Protein AF-0000000082835124 (afdb_homodimer)

Organism: NCBI:txid1287738

Nearest PDB structures (foldseek):
  3wi5-assembly1_A  TM=8.022E-01  e=3.653E-19  Neisseria meningitidis
  4aui-assembly1_C  TM=8.040E-01  e=6.569E-19  Neisseria gonorrhoeae
  6ene-assembly1_C  TM=7.291E-01  e=1.315E-12  Enterobacter cloacae
  4b7o-assembly1_A  TM=3.916E-01  e=1.981E-04  Neisseria meningitidis
  1p4t-assembly1_A  TM=3.193E-01  e=4.651E-04  Neisseria meningitidis

Structure (mmCIF, N/CA/C/O backbone):
data_AF-0000000082835124-model_v1
#
loop_
_entity.id
_entity.type
_entity.pdbx_description
1 polymer 'Outer membrane porin protein'
#
loop_
_atom_site.group_PDB
_atom_site.id
_atom_site.type_symbol
_atom_site.label_atom_id
_atom_site.label_alt_id
_atom_site.label_comp_id
_atom_site.label_asym_id
_atom_site.label_entity_id
_atom_site.label_seq_id
_atom_site.pdbx_PDB_ins_code
_atom_site.Cartn_x
_atom_site.Cartn_y
_atom_site.Cartn_z
_atom_site.occupancy
_atom_site.B_iso_or_equiv
_atom_site.auth_seq_id
_atom_site.auth_comp_id
_atom_site.auth_asym_id
_atom_site.auth_atom_id
_atom_site.pdbx_PDB_model_num
ATOM 1 N N . MET A 1 1 ? 66.375 -0.632 -28.969 1 20.31 1 MET A N 1
ATOM 2 C CA . MET A 1 1 ? 66.125 -1.144 -27.625 1 20.31 1 MET A CA 1
ATOM 3 C C . MET A 1 1 ? 65.125 -0.261 -26.875 1 20.31 1 MET A C 1
ATOM 5 O O . MET A 1 1 ? 65.438 0.846 -26.453 1 20.31 1 MET A O 1
ATOM 9 N N . LYS A 1 2 ? 63.938 -0.121 -27.578 1 23.03 2 LYS A N 1
ATOM 10 C CA . LYS A 1 2 ? 62.844 0.836 -27.578 1 23.03 2 LYS A CA 1
ATOM 11 C C . LYS A 1 2 ? 62.062 0.791 -26.25 1 23.03 2 LYS A C 1
ATOM 13 O O . LYS A 1 2 ? 61.469 -0.235 -25.906 1 23.03 2 LYS A O 1
ATOM 18 N N . LYS A 1 3 ? 62.625 1.472 -25.203 1 24.83 3 LYS A N 1
ATOM 19 C CA . LYS A 1 3 ? 62.5 1.617 -23.75 1 24.83 3 LYS A CA 1
ATOM 20 C C . LYS A 1 3 ? 61.094 2.104 -23.375 1 24.83 3 LYS A C 1
ATOM 22 O O . LYS A 1 3 ? 60.969 3.021 -22.562 1 24.83 3 LYS A O 1
ATOM 27 N N . THR A 1 4 ? 60.062 1.772 -24.219 1 25.41 4 THR A N 1
ATOM 28 C CA . THR A 1 4 ? 58.812 2.473 -24.078 1 25.41 4 THR A CA 1
ATOM 29 C C . THR A 1 4 ? 58.219 2.24 -22.688 1 25.41 4 THR A C 1
ATOM 31 O O . THR A 1 4 ? 58 1.097 -22.281 1 25.41 4 THR A O 1
ATOM 34 N N . LEU A 1 5 ? 58.5 3.127 -21.75 1 23.28 5 LEU A N 1
ATOM 35 C CA . LEU A 1 5 ? 58.156 3.244 -20.344 1 23.28 5 LEU A CA 1
ATOM 36 C C . LEU A 1 5 ? 56.625 3.158 -20.141 1 23.28 5 LEU A C 1
ATOM 38 O O . LEU A 1 5 ? 55.875 3.957 -20.703 1 23.28 5 LEU A O 1
ATOM 42 N N . LEU A 1 6 ? 56.094 1.915 -20.031 1 22.44 6 LEU A N 1
ATOM 43 C CA . LEU A 1 6 ? 54.688 1.505 -19.844 1 22.44 6 LEU A CA 1
ATOM 44 C C . LEU A 1 6 ? 54.156 2.057 -18.531 1 22.44 6 LEU A C 1
ATOM 46 O O . LEU A 1 6 ? 54.656 1.74 -17.453 1 22.44 6 LEU A O 1
ATOM 50 N N . ALA A 1 7 ? 53.719 3.363 -18.484 1 24.34 7 ALA A N 1
ATOM 51 C CA . ALA A 1 7 ? 53.156 4.051 -17.328 1 24.34 7 ALA A CA 1
ATOM 52 C C . ALA A 1 7 ? 52.031 3.225 -16.703 1 24.34 7 ALA A C 1
ATOM 54 O O . ALA A 1 7 ? 51.031 2.918 -17.359 1 24.34 7 ALA A O 1
ATOM 55 N N . VAL A 1 8 ? 52.312 2.238 -15.836 1 22.72 8 VAL A N 1
ATOM 56 C CA . VAL A 1 8 ? 51.438 1.395 -15.039 1 22.72 8 VAL A CA 1
ATOM 57 C C . VAL A 1 8 ? 50.594 2.264 -14.109 1 22.72 8 VAL A C 1
ATOM 59 O O . VAL A 1 8 ? 51.125 2.953 -13.234 1 22.72 8 VAL A O 1
ATOM 62 N N . ALA A 1 9 ? 49.625 3.033 -14.672 1 23.03 9 ALA A N 1
ATOM 63 C CA . ALA A 1 9 ? 48.781 3.84 -13.797 1 23.03 9 ALA A CA 1
ATOM 64 C C . ALA A 1 9 ? 48.219 3.006 -12.641 1 23.03 9 ALA A C 1
ATOM 66 O O . ALA A 1 9 ? 47.781 1.871 -12.844 1 23.03 9 ALA A O 1
ATOM 67 N N . LEU A 1 10 ? 48.656 3.219 -11.414 1 21.88 10 LEU A N 1
ATOM 68 C CA . LEU A 1 10 ? 48.438 2.756 -10.055 1 21.88 10 LEU A CA 1
ATOM 69 C C . LEU A 1 10 ? 46.938 2.83 -9.703 1 21.88 10 LEU A C 1
ATOM 71 O O . LEU A 1 10 ? 46.344 3.906 -9.758 1 21.88 10 LEU A O 1
ATOM 75 N N . LEU A 1 11 ? 46.062 1.784 -10.023 1 23.75 11 LEU A N 1
ATOM 76 C CA . LEU A 1 11 ? 44.75 1.447 -9.516 1 23.75 11 LEU A CA 1
ATOM 77 C C . LEU A 1 11 ? 44.719 1.56 -7.992 1 23.75 11 LEU A C 1
ATOM 79 O O . LEU A 1 11 ? 45.375 0.801 -7.293 1 23.75 11 LEU A O 1
ATOM 83 N N . THR A 1 12 ? 44.969 2.795 -7.453 1 25.48 12 THR A N 1
ATOM 84 C CA . THR A 1 12 ? 44.938 2.969 -6.008 1 25.48 12 THR A CA 1
ATOM 85 C C . THR A 1 12 ? 43.719 2.252 -5.418 1 25.48 12 THR A C 1
ATOM 87 O O . THR A 1 12 ? 42.688 2.131 -6.074 1 25.48 12 THR A O 1
ATOM 90 N N . GLY A 1 13 ? 43.875 1.312 -4.488 1 25.88 13 GLY A N 1
ATOM 91 C CA . GLY A 1 13 ? 43.156 0.532 -3.494 1 25.88 13 GLY A CA 1
ATOM 92 C C . GLY A 1 13 ? 42.219 1.366 -2.654 1 25.88 13 GLY A C 1
ATOM 93 O O . GLY A 1 13 ? 42.594 1.893 -1.608 1 25.88 13 GLY A O 1
ATOM 94 N N . PHE A 1 14 ? 41.406 2.281 -3.199 1 28.05 14 PHE A N 1
ATOM 95 C CA . PHE A 1 14 ? 40.531 2.881 -2.223 1 28.05 14 PHE A CA 1
ATOM 96 C C . PHE A 1 14 ? 39.812 1.805 -1.391 1 28.05 14 PHE A C 1
ATOM 98 O O . PHE A 1 14 ? 39.156 0.935 -1.934 1 28.05 14 PHE A O 1
ATOM 105 N N . ALA A 1 15 ? 40.438 1.273 -0.362 1 27.22 15 ALA A N 1
ATOM 106 C CA . ALA A 1 15 ? 39.875 0.516 0.756 1 27.22 15 ALA A CA 1
ATOM 107 C C . ALA A 1 15 ? 38.531 1.115 1.219 1 27.22 15 ALA A C 1
ATOM 109 O O . ALA A 1 15 ? 38.531 2.076 1.992 1 27.22 15 ALA A O 1
ATOM 110 N N . GLY A 1 16 ? 37.719 1.563 0.395 1 30.34 16 GLY A N 1
ATOM 111 C CA . GLY A 1 16 ? 36.5 2.068 0.945 1 30.34 16 GLY A CA 1
ATOM 112 C C . GLY A 1 16 ? 35.906 1.168 2.016 1 30.34 16 GLY A C 1
ATOM 113 O O . GLY A 1 16 ? 35.906 -0.057 1.876 1 30.34 16 GLY A O 1
ATOM 114 N N . ALA A 1 17 ? 36.219 1.396 3.346 1 30.52 17 ALA A N 1
ATOM 115 C CA . ALA A 1 17 ? 35.438 0.79 4.422 1 30.52 17 ALA A CA 1
ATOM 116 C C . ALA A 1 17 ? 34.062 0.348 3.924 1 30.52 17 ALA A C 1
ATOM 118 O O . ALA A 1 17 ? 33.406 1.059 3.148 1 30.52 17 ALA A O 1
ATOM 119 N N . ALA A 1 18 ? 33.906 -0.892 3.688 1 30.31 18 ALA A N 1
ATOM 120 C CA . ALA A 1 18 ? 32.656 -1.59 3.408 1 30.31 18 ALA A CA 1
ATOM 121 C C . ALA A 1 18 ? 31.5 -0.973 4.191 1 30.31 18 ALA A C 1
ATOM 123 O O . ALA A 1 18 ? 31.281 -1.319 5.352 1 30.31 18 ALA A O 1
ATOM 124 N N . HIS A 1 19 ? 31.516 0.341 4.469 1 34.12 19 HIS A N 1
ATOM 125 C CA . HIS A 1 19 ? 30.188 0.739 4.938 1 34.12 19 HIS A CA 1
ATOM 126 C C . HIS A 1 19 ? 29.094 -0.076 4.262 1 34.12 19 HIS A C 1
ATOM 128 O O . HIS A 1 19 ? 29.062 -0.189 3.033 1 34.12 19 HIS A O 1
ATOM 134 N N . ALA A 1 20 ? 28.891 -1.295 4.656 1 36.22 20 ALA A N 1
ATOM 135 C CA . ALA A 1 20 ? 27.609 -1.868 4.258 1 36.22 20 ALA A CA 1
ATOM 136 C C . ALA A 1 20 ? 26.656 -0.786 3.756 1 36.22 20 ALA A C 1
ATOM 138 O O . ALA A 1 20 ? 26.141 0.003 4.547 1 36.22 20 ALA A O 1
ATOM 139 N N . ALA A 1 21 ? 27.016 0.024 2.918 1 42.06 21 ALA A N 1
ATOM 140 C CA . ALA A 1 21 ? 26.203 1.029 2.248 1 42.06 21 ALA A CA 1
ATOM 141 C C . ALA A 1 21 ? 24.766 0.547 2.094 1 42.06 21 ALA A C 1
ATOM 143 O O . ALA A 1 21 ? 24.516 -0.514 1.516 1 42.06 21 ALA A O 1
ATOM 144 N N . ASP A 1 22 ? 23.75 0.632 3.166 1 55.81 22 ASP A N 1
ATOM 145 C CA . ASP A 1 22 ? 22.297 0.644 3.312 1 55.81 22 ASP A CA 1
ATOM 146 C C . ASP A 1 22 ? 21.625 1.061 2.012 1 55.81 22 ASP A C 1
ATOM 148 O O . ASP A 1 22 ? 21.344 2.242 1.803 1 55.81 22 ASP A O 1
ATOM 152 N N . SER A 1 23 ? 21.984 0.263 0.979 1 73.31 23 SER A N 1
ATOM 153 C CA . SER A 1 23 ? 21.734 0.665 -0.4 1 73.31 23 SER A CA 1
ATOM 154 C C . SER A 1 23 ? 20.344 0.208 -0.857 1 73.31 23 SER A C 1
ATOM 156 O O . SER A 1 23 ? 19.875 -0.859 -0.458 1 73.31 23 SER A O 1
ATOM 158 N N . VAL A 1 24 ? 19.609 1.012 -1.271 1 91.38 24 VAL A N 1
ATOM 159 C CA . VAL A 1 24 ? 18.406 0.769 -2.057 1 91.38 24 VAL A CA 1
ATOM 160 C C . VAL A 1 24 ? 18.781 0.333 -3.469 1 91.38 24 VAL A C 1
ATOM 162 O O . VAL A 1 24 ? 19.656 0.947 -4.102 1 91.38 24 VAL A O 1
ATOM 165 N N . THR A 1 25 ? 18.312 -0.833 -3.871 1 95.12 25 THR A N 1
ATOM 166 C CA . THR A 1 25 ? 18.562 -1.361 -5.207 1 95.12 25 THR A CA 1
ATOM 167 C C . THR A 1 25 ? 17.328 -1.212 -6.09 1 95.12 25 THR A C 1
ATOM 169 O O . THR A 1 25 ? 16.234 -1.629 -5.711 1 95.12 25 THR A O 1
ATOM 172 N N . LEU A 1 26 ? 17.609 -0.554 -7.215 1 95.44 26 LEU A N 1
ATOM 173 C CA . LEU A 1 26 ? 16.609 -0.585 -8.273 1 95.44 26 LEU A CA 1
ATOM 174 C C . LEU A 1 26 ? 16.781 -1.823 -9.148 1 95.44 26 LEU A C 1
ATOM 176 O O . LEU A 1 26 ? 17.906 -2.166 -9.531 1 95.44 26 LEU A O 1
ATOM 180 N N . TYR A 1 27 ? 15.664 -2.508 -9.422 1 97.31 27 TYR A N 1
ATOM 181 C CA . TYR A 1 27 ? 15.742 -3.684 -10.281 1 97.31 27 TYR A CA 1
ATOM 182 C C . TYR A 1 27 ? 14.508 -3.795 -11.164 1 97.31 27 TYR A C 1
ATOM 184 O O . TYR A 1 27 ? 13.555 -3.025 -11.008 1 97.31 27 TYR A O 1
ATOM 192 N N . GLY A 1 28 ? 14.609 -4.766 -12.156 1 98.25 28 GLY A N 1
ATOM 193 C CA . GLY A 1 28 ? 13.43 -4.996 -12.969 1 98.25 28 GLY A CA 1
ATOM 194 C C . GLY A 1 28 ? 13.641 -6.043 -14.047 1 98.25 28 GLY A C 1
ATOM 195 O O . GLY A 1 28 ? 14.664 -6.73 -14.062 1 98.25 28 GLY A O 1
ATOM 196 N N . LEU A 1 29 ? 12.531 -6.156 -14.703 1 98.38 29 LEU A N 1
ATOM 197 C CA . LEU A 1 29 ? 12.43 -7.121 -15.789 1 98.38 29 LEU A CA 1
ATOM 198 C C . LEU A 1 29 ? 11.406 -6.668 -16.828 1 98.38 29 LEU A C 1
ATOM 200 O O . LEU A 1 29 ? 10.336 -6.164 -16.469 1 98.38 29 LEU A O 1
ATOM 204 N N . ILE A 1 30 ? 11.789 -6.773 -18.109 1 98.62 30 ILE A N 1
ATOM 205 C CA . ILE A 1 30 ? 10.836 -6.48 -19.172 1 98.62 30 ILE A CA 1
ATOM 206 C C . ILE A 1 30 ? 10.773 -7.656 -20.141 1 98.62 30 ILE A C 1
ATOM 208 O O . ILE A 1 30 ? 11.805 -8.219 -20.516 1 98.62 30 ILE A O 1
ATOM 212 N N . ASP A 1 31 ? 9.594 -8.094 -20.5 1 98.88 31 ASP A N 1
ATOM 213 C CA . ASP A 1 31 ? 9.328 -9.266 -21.328 1 98.88 31 ASP A CA 1
ATOM 214 C C . ASP A 1 31 ? 8.234 -8.969 -22.344 1 98.88 31 ASP A C 1
ATOM 216 O O . ASP A 1 31 ? 7.098 -8.664 -21.984 1 98.88 31 ASP A O 1
ATOM 220 N N . ALA A 1 32 ? 8.555 -9.117 -23.562 1 98.69 32 ALA A N 1
ATOM 221 C CA . ALA A 1 32 ? 7.602 -8.891 -24.656 1 98.69 32 ALA A CA 1
ATOM 222 C C . ALA A 1 32 ? 7.926 -9.758 -25.859 1 98.69 32 ALA A C 1
ATOM 224 O O . ALA A 1 32 ? 9.047 -10.258 -26 1 98.69 32 ALA A O 1
ATOM 225 N N . GLY A 1 33 ? 6.875 -10 -26.688 1 98.62 33 GLY A N 1
ATOM 226 C CA . GLY A 1 33 ? 7.051 -10.82 -27.875 1 98.62 33 GLY A CA 1
ATOM 227 C C . GLY A 1 33 ? 5.832 -10.828 -28.781 1 98.62 33 GLY A C 1
ATOM 228 O O . GLY A 1 33 ? 5.066 -9.867 -28.812 1 98.62 33 GLY A O 1
ATOM 229 N N . ILE A 1 34 ? 5.832 -11.875 -29.609 1 98.62 34 ILE A N 1
ATOM 230 C CA . ILE A 1 34 ? 4.707 -12.117 -30.5 1 98.62 34 ILE A CA 1
ATOM 231 C C . ILE A 1 34 ? 4.148 -13.516 -30.266 1 98.62 34 ILE A C 1
ATOM 233 O O . ILE A 1 34 ? 4.895 -14.445 -29.969 1 98.62 34 ILE A O 1
ATOM 237 N N . GLY A 1 35 ? 2.846 -13.648 -30.391 1 98.44 35 GLY A N 1
ATOM 238 C CA . GLY A 1 35 ? 2.244 -14.945 -30.125 1 98.44 35 GLY A CA 1
ATOM 239 C C . GLY A 1 35 ? 0.955 -15.172 -30.891 1 98.44 35 GLY A C 1
ATOM 240 O O . GLY A 1 35 ? 0.476 -14.273 -31.594 1 98.44 35 GLY A O 1
ATOM 241 N N . TYR A 1 36 ? 0.613 -16.375 -30.875 1 98.56 36 TYR A N 1
ATOM 242 C CA . TYR A 1 36 ? -0.646 -16.859 -31.422 1 98.56 36 TYR A CA 1
ATOM 243 C C . TYR A 1 36 ? -1.461 -17.594 -30.344 1 98.56 36 TYR A C 1
ATOM 245 O O . TYR A 1 36 ? -0.905 -18.312 -29.516 1 98.56 36 TYR A O 1
ATOM 253 N N . GLU A 1 37 ? -2.758 -17.406 -30.344 1 98.38 37 GLU A N 1
ATOM 254 C CA . GLU A 1 37 ? -3.656 -18.141 -29.469 1 98.38 37 GLU A CA 1
ATOM 255 C C . GLU A 1 37 ? -4.977 -18.453 -30.172 1 98.38 37 GLU A C 1
ATOM 257 O O . GLU A 1 37 ? -5.508 -17.625 -30.906 1 98.38 37 GLU A O 1
ATOM 262 N N . GLN A 1 38 ? -5.422 -19.625 -29.984 1 98.5 38 GLN A N 1
ATOM 263 C CA . GLN A 1 38 ? -6.746 -20.047 -30.438 1 98.5 38 GLN A CA 1
ATOM 264 C C . GLN A 1 38 ? -7.574 -20.609 -29.297 1 98.5 38 GLN A C 1
ATOM 266 O O . GLN A 1 38 ? -7.09 -21.453 -28.531 1 98.5 38 GLN A O 1
ATOM 271 N N . VAL A 1 39 ? -8.797 -20.125 -29.172 1 98.25 39 VAL A N 1
ATOM 272 C CA . VAL A 1 39 ? -9.758 -20.625 -28.188 1 98.25 39 VAL A CA 1
ATOM 273 C C . VAL A 1 39 ? -10.953 -21.234 -28.906 1 98.25 39 VAL A C 1
ATOM 275 O O . VAL A 1 39 ? -11.5 -20.656 -29.844 1 98.25 39 VAL A O 1
ATOM 278 N N . LYS A 1 40 ? -11.312 -22.422 -28.516 1 97.81 40 LYS A N 1
ATOM 279 C CA . LYS A 1 40 ? -12.484 -23.109 -29.047 1 97.81 40 LYS A CA 1
ATOM 280 C C . LYS A 1 40 ? -13.43 -23.531 -27.922 1 97.81 40 LYS A C 1
ATOM 282 O O . LYS A 1 40 ? -12.977 -23.969 -26.859 1 97.81 40 LYS A O 1
ATOM 287 N N . PHE A 1 41 ? -14.75 -23.438 -28.172 1 97.44 41 PHE A N 1
ATOM 288 C CA . PHE A 1 41 ? -15.766 -23.891 -27.219 1 97.44 41 PHE A CA 1
ATOM 289 C C . PHE A 1 41 ? -17.078 -24.156 -27.938 1 97.44 41 PHE A C 1
ATOM 291 O O . PHE A 1 41 ? -17.641 -23.281 -28.594 1 97.44 41 PHE A O 1
ATOM 298 N N . LYS A 1 42 ? -17.547 -25.344 -27.828 1 95.38 42 LYS A N 1
ATOM 299 C CA . LYS A 1 42 ? -18.828 -25.766 -28.375 1 95.38 42 LYS A CA 1
ATOM 300 C C . LYS A 1 42 ? -19.016 -25.297 -29.812 1 95.38 42 LYS A C 1
ATOM 302 O O . LYS A 1 42 ? -20.016 -24.656 -30.141 1 95.38 42 LYS A O 1
ATOM 307 N N . GLY A 1 43 ? -18.094 -25.531 -30.562 1 92.12 43 GLY A N 1
ATOM 308 C CA . GLY A 1 43 ? -18.172 -25.297 -32 1 92.12 43 GLY A CA 1
ATOM 309 C C . GLY A 1 43 ? -17.734 -23.906 -32.406 1 92.12 43 GLY A C 1
ATOM 310 O O . GLY A 1 43 ? -17.562 -23.625 -33.594 1 92.12 43 GLY A O 1
ATOM 311 N N . GLN A 1 44 ? -17.562 -23.062 -31.484 1 93.62 44 GLN A N 1
ATOM 312 C CA . GLN A 1 44 ? -17.078 -21.703 -31.766 1 93.62 44 GLN A CA 1
ATOM 313 C C . GLN A 1 44 ? -15.562 -21.625 -31.625 1 93.62 44 GLN A C 1
ATOM 315 O O . GLN A 1 44 ? -14.977 -22.266 -30.75 1 93.62 44 GLN A O 1
ATOM 320 N N . SER A 1 45 ? -14.961 -20.859 -32.562 1 95.69 45 SER A N 1
ATOM 321 C CA . SER A 1 45 ? -13.508 -20.703 -32.562 1 95.69 45 SER A CA 1
ATOM 322 C C . SER A 1 45 ? -13.102 -19.25 -32.812 1 95.69 45 SER A C 1
ATOM 324 O O . SER A 1 45 ? -13.695 -18.562 -33.625 1 95.69 45 SER A O 1
ATOM 326 N N . GLN A 1 46 ? -12.195 -18.766 -31.984 1 96.75 46 GLN A N 1
ATOM 327 C CA . GLN A 1 46 ? -11.547 -17.484 -32.156 1 96.75 46 GLN A CA 1
ATOM 328 C C . GLN A 1 46 ? -10.023 -17.609 -32.031 1 96.75 46 GLN A C 1
ATOM 330 O O . GLN A 1 46 ? -9.523 -18.422 -31.266 1 96.75 46 GLN A O 1
ATOM 335 N N . SER A 1 47 ? -9.32 -16.844 -32.875 1 97.38 47 SER A N 1
ATOM 336 C CA . SER A 1 47 ? -7.859 -16.859 -32.781 1 97.38 47 SER A CA 1
ATOM 337 C C . SER A 1 47 ? -7.273 -15.469 -33 1 97.38 47 SER A C 1
ATOM 339 O O . SER A 1 47 ? -7.965 -14.555 -33.438 1 97.38 47 SER A O 1
ATOM 341 N N . ARG A 1 48 ? -6.008 -15.258 -32.531 1 97.38 48 ARG A N 1
ATOM 342 C CA . ARG A 1 48 ? -5.301 -13.992 -32.719 1 97.38 48 ARG A CA 1
ATOM 343 C C . ARG A 1 48 ? -3.799 -14.227 -32.875 1 97.38 48 ARG A C 1
ATOM 345 O O . ARG A 1 48 ? -3.252 -15.18 -32.312 1 97.38 48 ARG A O 1
ATOM 352 N N . ILE A 1 49 ? -3.232 -13.469 -33.75 1 97.56 49 ILE A N 1
ATOM 353 C CA . ILE A 1 49 ? -1.808 -13.164 -33.719 1 97.56 49 ILE A CA 1
ATOM 354 C C . ILE A 1 49 ? -1.592 -11.766 -33.125 1 97.56 49 ILE A C 1
ATOM 356 O O . ILE A 1 49 ? -2.195 -10.797 -33.594 1 97.56 49 ILE A O 1
ATOM 360 N N . ALA A 1 50 ? -0.79 -11.672 -32.125 1 96.81 50 ALA A N 1
ATOM 361 C CA . ALA A 1 50 ? -0.706 -10.383 -31.438 1 96.81 50 ALA A CA 1
ATOM 362 C C . ALA A 1 50 ? 0.616 -10.25 -30.688 1 96.81 50 AL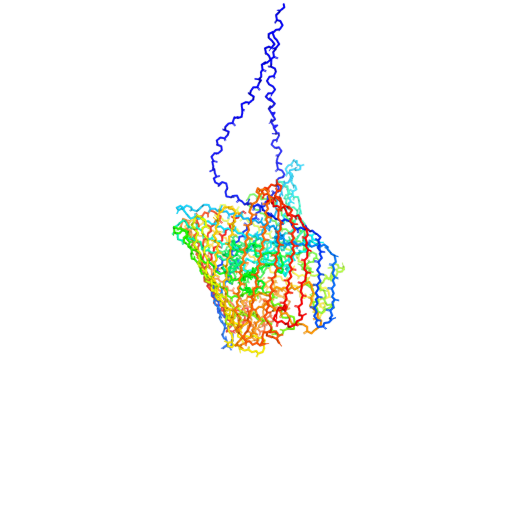A A C 1
ATOM 364 O O . ALA A 1 50 ? 1.351 -11.227 -30.531 1 96.81 50 ALA A O 1
ATOM 365 N N . GLY A 1 51 ? 0.939 -8.977 -30.328 1 97.31 51 GLY A N 1
ATOM 366 C CA . GLY A 1 51 ? 1.948 -8.789 -29.297 1 97.31 51 GLY A CA 1
ATOM 367 C C . GLY A 1 51 ? 1.576 -9.43 -27.984 1 97.31 51 GLY A C 1
ATOM 368 O O . GLY A 1 51 ? 0.408 -9.422 -27.578 1 97.31 51 GLY A O 1
ATOM 369 N N . VAL A 1 52 ? 2.559 -10.07 -27.391 1 97.56 52 VAL A N 1
ATOM 370 C CA . VAL A 1 52 ? 2.359 -10.664 -26.078 1 97.56 52 VAL A CA 1
ATOM 371 C C . VAL A 1 52 ? 3.334 -10.047 -25.078 1 97.56 52 VAL A C 1
ATOM 373 O O . VAL A 1 52 ? 4.332 -9.438 -25.469 1 97.56 52 VAL A O 1
ATOM 376 N N . GLN A 1 53 ? 3.008 -10.102 -23.875 1 98 53 GLN A N 1
ATOM 377 C CA . GLN A 1 53 ? 3.828 -9.516 -22.812 1 98 53 GLN A CA 1
ATOM 378 C C . GLN A 1 53 ? 3.834 -10.406 -21.578 1 98 53 GLN A C 1
ATOM 380 O O . GLN A 1 53 ? 2.84 -11.07 -21.281 1 98 53 GLN A O 1
ATOM 385 N N . GLY A 1 54 ? 4.957 -10.359 -20.875 1 97.75 54 GLY A N 1
ATOM 386 C CA . GLY A 1 54 ? 5.07 -11.039 -19.609 1 97.75 54 GLY A CA 1
ATOM 387 C C . GLY A 1 54 ? 4.855 -12.539 -19.703 1 97.75 54 GLY A C 1
ATOM 388 O O . GLY A 1 54 ? 4.281 -13.148 -18.797 1 97.75 54 GLY A O 1
ATOM 389 N N . VAL A 1 55 ? 5.285 -13.148 -20.766 1 98.12 55 VAL A N 1
ATOM 390 C CA . VAL A 1 55 ? 5.016 -14.57 -20.984 1 98.12 55 VAL A CA 1
ATOM 391 C C . VAL A 1 55 ? 5.965 -15.414 -20.141 1 98.12 55 VAL A C 1
ATOM 393 O O . VAL A 1 55 ? 5.523 -16.172 -19.281 1 98.12 55 VAL A O 1
ATOM 396 N N . SER A 1 56 ? 7.211 -15.188 -20.359 1 98.12 56 SER A N 1
ATOM 397 C CA . SER A 1 56 ? 8.188 -15.914 -19.562 1 98.12 56 SER A CA 1
ATOM 398 C C . SER A 1 56 ? 8.188 -15.43 -18.109 1 98.12 56 SER A C 1
ATOM 400 O O . SER A 1 56 ? 8.312 -16.234 -17.188 1 98.12 56 SER A O 1
ATOM 402 N N . SER A 1 57 ? 8.094 -14.156 -17.953 1 97.88 57 SER A N 1
ATOM 403 C CA . SER A 1 57 ? 7.973 -13.531 -16.641 1 97.88 57 SER A CA 1
ATOM 404 C C . SER A 1 57 ? 7.23 -12.203 -16.734 1 97.88 57 SER A C 1
ATOM 406 O O . SER A 1 57 ? 7.469 -11.414 -17.656 1 97.88 57 SER A O 1
ATOM 408 N N . GLY A 1 58 ? 6.344 -11.953 -15.773 1 98.19 58 GLY A N 1
ATOM 409 C CA . GLY A 1 58 ? 5.688 -10.656 -15.75 1 98.19 58 GLY A CA 1
ATOM 410 C C . GLY A 1 58 ? 6.66 -9.5 -15.625 1 98.19 58 GLY A C 1
ATOM 411 O O . GLY A 1 58 ? 7.551 -9.516 -14.773 1 98.19 58 GLY A O 1
ATOM 412 N N . SER A 1 59 ? 6.52 -8.508 -16.516 1 98.75 59 SER A N 1
ATOM 413 C CA . SER A 1 59 ? 7.352 -7.312 -16.438 1 98.75 59 SER A CA 1
ATOM 414 C C . SER A 1 59 ? 7.125 -6.559 -15.141 1 98.75 59 SER A C 1
ATOM 416 O O . SER A 1 59 ? 5.992 -6.449 -14.664 1 98.75 59 SER A O 1
ATOM 418 N N . ARG A 1 60 ? 8.25 -6.047 -14.609 1 98.75 60 ARG A N 1
ATOM 419 C CA . ARG A 1 60 ? 8.188 -5.406 -13.297 1 98.75 60 ARG A CA 1
ATOM 420 C C . ARG A 1 60 ? 9.383 -4.492 -13.07 1 98.75 60 ARG A C 1
ATOM 422 O O . ARG A 1 60 ? 10.398 -4.613 -13.758 1 98.75 60 ARG A O 1
ATOM 429 N N . PHE A 1 61 ? 9.219 -3.594 -12.234 1 97.94 61 PHE A N 1
ATOM 430 C CA . PHE A 1 61 ? 10.305 -2.828 -11.633 1 97.94 61 PHE A CA 1
ATOM 431 C C . PHE A 1 61 ? 10.109 -2.709 -10.125 1 97.94 61 PHE A C 1
ATOM 433 O O . PHE A 1 61 ? 9 -2.854 -9.625 1 97.94 61 PHE A O 1
ATOM 440 N N . GLY A 1 62 ? 11.297 -2.486 -9.43 1 97.94 62 GLY A N 1
ATOM 441 C CA . GLY A 1 62 ? 11.148 -2.436 -7.984 1 97.94 62 GLY A CA 1
ATOM 442 C C . GLY A 1 62 ? 12.336 -1.81 -7.281 1 97.94 62 GLY A C 1
ATOM 443 O O . GLY A 1 62 ? 13.344 -1.494 -7.914 1 97.94 62 GLY A O 1
ATOM 444 N N . LEU A 1 63 ? 12.094 -1.461 -6.051 1 97.75 63 LEU A N 1
ATOM 445 C CA . LEU A 1 63 ? 13.094 -1.023 -5.074 1 97.75 63 LEU A CA 1
ATOM 446 C C . LEU A 1 63 ? 13.188 -2.01 -3.914 1 97.75 63 LEU A C 1
ATOM 448 O O . LEU A 1 63 ? 12.164 -2.451 -3.385 1 97.75 63 LEU A O 1
ATOM 452 N N . ARG A 1 64 ? 14.375 -2.385 -3.602 1 97.62 64 ARG A N 1
ATOM 453 C CA . ARG A 1 64 ? 14.547 -3.215 -2.414 1 97.62 64 ARG A CA 1
ATOM 454 C C . ARG A 1 64 ? 15.797 -2.805 -1.634 1 97.62 64 ARG A C 1
ATOM 456 O O . ARG A 1 64 ? 16.703 -2.178 -2.186 1 97.62 64 ARG A O 1
ATOM 463 N N . GLY A 1 65 ? 15.766 -3.131 -0.305 1 96.06 65 GLY A N 1
ATOM 464 C CA . GLY A 1 65 ? 16.922 -2.797 0.512 1 96.06 65 GLY A CA 1
ATOM 465 C C . GLY A 1 65 ? 16.969 -3.559 1.823 1 96.06 65 GLY A C 1
ATOM 466 O O . GLY A 1 65 ? 15.984 -4.207 2.205 1 96.06 65 GLY A O 1
ATOM 467 N N . THR A 1 66 ? 18.141 -3.549 2.348 1 95.62 66 THR A N 1
ATOM 468 C CA . THR A 1 66 ? 18.422 -4.129 3.654 1 95.62 66 THR A CA 1
ATOM 469 C C . THR A 1 66 ? 19.25 -3.172 4.508 1 95.62 66 THR A C 1
ATOM 471 O O . THR A 1 66 ? 20.109 -2.455 3.988 1 95.62 66 THR A O 1
ATOM 474 N N . GLU A 1 67 ? 18.891 -3.111 5.723 1 96.38 67 GLU A N 1
ATOM 475 C CA . GLU A 1 67 ? 19.688 -2.357 6.688 1 96.38 67 GLU A CA 1
ATOM 476 C C . GLU A 1 67 ? 20.109 -3.236 7.863 1 96.38 67 GLU A C 1
ATOM 478 O O . GLU A 1 67 ? 19.266 -3.846 8.523 1 96.38 67 GLU A O 1
ATOM 483 N N . ASP A 1 68 ? 21.422 -3.191 8.102 1 96.56 68 ASP A N 1
ATOM 484 C CA . ASP A 1 68 ? 21.922 -3.92 9.266 1 96.56 68 ASP A CA 1
ATOM 485 C C . ASP A 1 68 ? 21.516 -3.223 10.562 1 96.56 68 ASP A C 1
ATOM 487 O O . ASP A 1 68 ? 21.75 -2.023 10.727 1 96.56 68 ASP A O 1
ATOM 491 N N . LEU A 1 69 ? 20.922 -3.986 11.484 1 97.06 69 LEU A N 1
ATOM 492 C CA . LEU A 1 69 ? 20.469 -3.428 12.758 1 97.06 69 LEU A CA 1
ATOM 493 C C . LEU A 1 69 ? 21.344 -3.91 13.906 1 97.06 69 LEU A C 1
ATOM 495 O O . LEU A 1 69 ? 21.125 -3.521 15.055 1 97.06 69 LEU A O 1
ATOM 499 N N . GLY A 1 70 ? 22.297 -4.77 13.555 1 95.38 70 GLY A N 1
ATOM 500 C CA . GLY A 1 70 ? 23.188 -5.34 14.555 1 95.38 70 GLY A CA 1
ATOM 501 C C . GLY A 1 70 ? 22.766 -6.727 15 1 95.38 70 GLY A C 1
ATOM 502 O O . GLY A 1 70 ? 21.578 -7.07 14.953 1 95.38 70 GLY A O 1
ATOM 503 N N . ASP A 1 71 ? 23.734 -7.625 15.375 1 96.38 71 ASP A N 1
ATOM 504 C CA . ASP A 1 71 ? 23.547 -8.93 16 1 96.38 71 ASP A CA 1
ATOM 505 C C . ASP A 1 71 ? 22.766 -9.875 15.078 1 96.38 71 ASP A C 1
ATOM 507 O O . ASP A 1 71 ? 21.891 -10.617 15.539 1 96.38 71 ASP A O 1
ATOM 511 N N . GLY A 1 72 ? 23.031 -9.742 13.766 1 97 72 GLY A N 1
ATOM 512 C CA . GLY A 1 72 ? 22.422 -10.656 12.805 1 97 72 GLY A CA 1
ATOM 513 C C . GLY A 1 72 ? 21 -10.273 12.438 1 97 72 GLY A C 1
ATOM 514 O O . GLY A 1 72 ? 20.281 -11.062 11.82 1 97 72 GLY A O 1
ATOM 515 N N . LEU A 1 73 ? 20.516 -9.148 12.906 1 97.5 73 LEU A N 1
ATOM 516 C CA . LEU A 1 73 ? 19.188 -8.617 12.586 1 97.5 73 LEU A CA 1
ATOM 517 C C . LEU A 1 73 ? 19.281 -7.539 11.516 1 97.5 73 LEU A C 1
ATOM 519 O O . LEU A 1 73 ? 20.188 -6.699 11.547 1 97.5 73 LEU A O 1
ATOM 523 N N . ARG A 1 74 ? 18.391 -7.609 10.562 1 97.94 74 ARG A N 1
ATOM 524 C CA . ARG A 1 74 ? 18.312 -6.617 9.5 1 97.94 74 ARG A CA 1
ATOM 525 C C . ARG A 1 74 ? 16.875 -6.164 9.273 1 97.94 74 ARG A C 1
ATOM 527 O O . ARG A 1 74 ? 15.93 -6.953 9.438 1 97.94 74 ARG A O 1
ATOM 534 N N . ALA A 1 75 ? 16.703 -4.953 8.898 1 98 75 ALA A N 1
ATOM 535 C CA . ALA A 1 75 ? 15.461 -4.488 8.281 1 98 75 ALA A CA 1
ATOM 536 C C . ALA A 1 75 ? 15.461 -4.75 6.777 1 98 75 ALA A C 1
ATOM 538 O O . ALA A 1 75 ? 16.484 -4.582 6.117 1 98 75 ALA A O 1
ATOM 539 N N . VAL A 1 76 ? 14.375 -5.148 6.32 1 98.06 76 VAL A N 1
ATOM 540 C CA . VAL A 1 76 ? 14.258 -5.426 4.891 1 98.06 76 VAL A CA 1
ATOM 541 C C . VAL A 1 76 ? 12.977 -4.809 4.344 1 98.06 76 VAL A C 1
ATOM 543 O O . VAL A 1 76 ? 11.969 -4.719 5.055 1 98.06 76 VAL A O 1
ATOM 546 N N . PHE A 1 77 ? 13.047 -4.402 3.105 1 98.19 77 PHE A N 1
ATOM 547 C CA . PHE A 1 77 ? 11.828 -3.98 2.422 1 98.19 77 PHE A CA 1
ATOM 548 C C . PHE A 1 77 ? 11.898 -4.324 0.939 1 98.19 77 PHE A C 1
ATOM 550 O O . PHE A 1 77 ? 12.977 -4.527 0.39 1 98.19 77 PHE A O 1
ATOM 557 N N . ASN A 1 78 ? 10.727 -4.422 0.344 1 98.56 78 ASN A N 1
ATOM 558 C CA . ASN A 1 78 ? 10.578 -4.629 -1.093 1 98.56 78 ASN A CA 1
ATOM 559 C C . ASN A 1 78 ? 9.336 -3.922 -1.637 1 98.56 78 ASN A C 1
ATOM 561 O O . ASN A 1 78 ? 8.25 -4.066 -1.087 1 98.56 78 ASN A O 1
ATOM 565 N N . LEU A 1 79 ? 9.531 -3.098 -2.627 1 98.62 79 LEU A N 1
ATOM 566 C CA . LEU A 1 79 ? 8.484 -2.469 -3.43 1 98.62 79 LEU A CA 1
ATOM 567 C C . LEU A 1 79 ? 8.594 -2.885 -4.891 1 98.62 79 LEU A C 1
ATOM 569 O O . LEU A 1 79 ? 9.625 -2.645 -5.531 1 98.62 79 LEU A O 1
ATOM 573 N N . GLU A 1 80 ? 7.535 -3.498 -5.418 1 98.75 80 GLU A N 1
ATOM 574 C CA . GLU A 1 80 ? 7.59 -3.994 -6.789 1 98.75 80 GLU A CA 1
ATOM 575 C C . GLU A 1 80 ? 6.273 -3.752 -7.52 1 98.75 80 GLU A C 1
ATOM 577 O O . GLU A 1 80 ? 5.211 -4.152 -7.039 1 98.75 80 GLU A O 1
ATOM 582 N N . GLY A 1 81 ? 6.359 -3.072 -8.648 1 98.44 81 GLY A N 1
ATOM 583 C CA . GLY A 1 81 ? 5.215 -2.82 -9.508 1 98.44 81 GLY A CA 1
ATOM 584 C C . GLY A 1 81 ? 5.262 -3.605 -10.805 1 98.44 81 GLY A C 1
ATOM 585 O O . GLY A 1 81 ? 6.332 -3.779 -11.398 1 98.44 81 GLY A O 1
ATOM 586 N N . GLY A 1 82 ? 4.133 -4.066 -11.164 1 98.44 82 GLY A N 1
ATOM 587 C CA . GLY A 1 82 ? 4.008 -4.703 -12.469 1 98.44 82 GLY A CA 1
ATOM 588 C C . GLY A 1 82 ? 3.506 -3.762 -13.547 1 98.44 82 GLY A C 1
ATOM 589 O O . GLY A 1 82 ? 2.682 -2.885 -13.281 1 98.44 82 GLY A O 1
ATOM 590 N N . PHE A 1 83 ? 4 -3.994 -14.812 1 98 83 PHE A N 1
ATOM 591 C CA . PHE A 1 83 ? 3.533 -3.164 -15.914 1 98 83 PHE A CA 1
ATOM 592 C C . PHE A 1 83 ? 3.496 -3.963 -17.219 1 98 83 PHE A C 1
ATOM 594 O O . PHE A 1 83 ? 4.172 -4.984 -17.344 1 98 83 PHE A O 1
ATOM 601 N N . GLY A 1 84 ? 2.668 -3.523 -18.078 1 97.56 84 GLY A N 1
ATOM 602 C CA . GLY A 1 84 ? 2.648 -4.074 -19.438 1 97.56 84 GLY A CA 1
ATOM 603 C C . GLY A 1 84 ? 3.459 -3.262 -20.422 1 97.56 84 GLY A C 1
ATOM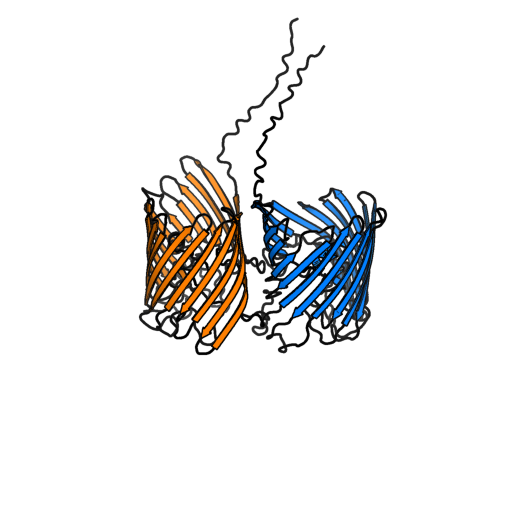 604 O O . GLY A 1 84 ? 3.109 -2.119 -20.734 1 97.56 84 GLY A O 1
ATOM 605 N N . PRO A 1 85 ? 4.457 -3.842 -20.922 1 97.56 85 PRO A N 1
ATOM 606 C CA . PRO A 1 85 ? 5.277 -3.064 -21.859 1 97.56 85 PRO A CA 1
ATOM 607 C C . PRO A 1 85 ? 4.574 -2.795 -23.188 1 97.56 85 PRO A C 1
ATOM 609 O O . PRO A 1 85 ? 5.004 -1.928 -23.953 1 97.56 85 PRO A O 1
ATOM 612 N N . MET A 1 86 ? 3.572 -3.584 -23.469 1 96.88 86 MET A N 1
ATOM 613 C CA . MET A 1 86 ? 2.906 -3.393 -24.766 1 96.88 86 MET A CA 1
ATOM 614 C C . MET A 1 86 ? 1.996 -2.17 -24.719 1 96.88 86 MET A C 1
ATOM 616 O O . MET A 1 86 ? 1.569 -1.679 -25.766 1 96.88 86 MET A O 1
ATOM 620 N N . ASN A 1 87 ? 1.642 -1.579 -23.562 1 96.06 87 ASN A N 1
ATOM 621 C CA . ASN A 1 87 ? 0.762 -0.417 -23.516 1 96.06 87 ASN A CA 1
ATOM 622 C C . ASN A 1 87 ? 1.158 0.534 -22.391 1 96.06 87 ASN A C 1
ATOM 624 O O . ASN A 1 87 ? 0.544 1.588 -22.219 1 96.06 87 ASN A O 1
ATOM 628 N N . GLY A 1 88 ? 2.023 0.169 -21.578 1 95.5 88 GLY A N 1
ATOM 629 C CA . GLY A 1 88 ? 2.566 1.038 -20.547 1 95.5 88 GLY A CA 1
ATOM 630 C C . GLY A 1 88 ? 1.68 1.135 -19.328 1 95.5 88 GLY A C 1
ATOM 631 O O . GLY A 1 88 ? 1.838 2.045 -18.5 1 95.5 88 GLY A O 1
ATOM 632 N N . GLN A 1 89 ? 0.727 0.278 -19.078 1 95.5 89 GLN A N 1
ATOM 633 C CA . GLN A 1 89 ? -0.213 0.359 -17.953 1 95.5 89 GLN A CA 1
ATOM 634 C C . GLN A 1 89 ? 0.31 -0.398 -16.75 1 95.5 89 GLN A C 1
ATOM 636 O O . GLN A 1 89 ? 1.009 -1.404 -16.891 1 95.5 89 GLN A O 1
ATOM 641 N N . SER A 1 90 ? -0.071 0.18 -15.555 1 95.69 90 SER A N 1
ATOM 642 C CA . SER A 1 90 ? 0.143 -0.603 -14.344 1 95.69 90 SER A CA 1
ATOM 643 C C . SER A 1 90 ? -0.73 -1.854 -14.328 1 95.69 90 SER A C 1
ATOM 645 O O . SER A 1 90 ? -1.894 -1.81 -14.734 1 95.69 90 SER A O 1
ATOM 647 N N . LEU A 1 91 ? -0.112 -2.926 -13.875 1 95.31 91 LEU A N 1
ATOM 648 C CA . LEU A 1 91 ? -0.851 -4.18 -13.758 1 95.31 91 LEU A CA 1
ATOM 649 C C . LEU A 1 91 ? -1.3 -4.41 -12.32 1 95.31 91 LEU A C 1
ATOM 651 O O . LEU A 1 91 ? -1.27 -3.488 -11.5 1 95.31 91 LEU A O 1
ATOM 655 N N . GLN A 1 92 ? -1.957 -5.664 -12.062 1 93.81 92 GLN A N 1
ATOM 656 C CA . GLN A 1 92 ? -2.516 -6.012 -10.758 1 93.81 92 GLN A CA 1
ATOM 657 C C . GLN A 1 92 ? -3.586 -5.008 -10.336 1 93.81 92 GLN A C 1
ATOM 659 O O . GLN A 1 92 ? -3.549 -4.484 -9.219 1 93.81 92 GLN A O 1
ATOM 664 N N . ASN A 1 93 ? -4.488 -4.777 -11.219 1 92.06 93 ASN A N 1
ATOM 665 C CA . ASN A 1 93 ? -5.637 -3.904 -10.992 1 92.06 93 ASN A CA 1
ATOM 666 C C . ASN A 1 93 ? -5.211 -2.449 -10.82 1 92.06 93 ASN A C 1
ATOM 668 O O . ASN A 1 93 ? -5.75 -1.737 -9.969 1 92.06 93 ASN A O 1
ATOM 672 N N . GLY A 1 94 ? -4.184 -1.989 -11.531 1 93.31 94 GLY A N 1
ATOM 673 C CA . GLY A 1 94 ? -3.787 -0.59 -11.586 1 93.31 94 GLY A CA 1
ATOM 674 C C . GLY A 1 94 ? -2.998 -0.145 -10.367 1 93.31 94 GLY A C 1
ATOM 675 O O . GLY A 1 94 ? -2.785 1.052 -10.164 1 93.31 94 GLY A O 1
ATOM 676 N N . ARG A 1 95 ? -2.504 -0.995 -9.562 1 95.06 95 ARG A N 1
ATOM 677 C CA . ARG A 1 95 ? -1.771 -0.666 -8.344 1 95.06 95 ARG A CA 1
ATOM 678 C C . ARG A 1 95 ? -0.372 -0.152 -8.664 1 95.06 95 ARG A C 1
ATOM 680 O O . ARG A 1 95 ? 0.234 -0.567 -9.656 1 95.06 95 ARG A O 1
ATOM 687 N N . LEU A 1 96 ? 0.14 0.708 -7.805 1 96.38 96 LEU A N 1
ATOM 688 C CA . LEU A 1 96 ? 1.513 1.188 -7.918 1 96.38 96 LEU A CA 1
ATOM 689 C C . LEU A 1 96 ? 2.506 0.073 -7.609 1 96.38 96 LEU A C 1
ATOM 691 O O . LEU A 1 96 ? 3.369 -0.244 -8.43 1 96.38 96 LEU A O 1
ATOM 695 N N . TRP A 1 97 ? 2.365 -0.484 -6.477 1 98.06 97 TRP A N 1
ATOM 696 C CA . TRP A 1 97 ? 3.186 -1.614 -6.051 1 98.06 97 TRP A CA 1
ATOM 697 C C . TRP A 1 97 ? 2.35 -2.885 -5.949 1 98.06 97 TRP A C 1
ATOM 699 O O . TRP A 1 97 ? 2.262 -3.494 -4.879 1 98.06 97 TRP A O 1
ATOM 709 N N . GLY A 1 98 ? 1.909 -3.326 -7.141 1 97.62 98 GLY A N 1
ATOM 710 C CA . GLY A 1 98 ? 0.909 -4.379 -7.188 1 97.62 98 GLY A CA 1
ATOM 711 C C . GLY A 1 98 ? 1.487 -5.762 -6.957 1 97.62 98 GLY A C 1
ATOM 712 O O . GLY A 1 98 ? 0.764 -6.691 -6.586 1 97.62 98 GLY A O 1
ATOM 713 N N . ARG A 1 99 ? 2.791 -5.914 -7.199 1 98.5 99 ARG A N 1
ATOM 714 C CA . ARG A 1 99 ? 3.367 -7.25 -7.07 1 98.5 99 ARG A CA 1
ATOM 715 C C . ARG A 1 99 ? 3.791 -7.527 -5.629 1 98.5 99 ARG A C 1
ATOM 717 O O . ARG A 1 99 ? 3.496 -8.594 -5.086 1 98.5 99 ARG A O 1
ATOM 724 N N . GLN A 1 100 ? 4.453 -6.551 -5.055 1 98.69 100 GLN A N 1
ATOM 725 C CA . GLN A 1 100 ? 4.875 -6.699 -3.666 1 98.69 100 GLN A CA 1
ATOM 726 C C . GLN A 1 100 ? 5.109 -5.34 -3.014 1 98.69 100 GLN A C 1
ATOM 728 O O . GLN A 1 100 ? 5.668 -4.434 -3.637 1 98.69 100 GLN A O 1
ATOM 733 N N . ALA A 1 101 ? 4.656 -5.199 -1.83 1 98.75 101 ALA A N 1
ATOM 734 C CA . ALA A 1 101 ? 4.918 -4.062 -0.953 1 98.75 101 ALA A CA 1
ATOM 735 C C . ALA A 1 101 ? 5.082 -4.516 0.496 1 98.75 101 ALA A C 1
ATOM 737 O O . ALA A 1 101 ? 4.098 -4.633 1.23 1 98.75 101 ALA A O 1
ATOM 738 N N . THR A 1 102 ? 6.383 -4.711 0.919 1 98.75 102 THR A N 1
ATOM 739 C CA . THR A 1 102 ? 6.59 -5.285 2.244 1 98.75 102 THR A CA 1
ATOM 740 C C . THR A 1 102 ? 7.703 -4.555 2.982 1 98.75 102 THR A C 1
ATOM 742 O O . THR A 1 102 ? 8.609 -3.994 2.357 1 98.75 102 THR A O 1
ATOM 745 N N . VAL A 1 103 ? 7.551 -4.57 4.242 1 98.75 103 VAL A N 1
ATOM 746 C CA . VAL A 1 103 ? 8.594 -4.195 5.188 1 98.75 103 VAL A CA 1
ATOM 747 C C . VAL A 1 103 ? 8.672 -5.227 6.312 1 98.75 103 VAL A C 1
ATOM 749 O O . VAL A 1 103 ? 7.656 -5.832 6.676 1 98.75 103 VAL A O 1
ATOM 752 N N . GLY A 1 104 ? 9.914 -5.473 6.82 1 98.56 104 GLY A N 1
ATOM 753 C CA . GLY A 1 104 ? 10.016 -6.477 7.867 1 98.56 104 GLY A CA 1
ATOM 754 C C . GLY A 1 104 ? 11.406 -6.559 8.477 1 98.56 104 GLY A C 1
ATOM 755 O O . GLY A 1 104 ? 12.25 -5.691 8.234 1 98.56 104 GLY A O 1
ATOM 756 N N . LEU A 1 105 ? 11.516 -7.512 9.336 1 98.69 105 LEU A N 1
ATOM 757 C CA . LEU A 1 105 ? 12.773 -7.859 10 1 98.69 105 LEU A CA 1
ATOM 758 C C . LEU A 1 105 ? 13.234 -9.25 9.578 1 98.69 105 LEU A C 1
ATOM 760 O O . LEU A 1 105 ? 12.422 -10.164 9.438 1 98.69 105 LEU A O 1
ATOM 764 N N . ASP A 1 106 ? 14.484 -9.336 9.367 1 98.31 106 ASP A N 1
ATOM 765 C CA . ASP A 1 106 ? 15.141 -10.586 8.992 1 98.31 106 ASP A CA 1
ATOM 766 C C . ASP A 1 106 ? 16.281 -10.93 9.953 1 98.31 106 ASP A C 1
ATOM 768 O O . ASP A 1 106 ? 17.234 -10.156 10.086 1 98.31 106 ASP A O 1
ATOM 772 N N . SER A 1 107 ? 16.203 -12.078 10.555 1 98.5 107 SER A N 1
ATOM 773 C CA . SER A 1 107 ? 17.188 -12.516 11.547 1 98.5 107 SER A CA 1
ATOM 774 C C . SER A 1 107 ? 17.828 -13.836 11.133 1 98.5 107 SER A C 1
ATOM 776 O O . SER A 1 107 ? 17.156 -14.75 10.672 1 98.5 107 SER A O 1
ATOM 778 N N . ASP A 1 108 ? 19.125 -13.914 11.359 1 97.25 108 ASP A N 1
ATOM 779 C CA . ASP A 1 108 ? 19.828 -15.172 11.133 1 97.25 108 ASP A CA 1
ATOM 780 C C . ASP A 1 108 ? 19.359 -16.25 12.109 1 97.25 108 ASP A C 1
ATOM 782 O O . ASP A 1 108 ? 19.438 -17.438 11.812 1 97.25 108 ASP A O 1
ATOM 786 N N . SER A 1 109 ? 18.844 -15.82 13.195 1 97.38 109 SER A N 1
ATOM 787 C CA . SER A 1 109 ? 18.547 -16.75 14.281 1 97.38 109 SER A CA 1
ATOM 788 C C . SER A 1 109 ? 17.094 -17.219 14.227 1 97.38 109 SER A C 1
ATOM 790 O O . SER A 1 109 ? 16.812 -18.391 14.477 1 97.38 109 SER A O 1
ATOM 792 N N . TRP A 1 110 ? 16.125 -16.297 13.953 1 98 110 TRP A N 1
ATOM 793 C CA . TRP A 1 110 ? 14.742 -16.719 14.117 1 98 110 TRP A CA 1
ATOM 794 C C . TRP A 1 110 ? 13.977 -16.609 12.805 1 98 110 TRP A C 1
ATOM 796 O O . TRP A 1 110 ? 12.859 -17.109 12.68 1 98 110 TRP A O 1
ATOM 806 N N . GLY A 1 111 ? 14.578 -15.977 11.844 1 98.62 111 GLY A N 1
ATOM 807 C CA . GLY A 1 111 ? 13.938 -15.938 10.539 1 98.62 111 GLY A CA 1
ATOM 808 C C . GLY A 1 111 ? 13.391 -14.57 10.18 1 98.62 111 GLY A C 1
ATOM 809 O O . GLY A 1 111 ? 13.945 -13.547 10.594 1 98.62 111 GLY A O 1
ATOM 810 N N . ARG A 1 112 ? 12.391 -14.625 9.305 1 98.44 112 ARG A N 1
ATOM 811 C CA . ARG A 1 112 ? 11.945 -13.383 8.688 1 98.44 112 ARG A CA 1
ATOM 812 C C . ARG A 1 112 ? 10.469 -13.141 8.961 1 98.44 112 ARG A C 1
ATOM 814 O O . ARG A 1 112 ? 9.641 -14.039 8.789 1 98.44 112 ARG A O 1
ATOM 821 N N . LEU A 1 113 ? 10.117 -11.953 9.445 1 98.81 113 LEU A N 1
ATOM 822 C CA . LEU A 1 113 ? 8.758 -11.469 9.648 1 98.81 113 LEU A CA 1
ATOM 823 C C . LEU A 1 113 ? 8.484 -10.25 8.773 1 98.81 113 LEU A C 1
ATOM 825 O O . LEU A 1 113 ? 9.195 -9.242 8.859 1 98.81 113 LEU A O 1
ATOM 829 N N . GLU A 1 114 ? 7.492 -10.336 7.906 1 98.5 114 GLU A N 1
ATOM 830 C CA . GLU A 1 114 ? 7.172 -9.258 6.98 1 98.5 114 GLU A CA 1
ATOM 831 C C . GLU A 1 114 ? 5.695 -8.875 7.059 1 98.5 114 GLU A C 1
ATOM 833 O O . GLU A 1 114 ? 4.844 -9.734 7.324 1 98.5 114 GLU A O 1
ATOM 838 N N . PHE A 1 115 ? 5.48 -7.645 6.789 1 98.75 115 PHE A N 1
ATOM 839 C CA . PHE A 1 115 ? 4.141 -7.09 6.668 1 98.75 115 PHE A CA 1
ATOM 840 C C . PHE A 1 115 ? 3.916 -6.512 5.273 1 98.75 115 PHE A C 1
ATOM 842 O O . PHE A 1 115 ? 4.777 -5.809 4.742 1 98.75 115 PHE A O 1
ATOM 849 N N . GLY A 1 116 ? 2.73 -6.867 4.711 1 98.62 116 GLY A N 1
ATOM 850 C CA . GLY A 1 116 ? 2.371 -6.199 3.471 1 98.62 116 GLY A CA 1
ATOM 851 C C . GLY A 1 116 ? 1.918 -7.156 2.385 1 98.62 116 GLY A C 1
ATOM 852 O O . GLY A 1 116 ? 1.838 -8.367 2.611 1 98.62 116 GLY A O 1
ATOM 853 N N . ARG A 1 117 ? 1.591 -6.555 1.265 1 98.44 117 ARG A N 1
ATOM 854 C CA . ARG A 1 117 ? 1.121 -7.309 0.107 1 98.44 117 ARG A CA 1
ATOM 855 C C . ARG A 1 117 ? 2.23 -8.188 -0.461 1 98.44 117 ARG A C 1
ATOM 857 O O . ARG A 1 117 ? 3.33 -7.703 -0.739 1 98.44 117 ARG A O 1
ATOM 864 N N . GLN A 1 118 ? 1.945 -9.398 -0.618 1 98.56 118 GLN A N 1
ATOM 865 C CA . GLN A 1 118 ? 2.896 -10.367 -1.148 1 98.56 118 GLN A CA 1
ATOM 866 C C . GLN A 1 118 ? 2.201 -11.68 -1.513 1 98.56 118 GLN A C 1
ATOM 868 O O . GLN A 1 118 ? 1.004 -11.844 -1.266 1 98.56 118 GLN A O 1
ATOM 873 N N . THR A 1 119 ? 2.957 -12.586 -2.084 1 98.75 119 THR A N 1
ATOM 874 C CA . THR A 1 119 ? 2.363 -13.844 -2.506 1 98.75 119 THR A CA 1
ATOM 875 C C . THR A 1 119 ? 2.268 -14.82 -1.335 1 98.75 119 THR A C 1
ATOM 877 O O . THR A 1 119 ? 3.014 -14.703 -0.36 1 98.75 119 THR A O 1
ATOM 880 N N . ASN A 1 120 ? 1.366 -15.797 -1.438 1 98.81 120 ASN A N 1
ATOM 881 C CA . ASN A 1 120 ? 1.255 -16.891 -0.486 1 98.81 120 ASN A CA 1
ATOM 882 C C . ASN A 1 120 ? 2.41 -17.891 -0.631 1 98.81 120 ASN A C 1
ATOM 884 O O . ASN A 1 120 ? 3.244 -17.734 -1.526 1 98.81 120 ASN A O 1
ATOM 888 N N . LEU A 1 121 ? 2.42 -18.844 0.25 1 98.88 121 LEU A N 1
ATOM 889 C CA . LEU A 1 121 ? 3.572 -19.719 0.329 1 98.88 121 LEU A CA 1
ATOM 890 C C . LEU A 1 121 ? 3.537 -20.766 -0.79 1 98.88 121 LEU A C 1
ATOM 892 O O . LEU A 1 121 ? 4.586 -21.172 -1.296 1 98.88 121 LEU A O 1
ATOM 896 N N . ALA A 1 122 ? 2.354 -21.234 -1.207 1 98.88 122 ALA A N 1
ATOM 897 C CA . ALA A 1 122 ? 2.289 -22.125 -2.359 1 98.88 122 ALA A CA 1
ATOM 898 C C . ALA A 1 122 ? 2.945 -21.484 -3.584 1 98.88 122 ALA A C 1
ATOM 900 O O . ALA A 1 122 ? 3.744 -22.125 -4.27 1 98.88 122 ALA A O 1
ATOM 901 N N . SER A 1 123 ? 2.592 -20.266 -3.818 1 98.75 123 SER A N 1
ATOM 902 C CA . SER A 1 123 ? 3.176 -19.578 -4.961 1 98.75 123 SER A CA 1
ATOM 903 C C . SER A 1 123 ? 4.68 -19.391 -4.793 1 98.75 123 SER A C 1
ATOM 905 O O . SER A 1 123 ? 5.438 -19.516 -5.762 1 98.75 123 SER A O 1
ATOM 907 N N . LYS A 1 124 ? 5.121 -19.078 -3.617 1 98.38 124 LYS A N 1
ATOM 908 C CA . LYS A 1 124 ? 6.543 -18.875 -3.365 1 98.38 124 LYS A CA 1
ATOM 909 C C . LYS A 1 124 ? 7.34 -20.141 -3.594 1 98.38 124 LYS A C 1
ATOM 911 O O . LYS A 1 124 ? 8.422 -20.109 -4.184 1 98.38 124 LYS A O 1
ATOM 916 N N . TYR A 1 125 ? 6.867 -21.219 -3.18 1 98.5 125 TYR A N 1
ATOM 917 C CA . TYR A 1 125 ? 7.676 -22.422 -3.141 1 98.5 125 TYR A CA 1
ATOM 918 C C . TYR A 1 125 ? 7.543 -23.219 -4.441 1 98.5 125 TYR A C 1
ATOM 920 O O . TYR A 1 125 ? 8.477 -23.906 -4.852 1 98.5 125 TYR A O 1
ATOM 928 N N . PHE A 1 126 ? 6.48 -23.109 -5.117 1 98.69 126 PHE A N 1
ATOM 929 C CA . PHE A 1 126 ? 6.242 -24.031 -6.23 1 98.69 126 PHE A CA 1
ATOM 930 C C . PHE A 1 126 ? 6.691 -23.406 -7.547 1 98.69 126 PHE A C 1
ATOM 932 O O . PHE A 1 126 ? 6.723 -24.078 -8.578 1 98.69 126 PHE A O 1
ATOM 939 N N . GLY A 1 127 ? 7.133 -22.188 -7.469 1 97.62 127 GLY A N 1
ATOM 940 C CA . GLY A 1 127 ? 7.766 -21.594 -8.641 1 97.62 127 GLY A CA 1
ATOM 941 C C . GLY A 1 127 ? 9.008 -22.344 -9.086 1 97.62 127 GLY A C 1
ATOM 942 O O . GLY A 1 127 ? 9.242 -22.516 -10.281 1 97.62 127 GLY A O 1
ATOM 943 N N . SER A 1 128 ? 9.742 -22.828 -8.156 1 96.81 128 SER A N 1
ATOM 944 C CA . SER A 1 128 ? 10.992 -23.5 -8.461 1 96.81 128 SER A CA 1
ATOM 945 C C . SER A 1 128 ? 10.75 -24.969 -8.812 1 96.81 128 SER A C 1
ATOM 947 O O . SER A 1 128 ? 11.672 -25.672 -9.242 1 96.81 128 SER A O 1
ATOM 949 N N . ILE A 1 129 ? 9.578 -25.406 -8.648 1 98.69 129 ILE A N 1
ATOM 950 C CA . ILE A 1 129 ? 9.234 -26.781 -8.961 1 98.69 129 ILE A CA 1
ATOM 951 C C . ILE A 1 129 ? 8.633 -26.859 -10.359 1 98.69 129 ILE A C 1
ATOM 953 O O . ILE A 1 129 ? 8.883 -27.828 -11.094 1 98.69 129 ILE A O 1
ATOM 957 N N . ASP A 1 130 ? 7.887 -25.922 -10.758 1 98.81 130 ASP A N 1
ATOM 958 C CA . ASP A 1 130 ? 7.258 -25.844 -12.07 1 98.81 130 ASP A CA 1
ATOM 959 C C . ASP A 1 130 ? 8.297 -25.578 -13.156 1 98.81 130 ASP A C 1
ATOM 961 O O . ASP A 1 130 ? 8.984 -24.547 -13.141 1 98.81 130 ASP A O 1
ATOM 965 N N . PRO A 1 131 ? 8.367 -26.438 -14.133 1 98.69 131 PRO A N 1
ATOM 966 C CA . PRO A 1 131 ? 9.305 -26.172 -15.227 1 98.69 131 PRO A CA 1
ATOM 967 C C . PRO A 1 131 ? 9.094 -24.797 -15.859 1 98.69 131 PRO A C 1
ATOM 969 O O . PRO A 1 131 ? 10.031 -24.203 -16.406 1 98.69 131 PRO A O 1
ATOM 972 N N . PHE A 1 132 ? 7.902 -24.297 -15.758 1 98.75 132 PHE A N 1
ATOM 973 C CA . PHE A 1 132 ? 7.586 -23.016 -16.391 1 98.75 132 PHE A CA 1
ATOM 974 C C . PHE A 1 132 ? 7.605 -21.891 -15.367 1 98.75 132 PHE A C 1
ATOM 976 O O . PHE A 1 132 ? 7.164 -20.781 -15.664 1 98.75 132 PHE A O 1
ATOM 983 N N . SER A 1 133 ? 8.016 -22.141 -14.148 1 97.88 133 SER A N 1
ATOM 984 C CA . SER A 1 133 ? 8.227 -21.172 -13.07 1 97.88 133 SER A CA 1
ATOM 985 C C . SER A 1 133 ? 6.961 -20.359 -12.797 1 97.88 133 SER A C 1
ATOM 987 O O . SER A 1 133 ? 7.027 -19.156 -12.562 1 97.88 133 SER A O 1
ATOM 989 N N . ILE A 1 134 ? 5.844 -21 -12.93 1 97.69 134 ILE A N 1
ATOM 990 C CA . ILE A 1 134 ? 4.52 -20.438 -12.688 1 97.69 134 ILE A CA 1
ATOM 991 C C . ILE A 1 134 ? 4.281 -19.266 -13.641 1 97.69 134 ILE A C 1
ATOM 993 O O . ILE A 1 134 ? 3.762 -18.219 -13.227 1 97.69 134 ILE A O 1
ATOM 997 N N . SER A 1 135 ? 4.715 -19.359 -14.828 1 97.81 135 SER A N 1
ATOM 998 C CA . SER A 1 135 ? 4.555 -18.375 -15.891 1 97.81 135 SER A CA 1
ATOM 999 C C . SER A 1 135 ? 4.145 -19.031 -17.203 1 97.81 135 SER A C 1
ATOM 1001 O O . SER A 1 135 ? 3.527 -20.094 -17.203 1 97.81 135 SER A O 1
ATOM 1003 N N . TYR A 1 136 ? 4.121 -18.344 -18.25 1 98.19 136 TYR A N 1
ATOM 1004 C CA . TYR A 1 136 ? 3.795 -18.828 -19.594 1 98.19 136 TYR A CA 1
ATOM 1005 C C . TYR A 1 136 ? 2.307 -19.125 -19.719 1 98.19 136 TYR A C 1
ATOM 1007 O O . TYR A 1 136 ? 1.918 -20.141 -20.297 1 98.19 136 TYR A O 1
ATOM 1015 N N . ASN A 1 137 ? 1.573 -18.281 -19.125 1 96.38 137 ASN A N 1
ATOM 1016 C CA . ASN A 1 137 ? 0.123 -18.328 -19.281 1 96.38 137 ASN A CA 1
ATOM 1017 C C . ASN A 1 137 ? -0.434 -19.719 -18.953 1 96.38 137 ASN A C 1
ATOM 1019 O O . ASN A 1 137 ? -0.219 -20.234 -17.859 1 96.38 137 ASN A O 1
ATOM 1023 N N . THR A 1 138 ? -0.983 -20.391 -19.906 1 96.75 138 THR A N 1
ATOM 1024 C CA . THR A 1 138 ? -1.675 -21.656 -19.641 1 96.75 138 THR A CA 1
ATOM 1025 C C . THR A 1 138 ? -0.685 -22.734 -19.234 1 96.75 138 THR A C 1
ATOM 1027 O O . THR A 1 138 ? -1.061 -23.719 -18.578 1 96.75 138 THR A O 1
ATOM 1030 N N . ALA A 1 139 ? 0.549 -22.609 -19.531 1 98.25 139 ALA A N 1
ATOM 1031 C CA . ALA A 1 139 ? 1.557 -23.609 -19.203 1 98.25 139 ALA A CA 1
ATOM 1032 C C . ALA A 1 139 ? 1.884 -23.594 -17.703 1 98.25 139 ALA A C 1
ATOM 1034 O O . ALA A 1 139 ? 2.5 -24.531 -17.188 1 98.25 139 ALA A O 1
ATOM 1035 N N . ASN A 1 140 ? 1.507 -22.625 -17.062 1 96.5 140 ASN A N 1
ATOM 1036 C CA . ASN A 1 140 ? 1.76 -22.359 -15.648 1 96.5 140 ASN A CA 1
ATOM 1037 C C . ASN A 1 140 ? 1.15 -23.453 -14.766 1 96.5 140 ASN A C 1
ATOM 1039 O O . ASN A 1 140 ? -0.012 -23.812 -14.938 1 96.5 140 ASN A O 1
ATOM 1043 N N . LEU A 1 141 ? 1.917 -23.891 -13.805 1 98.12 141 LEU A N 1
ATOM 1044 C CA . LEU A 1 141 ? 1.419 -24.906 -12.875 1 98.12 141 LEU A CA 1
ATOM 1045 C C . LEU A 1 141 ? 0.11 -24.453 -12.234 1 98.12 141 LEU A C 1
ATOM 1047 O O . LEU A 1 141 ? -0.769 -25.281 -11.961 1 98.12 141 LEU A O 1
ATOM 1051 N N . GLY A 1 142 ? -0.033 -23.234 -12.016 1 98.06 142 GLY A N 1
ATOM 1052 C CA . GLY A 1 142 ? -1.198 -22.672 -11.359 1 98.06 142 GLY A CA 1
ATOM 1053 C C . GLY A 1 142 ? -2.48 -22.859 -12.148 1 98.06 142 GLY A C 1
ATOM 1054 O O . GLY A 1 142 ? -3.576 -22.688 -11.609 1 98.06 142 GLY A O 1
ATOM 1055 N N . THR A 1 143 ? -2.367 -23.203 -13.375 1 98.44 143 THR A N 1
ATOM 1056 C CA . THR A 1 143 ? -3.551 -23.406 -14.203 1 98.44 143 THR A CA 1
ATOM 1057 C C . THR A 1 143 ? -4.445 -24.5 -13.609 1 98.44 143 THR A C 1
ATOM 1059 O O . THR A 1 143 ? -5.672 -24.391 -13.656 1 98.44 143 THR A O 1
ATOM 1062 N N . THR A 1 144 ? -3.777 -25.5 -13.016 1 98.62 144 THR A N 1
ATOM 1063 C CA . THR A 1 144 ? -4.582 -26.562 -12.406 1 98.62 144 THR A CA 1
ATOM 1064 C C . THR A 1 144 ? -4.367 -26.594 -10.891 1 98.62 144 THR A C 1
ATOM 1066 O O . THR A 1 144 ? -5.137 -27.219 -10.164 1 98.62 144 THR A O 1
ATOM 1069 N N . PHE A 1 145 ? -3.346 -25.969 -10.406 1 98.62 145 PHE A N 1
ATOM 1070 C CA . PHE A 1 145 ? -3.061 -25.797 -8.984 1 98.62 145 PHE A CA 1
ATOM 1071 C C . PHE A 1 145 ? -3.373 -24.375 -8.531 1 98.62 145 PHE A C 1
ATOM 1073 O O . PHE A 1 145 ? -2.473 -23.547 -8.422 1 98.62 145 PHE A O 1
ATOM 1080 N N . SER A 1 146 ? -4.539 -24.172 -8.102 1 98.06 146 SER A N 1
ATOM 1081 C CA . SER A 1 146 ? -5.094 -22.812 -8.039 1 98.06 146 SER A CA 1
ATOM 1082 C C . SER A 1 146 ? -4.395 -21.984 -6.977 1 98.06 146 SER A C 1
ATOM 1084 O O . SER A 1 146 ? -4.266 -20.766 -7.121 1 98.06 146 SER A O 1
ATOM 1086 N N . SER A 1 147 ? -3.93 -22.547 -5.887 1 98.69 147 SER A N 1
ATOM 1087 C CA . SER A 1 147 ? -3.273 -21.781 -4.828 1 98.69 147 SER A CA 1
ATOM 1088 C C . SER A 1 147 ? -1.848 -21.422 -5.219 1 98.69 147 SER A C 1
ATOM 1090 O O . SER A 1 147 ? -1.225 -20.562 -4.578 1 98.69 147 SER A O 1
ATOM 1092 N N . ALA A 1 148 ? -1.322 -22.031 -6.262 1 98.75 148 ALA A N 1
ATOM 1093 C CA . ALA A 1 148 ? 0.046 -21.75 -6.691 1 98.75 148 ALA A CA 1
ATOM 1094 C C . ALA A 1 148 ? 0.064 -20.875 -7.934 1 98.75 148 ALA A C 1
ATOM 1096 O O . ALA A 1 148 ? 1.082 -20.781 -8.625 1 98.75 148 ALA A O 1
ATOM 1097 N N . ASN A 1 149 ? -1.028 -20.266 -8.227 1 98.31 149 ASN A N 1
ATOM 1098 C CA . ASN A 1 149 ? -1.128 -19.406 -9.406 1 98.31 149 ASN A CA 1
ATOM 1099 C C . ASN A 1 149 ? -0.81 -17.953 -9.07 1 98.31 149 ASN A C 1
ATOM 1101 O O . ASN A 1 149 ? -1.597 -17.047 -9.375 1 98.31 149 ASN A O 1
ATOM 1105 N N . THR A 1 150 ? 0.343 -17.781 -8.422 1 97.75 150 THR A N 1
ATOM 1106 C CA . THR A 1 150 ? 0.84 -16.453 -8.062 1 97.75 150 THR A CA 1
ATOM 1107 C C . THR A 1 150 ? -0.232 -15.648 -7.324 1 97.75 150 THR A C 1
ATOM 1109 O O . THR A 1 150 ? -0.518 -14.508 -7.684 1 97.75 150 THR A O 1
ATOM 1112 N N . MET A 1 151 ? -0.739 -16.312 -6.32 1 97.94 151 MET A N 1
ATOM 1113 C CA . MET A 1 151 ? -1.742 -15.625 -5.504 1 97.94 151 MET A CA 1
ATOM 1114 C C . MET A 1 151 ? -1.104 -14.531 -4.656 1 97.94 151 MET A C 1
ATOM 1116 O O . MET A 1 151 ? -0.321 -14.82 -3.75 1 97.94 151 MET A O 1
ATOM 1120 N N . ARG A 1 152 ? -1.402 -13.336 -5 1 97.94 152 ARG A N 1
ATOM 1121 C CA . ARG A 1 152 ? -0.963 -12.195 -4.195 1 97.94 152 ARG A CA 1
ATOM 1122 C C . ARG A 1 152 ? -2.053 -11.758 -3.223 1 97.94 152 ARG A C 1
ATOM 1124 O O . ARG A 1 152 ? -3.213 -11.602 -3.609 1 97.94 152 ARG A O 1
ATOM 1131 N N . LEU A 1 153 ? -1.646 -11.602 -2.004 1 98.06 153 LEU A N 1
ATOM 1132 C CA . LEU A 1 153 ? -2.602 -11.281 -0.95 1 98.06 153 LEU A CA 1
ATOM 1133 C C . LEU A 1 153 ? -2.285 -9.93 -0.325 1 98.06 153 LEU A C 1
ATOM 1135 O O . LEU A 1 153 ? -1.119 -9.602 -0.097 1 98.06 153 LEU A O 1
ATOM 1139 N N . ASP A 1 154 ? -3.328 -9.133 -0.115 1 97.31 154 ASP A N 1
ATOM 1140 C CA . ASP A 1 154 ? -3.23 -7.887 0.641 1 97.31 154 ASP A CA 1
ATOM 1141 C C . ASP A 1 154 ? -3.254 -8.156 2.145 1 97.31 154 ASP A C 1
ATOM 1143 O O . ASP A 1 154 ? -3.727 -9.203 2.586 1 97.31 154 ASP A O 1
ATOM 1147 N N . ASN A 1 155 ? -2.742 -7.184 2.951 1 97.81 155 ASN A N 1
ATOM 1148 C CA . ASN A 1 155 ? -2.869 -7.184 4.402 1 97.81 155 ASN A CA 1
ATOM 1149 C C . ASN A 1 155 ? -2.328 -8.477 5.016 1 97.81 155 ASN A C 1
ATOM 1151 O O . ASN A 1 155 ? -3.002 -9.109 5.824 1 97.81 155 ASN A O 1
ATOM 1155 N N . MET A 1 156 ? -1.135 -8.734 4.582 1 98 156 MET A N 1
ATOM 1156 C CA . MET A 1 156 ? -0.519 -9.984 5.008 1 98 156 MET A CA 1
ATOM 1157 C C . MET A 1 156 ? 0.506 -9.742 6.113 1 98 156 MET A C 1
ATOM 1159 O O . MET A 1 156 ? 1.236 -8.75 6.078 1 98 156 MET A O 1
ATOM 1163 N N . VAL A 1 157 ? 0.515 -10.633 7.078 1 98.62 157 VAL A N 1
ATOM 1164 C CA . VAL A 1 157 ? 1.659 -10.906 7.941 1 98.62 157 VAL A CA 1
ATOM 1165 C C . VAL A 1 157 ? 2.234 -12.281 7.617 1 98.62 157 VAL A C 1
ATOM 1167 O O . VAL A 1 157 ? 1.507 -13.273 7.602 1 98.62 157 VAL A O 1
ATOM 1170 N N . LEU A 1 158 ? 3.506 -12.359 7.312 1 98.88 158 LEU A N 1
ATOM 1171 C CA . LEU A 1 158 ? 4.125 -13.617 6.91 1 98.88 158 LEU A CA 1
ATOM 1172 C C . LEU A 1 158 ? 5.422 -13.852 7.68 1 98.88 158 LEU A C 1
ATOM 1174 O O . LEU A 1 158 ? 6.281 -12.977 7.742 1 98.88 158 LEU A O 1
ATOM 1178 N N . TYR A 1 159 ? 5.457 -14.969 8.297 1 98.88 159 TYR A N 1
ATOM 1179 C CA . TYR A 1 159 ? 6.664 -15.414 8.984 1 98.88 159 TYR A CA 1
ATOM 1180 C C . TYR A 1 159 ? 7.266 -16.641 8.305 1 98.88 159 TYR A C 1
ATOM 1182 O O . TYR A 1 159 ? 6.543 -17.547 7.895 1 98.88 159 TYR A O 1
ATOM 1190 N N . GLN A 1 160 ? 8.57 -16.609 8.141 1 98.81 160 GLN A N 1
ATOM 1191 C CA . GLN A 1 160 ? 9.32 -17.766 7.66 1 98.81 160 GLN A CA 1
ATOM 1192 C C . GLN A 1 160 ? 10.547 -18.016 8.523 1 98.81 160 GLN A C 1
ATOM 1194 O O . GLN A 1 160 ? 11.242 -17.078 8.922 1 98.81 160 GLN A O 1
ATOM 1199 N N . THR A 1 161 ? 10.906 -19.266 8.758 1 98.75 161 THR A N 1
ATOM 1200 C CA . THR A 1 161 ? 12.094 -19.641 9.516 1 98.75 161 THR A CA 1
ATOM 1201 C C . THR A 1 161 ? 13.344 -19.484 8.648 1 98.75 161 THR A C 1
ATOM 1203 O O . THR A 1 161 ? 13.258 -19.406 7.426 1 98.75 161 THR A O 1
ATOM 1206 N N . PRO A 1 162 ? 14.516 -19.406 9.391 1 97.81 162 PRO A N 1
ATOM 1207 C CA . PRO A 1 162 ? 15.734 -19.641 8.602 1 97.81 162 PRO A CA 1
ATOM 1208 C C . PRO A 1 162 ? 15.805 -21.031 8 1 97.81 162 PRO A C 1
ATOM 1210 O O . PRO A 1 162 ? 14.992 -21.906 8.352 1 97.81 162 PRO A O 1
ATOM 1213 N N . SER A 1 163 ? 16.719 -21.203 7.074 1 97.06 163 SER A N 1
ATOM 1214 C CA . SER A 1 163 ? 16.984 -22.562 6.617 1 97.06 163 SER A CA 1
ATOM 1215 C C . SER A 1 163 ? 17.719 -23.375 7.684 1 97.06 163 SER A C 1
ATOM 1217 O O . SER A 1 163 ? 18.781 -22.969 8.141 1 97.06 163 SER A O 1
ATOM 1219 N N . MET A 1 164 ? 17.172 -24.406 8.125 1 97.31 164 MET A N 1
ATOM 1220 C CA . MET A 1 164 ? 17.766 -25.328 9.07 1 97.31 164 MET A CA 1
ATOM 1221 C C . MET A 1 164 ? 18.141 -26.641 8.391 1 97.31 164 MET A C 1
ATOM 1223 O O . MET A 1 164 ? 17.359 -27.594 8.398 1 97.31 164 MET A O 1
ATOM 1227 N N . GLY A 1 165 ? 19.359 -26.734 7.91 1 97.06 165 GLY A N 1
ATOM 1228 C CA . GLY A 1 165 ? 19.781 -27.906 7.152 1 97.06 165 GLY A CA 1
ATOM 1229 C C . GLY A 1 165 ? 19 -28.109 5.871 1 97.06 165 GLY A C 1
ATOM 1230 O O . GLY A 1 165 ? 18.672 -29.234 5.5 1 97.06 165 GLY A O 1
ATOM 1231 N N . GLY A 1 166 ? 18.531 -27.062 5.328 1 97.81 166 GLY A N 1
ATOM 1232 C CA . GLY A 1 166 ? 17.781 -27.125 4.086 1 97.81 166 GLY A CA 1
ATOM 1233 C C . GLY A 1 166 ? 16.281 -27.031 4.297 1 97.81 166 GLY A C 1
ATOM 1234 O O . GLY A 1 166 ? 15.531 -26.812 3.344 1 97.81 166 GLY A O 1
ATOM 1235 N N . PHE A 1 167 ? 15.875 -27.172 5.473 1 98.19 167 PHE A N 1
ATOM 1236 C CA . PHE A 1 167 ? 14.453 -27.188 5.801 1 98.19 167 PHE A CA 1
ATOM 1237 C C . PHE A 1 167 ? 13.984 -25.781 6.18 1 98.19 167 PHE A C 1
ATOM 1239 O O . PHE A 1 167 ? 14.633 -25.094 6.973 1 98.19 167 PHE A O 1
ATOM 1246 N N . LYS A 1 168 ? 12.898 -25.344 5.613 1 98.25 168 LYS A N 1
ATOM 1247 C CA . LYS A 1 168 ? 12.273 -24.062 5.91 1 98.25 168 LYS A CA 1
ATOM 1248 C C . LYS A 1 168 ? 10.758 -24.203 6.066 1 98.25 168 LYS A C 1
ATOM 1250 O O . LYS A 1 168 ? 10.125 -24.953 5.324 1 98.25 168 LYS A O 1
ATOM 1255 N N . VAL A 1 169 ? 10.195 -23.453 6.992 1 98.69 169 VAL A N 1
ATOM 1256 C CA . VAL A 1 169 ? 8.75 -23.438 7.219 1 98.69 169 VAL A CA 1
ATOM 1257 C C . VAL A 1 169 ? 8.242 -22 7.234 1 98.69 169 VAL A C 1
ATOM 1259 O O . VAL A 1 169 ? 8.977 -21.078 7.594 1 98.69 169 VAL A O 1
ATOM 1262 N N . GLY A 1 170 ? 7.023 -21.812 6.766 1 98.81 170 GLY A N 1
ATOM 1263 C CA . GLY A 1 170 ? 6.398 -20.5 6.793 1 98.81 170 GLY A CA 1
ATOM 1264 C C . GLY A 1 170 ? 4.93 -20.547 7.168 1 98.81 170 GLY A C 1
ATOM 1265 O O . GLY A 1 170 ? 4.27 -21.562 6.988 1 98.81 170 GLY A O 1
ATOM 1266 N N . VAL A 1 171 ? 4.469 -19.484 7.734 1 98.94 171 VAL A N 1
ATOM 1267 C CA . VAL A 1 171 ? 3.059 -19.266 8.039 1 98.94 171 VAL A CA 1
ATOM 1268 C C . VAL A 1 171 ? 2.684 -17.812 7.785 1 98.94 171 VAL A C 1
ATOM 1270 O O . VAL A 1 171 ? 3.467 -16.906 8.07 1 98.94 171 VAL A O 1
ATOM 1273 N N . GLY A 1 172 ? 1.529 -17.656 7.176 1 98.81 172 GLY A N 1
ATOM 1274 C CA . GLY A 1 172 ? 1.04 -16.312 6.91 1 98.81 172 GLY A CA 1
ATOM 1275 C C . GLY A 1 172 ? -0.466 -16.188 7.047 1 98.81 172 GLY A C 1
ATOM 1276 O O . GLY A 1 172 ? -1.19 -17.172 6.914 1 98.81 172 GLY A O 1
ATOM 1277 N N . TYR A 1 173 ? -0.889 -15 7.285 1 98.75 173 TYR A N 1
ATOM 1278 C CA . TYR A 1 173 ? -2.309 -14.688 7.41 1 98.75 173 TYR A CA 1
ATOM 1279 C C . TYR A 1 173 ? -2.625 -13.336 6.777 1 98.75 173 TYR A C 1
ATOM 1281 O O . TYR A 1 173 ? -1.95 -12.336 7.055 1 98.75 173 TYR A O 1
ATOM 1289 N N . SER A 1 174 ? -3.604 -13.383 5.93 1 98.38 174 SER A N 1
ATOM 1290 C CA . SER A 1 174 ? -4.148 -12.156 5.352 1 98.38 174 SER A CA 1
ATOM 1291 C C . SER A 1 174 ? -5.453 -11.758 6.035 1 98.38 174 SER A C 1
ATOM 1293 O O . SER A 1 174 ? -6.43 -12.508 6.008 1 98.38 174 SER A O 1
ATOM 1295 N N . PHE A 1 175 ? -5.469 -10.547 6.5 1 97.25 175 PHE A N 1
ATOM 1296 C CA . PHE A 1 175 ? -6.652 -10.039 7.184 1 97.25 175 PHE A CA 1
ATOM 1297 C C . PHE A 1 175 ? -7.699 -9.578 6.18 1 97.25 175 PHE A C 1
ATOM 1299 O O . PHE A 1 175 ? -8.875 -9.438 6.523 1 97.25 175 PHE A O 1
ATOM 1306 N N . SER A 1 176 ? -7.371 -9.266 5.074 1 95.38 176 SER A N 1
ATOM 1307 C CA . SER A 1 176 ? -8.188 -8.891 3.918 1 95.38 176 SER A CA 1
ATOM 1308 C C . SER A 1 176 ? -7.461 -9.203 2.611 1 95.38 176 SER A C 1
ATOM 1310 O O . SER A 1 176 ? -6.594 -8.438 2.184 1 95.38 176 SER A O 1
ATOM 1312 N N . ALA A 1 177 ? -7.836 -10.172 1.958 1 94.31 177 ALA A N 1
ATOM 1313 C CA . ALA A 1 177 ? -7.059 -10.805 0.894 1 94.31 177 ALA A CA 1
ATOM 1314 C C . ALA A 1 177 ? -6.992 -9.906 -0.339 1 94.31 177 ALA A C 1
ATOM 1316 O O . ALA A 1 177 ? -6.023 -9.953 -1.1 1 94.31 177 ALA A O 1
ATOM 1317 N N . ASP A 1 178 ? -8 -9.164 -0.578 1 87.38 178 ASP A N 1
ATOM 1318 C CA . ASP A 1 178 ? -8.016 -8.281 -1.739 1 87.38 178 ASP A CA 1
ATOM 1319 C C . ASP A 1 178 ? -8.852 -7.031 -1.464 1 87.38 178 ASP A C 1
ATOM 1321 O O . ASP A 1 178 ? -10.078 -7.102 -1.386 1 87.38 178 ASP A O 1
ATOM 1325 N N . ASP A 1 179 ? -8.219 -5.898 -1.522 1 83.56 179 ASP A N 1
ATOM 1326 C CA . ASP A 1 179 ? -8.852 -4.637 -1.161 1 83.56 179 ASP A CA 1
ATOM 1327 C C . ASP A 1 179 ? -9.484 -3.967 -2.381 1 83.56 179 ASP A C 1
ATOM 1329 O O . ASP A 1 179 ? -10.102 -2.908 -2.264 1 83.56 179 ASP A O 1
ATOM 1333 N N . THR A 1 180 ? -9.164 -4.418 -3.598 1 71.06 180 THR A N 1
ATOM 1334 C CA . THR A 1 180 ? -9.664 -3.766 -4.805 1 71.06 180 THR A CA 1
ATOM 1335 C C . THR A 1 180 ? -11.086 -4.215 -5.105 1 71.06 180 THR A C 1
ATOM 1337 O O . THR A 1 180 ? -11.727 -3.691 -6.023 1 71.06 180 THR A O 1
ATOM 1340 N N . VAL A 1 181 ? -11.398 -5.191 -4.586 1 55.53 181 VAL A N 1
ATOM 1341 C CA . VAL A 1 181 ? -12.719 -5.699 -4.938 1 55.53 181 VAL A CA 1
ATOM 1342 C C . VAL A 1 181 ? -13.766 -4.609 -4.719 1 55.53 181 VAL A C 1
ATOM 1344 O O . VAL A 1 181 ? -13.938 -4.117 -3.604 1 55.53 181 VAL A O 1
ATOM 1347 N N . GLU A 1 182 ? -13.602 -3.555 -5.789 1 47.03 182 GLU A N 1
ATOM 1348 C CA . GLU A 1 182 ? -14.602 -2.492 -5.75 1 47.03 182 GLU A CA 1
ATOM 1349 C C . GLU A 1 182 ? -16.016 -3.059 -5.887 1 47.03 182 GLU A C 1
ATOM 1351 O O . GLU A 1 182 ? -16.203 -4.133 -6.457 1 47.03 182 GLU A O 1
ATOM 1356 N N . ASP A 1 183 ? -16.859 -2.48 -5.094 1 38.28 183 ASP A N 1
ATOM 1357 C CA . ASP A 1 183 ? -18.281 -2.73 -5.289 1 38.28 183 ASP A CA 1
ATOM 1358 C C . ASP A 1 183 ? -18.719 -2.357 -6.707 1 38.28 183 ASP A C 1
ATOM 1360 O O . ASP A 1 183 ? -18.812 -1.176 -7.043 1 38.28 183 ASP A O 1
ATOM 1364 N N . GLY A 1 184 ? -18.188 -2.559 -7.664 1 37.31 184 GLY A N 1
ATOM 1365 C CA . GLY A 1 184 ? -18.969 -2.113 -8.805 1 37.31 184 GLY A CA 1
ATOM 1366 C C . GLY A 1 184 ? -20.438 -1.93 -8.492 1 37.31 184 GLY A C 1
ATOM 1367 O O . GLY A 1 184 ? -21.156 -1.252 -9.234 1 37.31 184 GLY A O 1
ATOM 1368 N N . VAL A 1 185 ? -21.297 -2.865 -8.516 1 33.72 185 VAL A N 1
ATOM 1369 C CA . VAL A 1 185 ? -22.594 -2.592 -7.902 1 33.72 185 VAL A CA 1
ATOM 1370 C C . VAL A 1 185 ? -22.406 -2.207 -6.438 1 33.72 185 VAL A C 1
ATOM 1372 O O . VAL A 1 185 ? -21.672 -2.881 -5.703 1 33.72 185 VAL A O 1
ATOM 1375 N N . LYS A 1 186 ? -22.531 -0.913 -5.973 1 41.16 186 LYS A N 1
ATOM 1376 C CA . LYS A 1 186 ? -22.594 -0.367 -4.617 1 41.16 186 LYS A CA 1
ATOM 1377 C C . LYS A 1 186 ? -22.594 -1.48 -3.576 1 41.16 186 LYS A C 1
ATOM 1379 O O . LYS A 1 186 ? -22.125 -1.291 -2.455 1 41.16 186 LYS A O 1
ATOM 1384 N N . GLU A 1 187 ? -23.297 -2.639 -3.684 1 40.25 187 GLU A N 1
ATOM 1385 C CA . GLU A 1 187 ? -23.656 -3.543 -2.596 1 40.25 187 GLU A CA 1
ATOM 1386 C C . GLU A 1 187 ? -22.469 -4.387 -2.164 1 40.25 187 GLU A C 1
ATOM 1388 O O . GLU A 1 187 ? -22.516 -5.059 -1.132 1 40.25 187 GLU A O 1
ATOM 1393 N N . LYS A 1 188 ? -21.688 -5.113 -3.041 1 42.25 188 LYS A N 1
ATOM 1394 C CA . LYS A 1 188 ? -21.031 -6.293 -2.49 1 42.25 188 LYS A CA 1
ATOM 1395 C C . LYS A 1 188 ? -19.562 -6 -2.17 1 42.25 188 LYS A C 1
ATOM 1397 O O . LYS A 1 188 ? -18.688 -6.258 -2.99 1 42.25 188 LYS A O 1
ATOM 1402 N N . HIS A 1 189 ? -19.219 -4.824 -1.595 1 49.19 189 HIS A N 1
ATOM 1403 C CA . HIS A 1 189 ? -17.859 -4.695 -1.065 1 49.19 189 HIS A CA 1
ATOM 1404 C C . HIS A 1 189 ? -17.547 -5.832 -0.102 1 49.19 189 HIS A C 1
ATOM 1406 O O . HIS A 1 189 ? -18.297 -6.086 0.84 1 49.19 189 HIS A O 1
ATOM 1412 N N . GLN A 1 190 ? -16.703 -6.82 -0.64 1 64 190 GLN A N 1
ATOM 1413 C CA . GLN A 1 190 ? -16.375 -7.863 0.325 1 64 190 GLN A CA 1
ATOM 1414 C C . GLN A 1 190 ? -15.352 -7.367 1.346 1 64 190 GLN A C 1
ATOM 1416 O O . GLN A 1 190 ? -14.664 -8.164 1.98 1 64 190 GLN A O 1
ATOM 1421 N N . THR A 1 191 ? -15.156 -5.977 1.312 1 80.44 191 THR A N 1
ATOM 1422 C CA . THR A 1 191 ? -14.281 -5.453 2.354 1 80.44 191 THR A CA 1
ATOM 1423 C C . THR A 1 191 ? -15.078 -4.641 3.371 1 80.44 191 THR A C 1
ATOM 1425 O O . THR A 1 191 ? -16.031 -3.943 3.01 1 80.44 191 THR A O 1
ATOM 1428 N N . GLY A 1 192 ? -14.773 -4.855 4.641 1 84.69 192 GLY A N 1
ATOM 1429 C CA . GLY A 1 192 ? -15.414 -4.148 5.738 1 84.69 192 GLY A CA 1
ATOM 1430 C C . GLY A 1 192 ? -14.469 -3.875 6.898 1 84.69 192 GLY A C 1
ATOM 1431 O O . GLY A 1 192 ? -13.336 -4.355 6.91 1 84.69 192 GLY A O 1
ATOM 1432 N N . PHE A 1 193 ? -15.047 -3.141 7.816 1 89.25 193 PHE A N 1
ATOM 1433 C CA . PHE A 1 193 ? -14.266 -2.758 8.992 1 89.25 193 PHE A CA 1
ATOM 1434 C C . PHE A 1 193 ? -13.992 -3.969 9.875 1 89.25 193 PHE A C 1
ATOM 1436 O O . PHE A 1 193 ? -12.836 -4.266 10.18 1 89.25 193 PHE A O 1
ATOM 1443 N N . ALA A 1 194 ? -15.039 -4.629 10.227 1 90.19 194 ALA A N 1
ATOM 1444 C CA . ALA A 1 194 ? -14.852 -5.797 11.078 1 90.19 194 ALA A CA 1
ATOM 1445 C C . ALA A 1 194 ? -14.023 -6.867 10.375 1 90.19 194 ALA A C 1
ATOM 1447 O O . ALA A 1 194 ? -14.195 -7.109 9.18 1 90.19 194 ALA A O 1
ATOM 1448 N N . THR A 1 195 ? -13.188 -7.555 11.125 1 93 195 THR A N 1
ATOM 1449 C CA . THR A 1 195 ? -12.273 -8.531 10.547 1 93 195 THR A CA 1
ATOM 1450 C C . THR A 1 195 ? -13.039 -9.594 9.758 1 93 195 THR A C 1
ATOM 1452 O O . THR A 1 195 ? -12.648 -9.953 8.648 1 93 195 THR A O 1
ATOM 1455 N N . GLY A 1 196 ? -14.172 -10.023 10.336 1 91.75 196 GLY A N 1
ATOM 1456 C CA . GLY A 1 196 ? -14.953 -11.086 9.719 1 91.75 196 GLY A CA 1
ATOM 1457 C C . GLY A 1 196 ? -15.641 -10.656 8.438 1 91.75 196 GLY A C 1
ATOM 1458 O O . GLY A 1 196 ? -16.141 -11.492 7.684 1 91.75 196 GLY A O 1
ATOM 1459 N N . ASN A 1 197 ? -15.695 -9.359 8.188 1 90.81 197 ASN A N 1
ATOM 1460 C CA . ASN A 1 197 ? -16.344 -8.836 6.992 1 90.81 197 ASN A CA 1
ATOM 1461 C C . ASN A 1 197 ? -15.359 -8.672 5.844 1 90.81 197 ASN A C 1
ATOM 1463 O O . ASN A 1 197 ? -15.617 -7.918 4.902 1 90.81 197 ASN A O 1
ATOM 1467 N N . ASN A 1 198 ? -14.211 -9.312 5.988 1 92.75 198 ASN A N 1
ATOM 1468 C CA . ASN A 1 198 ? -13.195 -9.375 4.941 1 92.75 198 ASN A CA 1
ATOM 1469 C C . ASN A 1 198 ? -12.891 -10.812 4.539 1 92.75 198 ASN A C 1
ATOM 1471 O O . ASN A 1 198 ? -13.008 -11.727 5.355 1 92.75 198 ASN A O 1
ATOM 1475 N N . ASN A 1 199 ? -12.578 -10.953 3.197 1 93.94 199 ASN A N 1
ATOM 1476 C CA . ASN A 1 199 ? -11.984 -12.234 2.811 1 93.94 199 ASN A CA 1
ATOM 1477 C C . ASN A 1 199 ? -10.617 -12.438 3.455 1 93.94 199 ASN A C 1
ATOM 1479 O O . ASN A 1 199 ? -9.75 -11.562 3.371 1 93.94 199 ASN A O 1
ATOM 1483 N N . ARG A 1 200 ? -10.414 -13.547 4.098 1 96.44 200 ARG A N 1
ATOM 1484 C CA . ARG A 1 200 ? -9.172 -13.828 4.809 1 96.44 200 ARG A CA 1
ATOM 1485 C C . ARG A 1 200 ? -8.516 -15.102 4.289 1 96.44 200 ARG A C 1
ATOM 1487 O O . ARG A 1 200 ? -9.203 -15.992 3.773 1 96.44 200 ARG A O 1
ATOM 1494 N N . VAL A 1 201 ? -7.215 -15.164 4.379 1 98.31 201 VAL A N 1
ATOM 1495 C CA . VAL A 1 201 ? -6.504 -16.344 3.896 1 98.31 201 VAL A CA 1
ATOM 1496 C C . VAL A 1 201 ? -5.422 -16.734 4.898 1 98.31 201 VAL A C 1
ATOM 1498 O O . VAL A 1 201 ? -4.691 -15.883 5.406 1 98.31 201 VAL A O 1
ATOM 1501 N N . LEU A 1 202 ? -5.445 -17.953 5.246 1 98.81 202 LEU A N 1
ATOM 1502 C CA . LEU A 1 202 ? -4.336 -18.594 5.934 1 98.81 202 LEU A CA 1
ATOM 1503 C C . LEU A 1 202 ? -3.441 -19.344 4.949 1 98.81 202 LEU A C 1
ATOM 1505 O O . LEU A 1 202 ? -3.936 -20.047 4.062 1 98.81 202 LEU A O 1
ATOM 1509 N N . THR A 1 203 ? -2.125 -19.188 4.98 1 98.94 203 THR A N 1
ATOM 1510 C CA . THR A 1 203 ? -1.165 -19.938 4.176 1 98.94 203 THR A CA 1
ATOM 1511 C C . THR A 1 203 ? -0.083 -20.547 5.055 1 98.94 203 THR A C 1
ATOM 1513 O O . THR A 1 203 ? 0.435 -19.891 5.961 1 98.94 203 THR A O 1
ATOM 1516 N N . VAL A 1 204 ? 0.202 -21.766 4.867 1 98.88 204 VAL A N 1
ATOM 1517 C CA . VAL A 1 204 ? 1.269 -22.516 5.531 1 98.88 204 VAL A CA 1
ATOM 1518 C C . VAL A 1 204 ? 2.096 -23.266 4.496 1 98.88 204 VAL A C 1
ATOM 1520 O O . VAL A 1 204 ? 1.562 -23.734 3.486 1 98.88 204 VAL A O 1
ATOM 1523 N N . GLY A 1 205 ? 3.389 -23.359 4.719 1 98.88 205 GLY A N 1
ATOM 1524 C CA . GLY A 1 205 ? 4.23 -24.078 3.773 1 98.88 205 GLY A CA 1
ATOM 1525 C C . GLY A 1 205 ? 5.52 -24.594 4.387 1 98.88 205 GLY A C 1
ATOM 1526 O O . GLY A 1 205 ? 5.953 -24.094 5.43 1 98.88 205 GLY A O 1
ATOM 1527 N N . ALA A 1 206 ? 6.047 -25.562 3.816 1 98.88 206 ALA A N 1
ATOM 1528 C CA . ALA A 1 206 ? 7.359 -26.109 4.129 1 98.88 206 ALA A CA 1
ATOM 1529 C C . ALA A 1 206 ? 8.125 -26.453 2.855 1 98.88 206 ALA A C 1
ATOM 1531 O O . ALA A 1 206 ? 7.531 -26.875 1.859 1 98.88 206 ALA A O 1
ATOM 1532 N N . GLN A 1 207 ? 9.398 -26.297 2.975 1 98.88 207 GLN A N 1
ATOM 1533 C CA . GLN A 1 207 ? 10.281 -26.609 1.854 1 98.88 207 GLN A CA 1
ATOM 1534 C C . GLN A 1 207 ? 11.586 -27.234 2.336 1 98.88 207 GLN A C 1
ATOM 1536 O O . GLN A 1 207 ? 12.094 -26.891 3.404 1 98.88 207 GLN A O 1
ATOM 1541 N N . TYR A 1 208 ? 12.062 -28.172 1.586 1 98.81 208 TYR A N 1
ATOM 1542 C CA . TYR A 1 208 ? 13.344 -28.812 1.833 1 98.81 208 TYR A CA 1
ATOM 1543 C C . TYR A 1 208 ? 14.234 -28.75 0.595 1 98.81 208 TYR A C 1
ATOM 1545 O O . TYR A 1 208 ? 13.875 -29.281 -0.46 1 98.81 208 TYR A O 1
ATOM 1553 N N . LEU A 1 209 ? 15.328 -28.094 0.768 1 98.5 209 LEU A N 1
ATOM 1554 C CA . LEU A 1 209 ? 16.344 -28 -0.274 1 98.5 209 LEU A CA 1
ATOM 1555 C C . LEU A 1 209 ? 17.641 -28.688 0.159 1 98.5 209 LEU A C 1
ATOM 1557 O O . LEU A 1 209 ? 18.25 -28.281 1.153 1 98.5 209 LEU A O 1
ATOM 1561 N N . ASN A 1 210 ? 18.109 -29.578 -0.643 1 98 210 ASN A N 1
ATOM 1562 C CA . ASN A 1 210 ? 19.359 -30.297 -0.375 1 98 210 ASN A CA 1
ATOM 1563 C C . ASN A 1 210 ? 19.969 -30.844 -1.655 1 98 210 ASN A C 1
ATOM 1565 O O . ASN A 1 210 ? 19.594 -31.938 -2.109 1 98 210 ASN A O 1
ATOM 1569 N N . GLY A 1 211 ? 21 -30.109 -2.154 1 97.19 211 GLY A N 1
ATOM 1570 C CA . GLY A 1 211 ? 21.609 -30.531 -3.408 1 97.19 211 GLY A CA 1
ATOM 1571 C C . GLY A 1 211 ? 20.625 -30.578 -4.562 1 97.19 211 GLY A C 1
ATOM 1572 O O . GLY A 1 211 ? 19.969 -29.578 -4.859 1 97.19 211 GLY A O 1
ATOM 1573 N N . PRO A 1 212 ? 20.453 -31.844 -5.098 1 98.12 212 PRO A N 1
ATOM 1574 C CA . PRO A 1 212 ? 19.594 -31.969 -6.277 1 98.12 212 PRO A CA 1
ATOM 1575 C C . PRO A 1 212 ? 18.109 -32.031 -5.922 1 98.12 212 PRO A C 1
ATOM 1577 O O . PRO A 1 212 ? 17.266 -32.062 -6.812 1 98.12 212 PRO A O 1
ATOM 1580 N N . LEU A 1 213 ? 17.859 -32.062 -4.672 1 98.69 213 LEU A N 1
ATOM 1581 C CA . LEU A 1 213 ? 16.5 -32.312 -4.227 1 98.69 213 LEU A CA 1
ATOM 1582 C C . LEU A 1 213 ? 15.82 -31.016 -3.814 1 98.69 213 LEU A C 1
ATOM 1584 O O . LEU A 1 213 ? 16.406 -30.203 -3.09 1 98.69 213 LEU A O 1
ATOM 1588 N N . ASN A 1 214 ? 14.641 -30.75 -4.273 1 98.88 214 ASN A N 1
ATOM 1589 C CA . ASN A 1 214 ? 13.711 -29.703 -3.857 1 98.88 214 ASN A CA 1
ATOM 1590 C C . ASN A 1 214 ? 12.32 -30.266 -3.586 1 98.88 214 ASN A C 1
ATOM 1592 O O . ASN A 1 214 ? 11.633 -30.719 -4.508 1 98.88 214 ASN A O 1
ATOM 1596 N N . LEU A 1 215 ? 11.914 -30.266 -2.365 1 98.94 215 LEU A N 1
ATOM 1597 C CA . LEU A 1 215 ? 10.594 -30.719 -1.956 1 98.94 215 LEU A CA 1
ATOM 1598 C C . LEU A 1 215 ? 9.797 -29.594 -1.301 1 98.94 215 LEU A C 1
ATOM 1600 O O . LEU A 1 215 ? 10.367 -28.781 -0.57 1 98.94 215 LEU A O 1
ATOM 1604 N N . ALA A 1 216 ? 8.516 -29.562 -1.572 1 98.94 216 ALA A N 1
ATOM 1605 C CA . ALA A 1 216 ? 7.691 -28.531 -0.94 1 98.94 216 ALA A CA 1
ATOM 1606 C C . ALA A 1 216 ? 6.281 -29.047 -0.681 1 98.94 216 ALA A C 1
ATOM 1608 O O . ALA A 1 216 ? 5.801 -29.953 -1.382 1 98.94 216 ALA A O 1
ATOM 1609 N N . ALA A 1 217 ? 5.688 -28.562 0.313 1 98.94 217 ALA A N 1
ATOM 1610 C CA . ALA A 1 217 ? 4.273 -28.719 0.644 1 98.94 217 ALA A CA 1
ATOM 1611 C C . ALA A 1 217 ? 3.67 -27.406 1.125 1 98.94 217 ALA A C 1
ATOM 1613 O O . ALA A 1 217 ? 4.355 -26.594 1.757 1 98.94 217 ALA A O 1
ATOM 1614 N N . ALA A 1 218 ? 2.445 -27.219 0.8 1 98.94 218 ALA A N 1
ATOM 1615 C CA . ALA A 1 218 ? 1.761 -26.016 1.271 1 98.94 218 ALA A CA 1
ATOM 1616 C C . ALA A 1 218 ? 0.268 -26.281 1.455 1 98.94 218 ALA A C 1
ATOM 1618 O O . ALA A 1 218 ? -0.279 -27.234 0.898 1 98.94 218 ALA A O 1
ATOM 1619 N N . TYR A 1 219 ? -0.328 -25.531 2.244 1 98.94 219 TYR A N 1
ATOM 1620 C CA . TYR A 1 219 ? -1.761 -25.531 2.518 1 98.94 219 TYR A CA 1
ATOM 1621 C C . TYR A 1 219 ? -2.297 -24.109 2.594 1 98.94 219 TYR A C 1
ATOM 1623 O O . TYR A 1 219 ? -1.745 -23.266 3.309 1 98.94 219 TYR A O 1
ATOM 1631 N N . ASP A 1 220 ? -3.34 -23.844 1.872 1 98.94 220 ASP A N 1
ATOM 1632 C CA . ASP A 1 220 ? -4.016 -22.547 1.893 1 98.94 220 ASP A CA 1
ATOM 1633 C C . ASP A 1 220 ? -5.508 -22.719 2.18 1 98.94 220 ASP A C 1
ATOM 1635 O O . ASP A 1 220 ? -6.141 -23.641 1.681 1 98.94 220 ASP A O 1
ATOM 1639 N N . ARG A 1 221 ? -6.039 -21.766 2.943 1 98.81 221 ARG A N 1
ATOM 1640 C CA . ARG A 1 221 ? -7.465 -21.734 3.248 1 98.81 221 ARG A CA 1
ATOM 1641 C C . ARG A 1 221 ? -8.023 -20.312 3.133 1 98.81 221 ARG A C 1
ATOM 1643 O O . ARG A 1 221 ? -7.469 -19.375 3.707 1 98.81 221 ARG A O 1
ATOM 1650 N N . PHE A 1 222 ? -9.07 -20.234 2.391 1 97.38 222 PHE A N 1
ATOM 1651 C CA . PHE A 1 222 ? -9.805 -18.984 2.189 1 97.38 222 PHE A CA 1
ATOM 1652 C C . PHE A 1 222 ? -11.086 -18.984 3.008 1 97.38 222 PHE A C 1
ATOM 1654 O O . PHE A 1 222 ? -11.914 -19.891 2.879 1 97.38 222 PHE A O 1
ATOM 1661 N N . ASN A 1 223 ? -11.219 -17.984 3.867 1 95.75 223 ASN A N 1
ATOM 1662 C CA . ASN A 1 223 ? -12.445 -17.719 4.609 1 95.75 223 ASN A CA 1
ATOM 1663 C C . ASN A 1 223 ? -13.188 -16.516 4.039 1 95.75 223 ASN A C 1
ATOM 1665 O O . ASN A 1 223 ? -12.727 -15.375 4.16 1 95.75 223 ASN A O 1
ATOM 1669 N N . PRO A 1 224 ? -14.344 -16.797 3.494 1 93.06 224 PRO A N 1
ATOM 1670 C CA . PRO A 1 224 ? -15.062 -15.695 2.85 1 93.06 224 PRO A CA 1
ATOM 1671 C C . PRO A 1 224 ? -15.594 -14.672 3.85 1 93.06 224 PRO A C 1
ATOM 1673 O O . PRO A 1 224 ? -15.875 -15.016 5 1 93.06 224 PRO A O 1
ATOM 1676 N N . SER A 1 225 ? -15.742 -13.508 3.396 1 91.75 225 SER A N 1
ATOM 1677 C CA . SER A 1 225 ? -16.359 -12.43 4.164 1 91.75 225 SER A CA 1
ATOM 1678 C C . SER A 1 225 ? -17.75 -12.812 4.648 1 91.75 225 SER A C 1
ATOM 1680 O O . SER A 1 225 ? -18.484 -13.492 3.936 1 91.75 225 SER A O 1
ATOM 1682 N N . ASN A 1 226 ? -18.109 -12.32 5.844 1 89.62 226 ASN A N 1
ATOM 1683 C CA . ASN A 1 226 ? -19.469 -12.5 6.328 1 89.62 226 ASN A CA 1
ATOM 1684 C C . ASN A 1 226 ? -20.484 -11.758 5.457 1 89.62 226 ASN A C 1
ATOM 1686 O O . ASN A 1 226 ? -21.672 -12.055 5.5 1 89.62 226 ASN A O 1
ATOM 1690 N N . ASP A 1 227 ? -19.984 -10.789 4.703 1 83.5 227 ASP A N 1
ATOM 1691 C CA . ASP A 1 227 ? -20.844 -9.992 3.832 1 83.5 227 ASP A CA 1
ATOM 1692 C C . ASP A 1 227 ? -20.688 -10.422 2.371 1 83.5 227 ASP A C 1
ATOM 1694 O O . ASP A 1 227 ? -20.797 -9.586 1.466 1 83.5 227 ASP A O 1
ATOM 1698 N N . ASN A 1 228 ? -20.391 -11.625 2.211 1 83.12 228 ASN A N 1
ATOM 1699 C CA . ASN A 1 228 ? -20.219 -12.141 0.856 1 83.12 228 ASN A CA 1
ATOM 1700 C C . ASN A 1 228 ? -21.516 -12.016 0.047 1 83.12 228 ASN A C 1
ATOM 1702 O O . ASN A 1 228 ? -22.609 -12.039 0.609 1 83.12 228 ASN A O 1
ATOM 1706 N N . ILE A 1 229 ? -21.281 -11.883 -1.23 1 72.25 229 ILE A N 1
ATOM 1707 C CA . ILE A 1 229 ? -22.438 -11.812 -2.107 1 72.25 229 ILE A CA 1
ATOM 1708 C C . ILE A 1 229 ? -23.25 -13.102 -1.98 1 72.25 229 ILE A C 1
ATOM 1710 O O . ILE A 1 229 ? -22.703 -14.203 -2.105 1 72.25 229 ILE A O 1
ATOM 1714 N N . GLY A 1 230 ? -24.516 -13.031 -1.765 1 74.06 230 GLY A N 1
ATOM 1715 C CA . GLY A 1 230 ? -25.375 -14.195 -1.554 1 74.06 230 GLY A CA 1
ATOM 1716 C C . GLY A 1 230 ? -25.5 -14.578 -0.093 1 74.06 230 GLY A C 1
ATOM 1717 O O . GLY A 1 230 ? -26.219 -15.523 0.242 1 74.06 230 GLY A O 1
ATOM 1718 N N . GLY A 1 231 ? -24.75 -13.805 0.766 1 78.62 231 GLY A N 1
ATOM 1719 C CA . GLY A 1 231 ? -24.828 -14.039 2.199 1 78.62 231 GLY A CA 1
ATOM 1720 C C . GLY A 1 231 ? -23.641 -14.797 2.75 1 78.62 231 GLY A C 1
ATOM 1721 O O . GLY A 1 231 ? -22.734 -15.148 2.002 1 78.62 231 GLY A O 1
ATOM 1722 N N . LYS A 1 232 ? -23.656 -15.016 4.055 1 81.38 232 LYS A N 1
ATOM 1723 C CA . LYS A 1 232 ? -22.594 -15.75 4.727 1 81.38 232 LYS A CA 1
ATOM 1724 C C . LYS A 1 232 ? -22.484 -17.172 4.191 1 81.38 232 LYS A C 1
ATOM 1726 O O . LYS A 1 232 ? -23.5 -17.859 4.004 1 81.38 232 LYS A O 1
ATOM 1731 N N . SER A 1 233 ? -21.297 -17.516 3.801 1 86.69 233 SER A N 1
ATOM 1732 C CA . SER A 1 233 ? -21.062 -18.859 3.268 1 86.69 233 SER A CA 1
ATOM 1733 C C . SER A 1 233 ? -20.312 -19.734 4.27 1 86.69 233 SER A C 1
ATOM 1735 O O . SER A 1 233 ? -19.453 -19.234 5.004 1 86.69 233 SER A O 1
ATOM 1737 N N . SER A 1 234 ? -20.688 -20.953 4.254 1 85.81 234 SER A N 1
ATOM 1738 C CA . SER A 1 234 ? -19.938 -21.922 5.062 1 85.81 234 SER A CA 1
ATOM 1739 C C . SER A 1 234 ? -18.781 -22.516 4.273 1 85.81 234 SER A C 1
ATOM 1741 O O . SER A 1 234 ? -17.922 -23.188 4.844 1 85.81 234 SER A O 1
ATOM 1743 N N . SER A 1 235 ? -18.844 -22.281 2.984 1 89.69 235 SER A N 1
ATOM 1744 C CA . SER A 1 235 ? -17.766 -22.797 2.152 1 89.69 235 SER A CA 1
ATOM 1745 C C . SER A 1 235 ? -16.453 -22.094 2.465 1 89.69 235 SER A C 1
ATOM 1747 O O . SER A 1 235 ? -16.422 -20.875 2.689 1 89.69 235 SER A O 1
ATOM 1749 N N . ARG A 1 236 ? -15.422 -22.875 2.588 1 95.56 236 ARG A N 1
ATOM 1750 C CA . ARG A 1 236 ? -14.047 -22.391 2.711 1 95.56 236 ARG A CA 1
ATOM 1751 C C . ARG A 1 236 ? -13.148 -23.031 1.659 1 95.56 236 ARG A C 1
ATOM 1753 O O . ARG A 1 236 ? -12.891 -24.234 1.706 1 95.56 236 ARG A O 1
ATOM 1760 N N . ILE A 1 237 ? -12.688 -22.266 0.727 1 97.94 237 ILE A N 1
ATOM 1761 C CA . ILE A 1 237 ? -11.766 -22.828 -0.252 1 97.94 237 ILE A CA 1
ATOM 1762 C C . ILE A 1 237 ? -10.508 -23.344 0.452 1 97.94 237 ILE A C 1
ATOM 1764 O O . ILE A 1 237 ? -9.938 -22.641 1.29 1 97.94 237 ILE A O 1
ATOM 1768 N N . GLN A 1 238 ? -10.055 -24.5 0.135 1 98.5 238 GLN A N 1
ATOM 1769 C CA . GLN A 1 238 ? -8.836 -25.078 0.69 1 98.5 238 GLN A CA 1
ATOM 1770 C C . GLN A 1 238 ? -8.047 -25.828 -0.379 1 98.5 238 GLN A C 1
ATOM 1772 O O . GLN A 1 238 ? -8.633 -26.391 -1.312 1 98.5 238 GLN A O 1
ATOM 1777 N N . GLU A 1 239 ? -6.797 -25.844 -0.227 1 98.81 239 GLU A N 1
ATOM 1778 C CA . GLU A 1 239 ? -5.941 -26.641 -1.096 1 98.81 239 GLU A CA 1
ATOM 1779 C C . GLU A 1 239 ? -4.68 -27.094 -0.365 1 98.81 239 GLU A C 1
ATOM 1781 O O . GLU A 1 239 ? -4.023 -26.297 0.303 1 98.81 239 GLU A O 1
ATOM 1786 N N . TYR A 1 240 ? -4.391 -28.312 -0.344 1 98.75 240 TYR A N 1
ATOM 1787 C CA . TYR A 1 240 ? -3.045 -28.781 -0.035 1 98.75 240 TYR A CA 1
ATOM 1788 C C . TYR A 1 240 ? -2.299 -29.172 -1.305 1 98.75 240 TYR A C 1
ATOM 1790 O O . TYR A 1 240 ? -2.893 -29.719 -2.236 1 98.75 240 TYR A O 1
ATOM 1798 N N . ILE A 1 241 ? -1.128 -28.891 -1.413 1 98.94 241 ILE A N 1
ATOM 1799 C CA . ILE A 1 241 ? -0.25 -29.172 -2.545 1 98.94 241 ILE A CA 1
ATOM 1800 C C . ILE A 1 241 ? 1.063 -29.766 -2.045 1 98.94 241 ILE A C 1
ATOM 1802 O O . ILE A 1 241 ? 1.598 -29.344 -1.02 1 98.94 241 ILE A O 1
ATOM 1806 N N . VAL A 1 242 ? 1.559 -30.781 -2.693 1 98.94 242 VAL A N 1
ATOM 1807 C CA . VAL A 1 242 ? 2.871 -31.375 -2.459 1 98.94 242 VAL A CA 1
ATOM 1808 C C . VAL A 1 242 ? 3.59 -31.578 -3.791 1 98.94 242 VAL A C 1
ATOM 1810 O O . VAL A 1 242 ? 2.951 -31.812 -4.82 1 98.94 242 VAL A O 1
ATOM 1813 N N . GLY A 1 243 ? 4.863 -31.406 -3.807 1 98.88 243 GLY A N 1
ATOM 1814 C CA . GLY A 1 243 ? 5.625 -31.625 -5.027 1 98.88 243 GLY A CA 1
ATOM 1815 C C . GLY A 1 243 ? 7.125 -31.516 -4.824 1 98.88 243 GLY A C 1
ATOM 1816 O O . GLY A 1 243 ? 7.59 -31.297 -3.699 1 98.88 243 GLY A O 1
ATOM 1817 N N . GLY A 1 244 ? 7.836 -31.719 -5.973 1 98.94 244 GLY A N 1
ATOM 1818 C CA . GLY A 1 244 ? 9.281 -31.625 -5.879 1 98.94 244 GLY A CA 1
ATOM 1819 C C . GLY A 1 244 ? 9.984 -31.812 -7.211 1 98.94 244 GLY A C 1
ATOM 1820 O O . GLY A 1 244 ? 9.328 -32.031 -8.234 1 98.94 244 GLY A O 1
ATOM 1821 N N . THR A 1 245 ? 11.258 -31.594 -7.117 1 98.88 245 THR A N 1
ATOM 1822 C CA . THR A 1 245 ? 12.141 -31.859 -8.25 1 98.88 245 THR A CA 1
ATOM 1823 C C . THR A 1 245 ? 13.367 -32.656 -7.812 1 98.88 245 THR A C 1
ATOM 1825 O O . THR A 1 245 ? 13.758 -32.625 -6.645 1 98.88 245 THR A O 1
ATOM 1828 N N . TYR A 1 246 ? 13.883 -33.375 -8.727 1 98.88 246 TYR A N 1
ATOM 1829 C CA . TYR A 1 246 ? 15.219 -33.969 -8.633 1 98.88 246 TYR A CA 1
ATOM 1830 C C . TYR A 1 246 ? 16.047 -33.625 -9.859 1 98.88 246 TYR A C 1
ATOM 1832 O O . TYR A 1 246 ? 15.656 -33.938 -10.992 1 98.88 246 TYR A O 1
ATOM 1840 N N . ASP A 1 247 ? 17.219 -33.062 -9.57 1 98.62 247 ASP A N 1
ATOM 1841 C CA . ASP A 1 247 ? 18.109 -32.656 -10.648 1 98.62 247 ASP A CA 1
ATOM 1842 C C . ASP A 1 247 ? 19.188 -33.688 -10.914 1 98.62 247 ASP A C 1
ATOM 1844 O O . ASP A 1 247 ? 20.188 -33.75 -10.195 1 98.62 247 ASP A O 1
ATOM 1848 N N . PHE A 1 248 ? 19.109 -34.375 -12 1 98.44 248 PHE A N 1
ATOM 1849 C CA . PHE A 1 248 ? 20.094 -35.344 -12.406 1 98.44 248 PHE A CA 1
ATOM 1850 C C . PHE A 1 248 ? 21.219 -34.688 -13.203 1 98.44 248 PHE A C 1
ATOM 1852 O O . PHE A 1 248 ? 22.094 -35.406 -13.727 1 98.44 248 PHE A O 1
ATOM 1859 N N . GLU A 1 249 ? 21.234 -33.438 -13.289 1 96.5 249 GLU A N 1
ATOM 1860 C CA . GLU A 1 249 ? 22.188 -32.656 -14.055 1 96.5 249 GLU A CA 1
ATOM 1861 C C . GLU A 1 249 ? 21.891 -32.719 -15.547 1 96.5 249 GLU A C 1
ATOM 1863 O O . GLU A 1 249 ? 21.812 -31.672 -16.219 1 96.5 249 GLU A O 1
ATOM 1868 N N . VAL A 1 250 ? 21.609 -33.844 -16.062 1 97.88 250 VAL A N 1
ATOM 1869 C CA . VAL A 1 250 ? 21.297 -33.969 -17.484 1 97.88 250 VAL A CA 1
ATOM 1870 C C . VAL A 1 250 ? 19.812 -33.719 -17.719 1 97.88 250 VAL A C 1
ATOM 1872 O O . VAL A 1 250 ? 19.406 -33.375 -18.828 1 97.88 250 VAL A O 1
ATOM 1875 N N . VAL A 1 251 ? 19.031 -33.969 -16.734 1 98.69 251 VAL A N 1
ATOM 1876 C CA . VAL A 1 251 ? 17.594 -33.75 -16.75 1 98.69 251 VAL A CA 1
ATOM 1877 C C . VAL A 1 251 ? 17.078 -33.5 -15.336 1 98.69 251 VAL A C 1
ATOM 1879 O O . VAL A 1 251 ? 17.516 -34.156 -14.391 1 98.69 251 VAL A O 1
ATOM 1882 N N . LYS A 1 252 ? 16.25 -32.5 -15.211 1 98.81 252 LYS A N 1
ATOM 1883 C CA . LYS A 1 252 ? 15.523 -32.25 -13.969 1 98.81 252 LYS A CA 1
ATOM 1884 C C . LYS A 1 252 ? 14.07 -32.688 -14.078 1 98.81 252 LYS A C 1
ATOM 1886 O O . LYS A 1 252 ? 13.336 -32.188 -14.953 1 98.81 252 LYS A O 1
ATOM 1891 N N . LEU A 1 253 ? 13.703 -33.562 -13.219 1 98.94 253 LEU A N 1
ATOM 1892 C CA . LEU A 1 253 ? 12.32 -34.031 -13.211 1 98.94 253 LEU A CA 1
ATOM 1893 C C . LEU A 1 253 ? 11.508 -33.344 -12.133 1 98.94 253 LEU A C 1
ATOM 1895 O O . LEU A 1 253 ? 12.016 -33.031 -11.055 1 98.94 253 LEU A O 1
ATOM 1899 N N . ALA A 1 254 ? 10.273 -33.062 -12.414 1 98.94 254 ALA A N 1
ATOM 1900 C CA . ALA A 1 254 ? 9.352 -32.406 -11.5 1 98.94 254 ALA A CA 1
ATOM 1901 C C . ALA A 1 254 ? 8.023 -33.156 -11.414 1 98.94 254 ALA A C 1
ATOM 1903 O O . ALA A 1 254 ? 7.547 -33.719 -12.406 1 98.94 254 ALA A O 1
ATOM 1904 N N . ALA A 1 255 ? 7.426 -33.188 -10.281 1 98.94 255 ALA A N 1
ATOM 1905 C CA . ALA A 1 255 ? 6.09 -33.719 -10.07 1 98.94 255 ALA A CA 1
ATOM 1906 C C . ALA A 1 255 ? 5.371 -33 -8.938 1 98.94 255 ALA A C 1
ATOM 1908 O O . ALA A 1 255 ? 6.012 -32.5 -8.016 1 98.94 255 ALA A O 1
ATOM 1909 N N . ALA A 1 256 ? 4.074 -32.938 -9.031 1 98.94 256 ALA A N 1
ATOM 1910 C CA . ALA A 1 256 ? 3.266 -32.344 -7.98 1 98.94 256 ALA A CA 1
ATOM 1911 C C . ALA A 1 256 ? 1.859 -32.938 -7.957 1 98.94 256 ALA A C 1
ATOM 1913 O O . ALA A 1 256 ? 1.375 -33.438 -8.977 1 98.94 256 ALA A O 1
ATOM 1914 N N . PHE A 1 257 ? 1.271 -32.906 -6.801 1 98.94 257 PHE A N 1
ATOM 1915 C CA . PHE A 1 257 ? -0.115 -33.281 -6.562 1 98.94 257 PHE A CA 1
ATOM 1916 C C . PHE A 1 257 ? -0.813 -32.281 -5.668 1 98.94 257 PHE A C 1
ATOM 1918 O O . PHE A 1 257 ? -0.21 -31.75 -4.73 1 98.94 257 PHE A O 1
ATOM 1925 N N . SER A 1 258 ? -2.068 -32 -5.957 1 98.94 258 SER A N 1
ATOM 1926 C CA . SER A 1 258 ? -2.867 -31.172 -5.055 1 98.94 258 SER A CA 1
ATOM 1927 C C . SER A 1 258 ? -4.328 -31.609 -5.055 1 98.94 258 SER A C 1
ATOM 1929 O O . SER A 1 258 ? -4.773 -32.312 -5.973 1 98.94 258 SER A O 1
ATOM 1931 N N . GLN A 1 259 ? -5.039 -31.266 -4.02 1 98.94 259 GLN A N 1
ATOM 1932 C CA . GLN A 1 259 ? -6.496 -31.328 -3.963 1 98.94 259 GLN A CA 1
ATOM 1933 C C . GLN A 1 259 ? -7.09 -29.984 -3.549 1 98.94 259 GLN A C 1
ATOM 1935 O O . GLN A 1 259 ? -6.75 -29.453 -2.492 1 98.94 259 GLN A O 1
ATOM 1940 N N . THR A 1 260 ? -7.875 -29.484 -4.387 1 98.81 260 THR A N 1
ATOM 1941 C CA . THR A 1 260 ? -8.617 -28.266 -4.121 1 98.81 260 THR A CA 1
ATOM 1942 C C . THR A 1 260 ? -10.062 -28.578 -3.742 1 98.81 260 THR A C 1
ATOM 1944 O O . THR A 1 260 ? -10.719 -29.391 -4.391 1 98.81 260 THR A O 1
ATOM 1947 N N . ARG A 1 261 ? -10.555 -27.891 -2.705 1 98.69 261 ARG A N 1
ATOM 1948 C CA . ARG A 1 261 ? -11.906 -28.141 -2.225 1 98.69 261 ARG A CA 1
ATOM 1949 C C . ARG A 1 261 ? -12.695 -26.828 -2.09 1 98.69 261 ARG A C 1
ATOM 1951 O O . ARG A 1 261 ? -12.117 -25.781 -1.816 1 98.69 261 ARG A O 1
ATOM 1958 N N . ASP A 1 262 ? -13.945 -26.969 -2.34 1 98.25 262 ASP A N 1
ATOM 1959 C CA . ASP A 1 262 ? -14.992 -26 -2.045 1 98.25 262 ASP A CA 1
ATOM 1960 C C . ASP A 1 262 ? -14.789 -24.719 -2.834 1 98.25 262 ASP A C 1
ATOM 1962 O O . ASP A 1 262 ? -15.203 -23.641 -2.396 1 98.25 262 ASP A O 1
ATOM 1966 N N . GLY A 1 263 ? -14.094 -24.781 -3.957 1 97.5 263 GLY A N 1
ATOM 1967 C CA . GLY A 1 263 ? -13.922 -23.625 -4.805 1 97.5 263 GLY A CA 1
ATOM 1968 C C . GLY A 1 263 ? -12.609 -23.625 -5.57 1 97.5 263 GLY A C 1
ATOM 1969 O O . GLY A 1 263 ? -12.078 -24.688 -5.898 1 97.5 263 GLY A O 1
ATOM 1970 N N . TRP A 1 264 ? -12.141 -22.453 -5.875 1 98 264 TRP A N 1
ATOM 1971 C CA . TRP A 1 264 ? -10.922 -22.203 -6.641 1 98 264 TRP A CA 1
ATOM 1972 C C . TRP A 1 264 ? -10.266 -20.906 -6.207 1 98 264 TRP A C 1
ATOM 1974 O O . TRP A 1 264 ? -10.945 -19.875 -6.055 1 98 264 TRP A O 1
ATOM 1984 N N . PHE A 1 265 ? -8.992 -20.859 -5.996 1 97.38 265 PHE A N 1
ATOM 1985 C CA . PHE A 1 265 ? -8.305 -19.672 -5.504 1 97.38 265 PHE A CA 1
ATOM 1986 C C . PHE A 1 265 ? -8.094 -18.672 -6.625 1 97.38 265 PHE A C 1
ATOM 1988 O O . PHE A 1 265 ? -8.797 -17.656 -6.699 1 97.38 265 PHE A O 1
ATOM 1995 N N . ILE A 1 266 ? -7.113 -18.906 -7.473 1 97.31 266 ILE A N 1
ATOM 1996 C CA . ILE A 1 266 ? -6.816 -18.016 -8.578 1 97.31 266 ILE A CA 1
ATOM 1997 C C . ILE A 1 266 ? -6.949 -18.766 -9.906 1 97.31 266 ILE A C 1
ATOM 1999 O O . ILE A 1 266 ? -6.266 -19.766 -10.133 1 97.31 266 ILE A O 1
ATOM 2003 N N . GLY A 1 267 ? -7.766 -18.266 -10.758 1 97.38 267 GLY A N 1
ATOM 2004 C CA . GLY A 1 267 ? -7.949 -18.859 -12.07 1 97.38 267 GLY A CA 1
ATOM 2005 C C . GLY A 1 267 ? -6.984 -18.328 -13.109 1 97.38 267 GLY A C 1
ATOM 2006 O O . GLY A 1 267 ? -6.57 -17.172 -13.047 1 97.38 267 GLY A O 1
ATOM 2007 N N . GLN A 1 268 ? -6.617 -19.172 -14.039 1 96.62 268 GLN A N 1
ATOM 2008 C CA . GLN A 1 268 ? -5.879 -18.766 -15.234 1 96.62 268 GLN A CA 1
ATOM 2009 C C . GLN A 1 268 ? -6.82 -18.531 -16.406 1 96.62 268 GLN A C 1
ATOM 2011 O O . GLN A 1 268 ? -7.488 -19.453 -16.875 1 96.62 268 GLN A O 1
ATOM 2016 N N . ASN A 1 269 ? -6.832 -17.359 -16.891 1 92 269 ASN A N 1
ATOM 2017 C CA . ASN A 1 269 ? -7.738 -17.031 -17.984 1 92 269 ASN A CA 1
ATOM 2018 C C . ASN A 1 269 ? -7.086 -17.281 -19.344 1 92 269 ASN A C 1
ATOM 2020 O O . ASN A 1 269 ? -5.875 -17.094 -19.5 1 92 269 ASN A O 1
ATOM 2024 N N . MET A 1 270 ? -7.953 -17.688 -20.266 1 94.69 270 MET A N 1
ATOM 2025 C CA . MET A 1 270 ? -7.551 -17.672 -21.672 1 94.69 270 MET A CA 1
ATOM 2026 C C . MET A 1 270 ? -7.609 -16.25 -22.234 1 94.69 270 MET A C 1
ATOM 2028 O O . MET A 1 270 ? -7.941 -15.305 -21.516 1 94.69 270 MET A O 1
ATOM 2032 N N . GLY A 1 271 ? -7.145 -16.172 -23.516 1 92.69 271 GLY A N 1
ATOM 2033 C CA . GLY A 1 271 ? -7.137 -14.852 -24.125 1 92.69 271 GLY A CA 1
ATOM 2034 C C . GLY A 1 271 ? -8.523 -14.25 -24.281 1 92.69 271 GLY A C 1
ATOM 2035 O O . GLY A 1 271 ? -8.672 -13.031 -24.375 1 92.69 271 GLY A O 1
ATOM 2036 N N . THR A 1 272 ? -9.484 -15.094 -24.391 1 93.88 272 THR A N 1
ATOM 2037 C CA . THR A 1 272 ? -10.883 -14.695 -24.438 1 93.88 272 THR A CA 1
ATOM 2038 C C . THR A 1 272 ? -11.773 -15.742 -23.781 1 93.88 272 THR A C 1
ATOM 2040 O O . THR A 1 272 ? -11.336 -16.859 -23.531 1 93.88 272 THR A O 1
ATOM 2043 N N . THR A 1 273 ? -12.953 -15.391 -23.375 1 93.44 273 THR A N 1
ATOM 2044 C CA . THR A 1 273 ? -13.969 -16.297 -22.859 1 93.44 273 THR A CA 1
ATOM 2045 C C . THR A 1 273 ? -15.18 -16.344 -23.797 1 93.44 273 THR A C 1
ATOM 2047 O O . THR A 1 273 ? -15.977 -15.414 -23.844 1 93.44 273 THR A O 1
ATOM 2050 N N . PRO A 1 274 ? -15.289 -17.422 -24.484 1 94.38 274 PRO A N 1
ATOM 2051 C CA . PRO A 1 274 ? -16.438 -17.516 -25.391 1 94.38 274 PRO A CA 1
ATOM 2052 C C . PRO A 1 274 ? -17.766 -17.453 -24.656 1 94.38 274 PRO A C 1
ATOM 2054 O O . PRO A 1 274 ? -17.844 -17.766 -23.453 1 94.38 274 PRO A O 1
ATOM 2057 N N . ASP A 1 275 ? -18.812 -17.125 -25.453 1 92.38 275 ASP A N 1
ATOM 2058 C CA . ASP A 1 275 ? -20.156 -17.047 -24.875 1 92.38 275 ASP A CA 1
ATOM 2059 C C . ASP A 1 275 ? -20.562 -18.391 -24.266 1 92.38 275 ASP A C 1
ATOM 2061 O O . ASP A 1 275 ? -20.375 -19.438 -24.875 1 92.38 275 ASP A O 1
ATOM 2065 N N . GLY A 1 276 ? -21.047 -18.312 -23.062 1 94.19 276 GLY A N 1
ATOM 2066 C CA . GLY A 1 276 ? -21.547 -19.5 -22.406 1 94.19 276 GLY A CA 1
ATOM 2067 C C . GLY A 1 276 ? -20.484 -20.219 -21.594 1 94.19 276 GLY A C 1
ATOM 2068 O O . GLY A 1 276 ? -20.797 -21.062 -20.75 1 94.19 276 GLY A O 1
ATOM 2069 N N . MET A 1 277 ? -19.281 -19.906 -21.844 1 95.81 277 MET A N 1
ATOM 2070 C CA . MET A 1 277 ? -18.203 -20.531 -21.078 1 95.81 277 MET A CA 1
ATOM 2071 C C . MET A 1 277 ? -18.047 -19.844 -19.719 1 95.81 277 MET A C 1
ATOM 2073 O O . MET A 1 277 ? -18.219 -18.625 -19.609 1 95.81 277 MET A O 1
ATOM 2077 N N . GLN A 1 278 ? -17.688 -20.688 -18.719 1 96.38 278 GLN A N 1
ATOM 2078 C CA . GLN A 1 278 ? -17.453 -20.156 -17.391 1 96.38 278 GLN A CA 1
ATOM 2079 C C . GLN A 1 278 ? -15.953 -20.062 -17.094 1 96.38 278 GLN A C 1
ATOM 2081 O O . GLN A 1 278 ? -15.188 -20.953 -17.469 1 96.38 278 GLN A O 1
ATOM 2086 N N . LYS A 1 279 ? -15.562 -18.969 -16.453 1 95.75 279 LYS A N 1
ATOM 2087 C CA . LYS A 1 279 ? -14.188 -18.828 -15.992 1 95.75 279 LYS A CA 1
ATOM 2088 C C . LYS A 1 279 ? -13.977 -19.547 -14.656 1 95.75 279 LYS A C 1
ATOM 2090 O O . LYS A 1 279 ? -14.93 -19.75 -13.906 1 95.75 279 LYS A O 1
ATOM 2095 N N . LEU A 1 280 ? -12.703 -19.906 -14.438 1 95.81 280 LEU A N 1
ATOM 2096 C CA . LEU 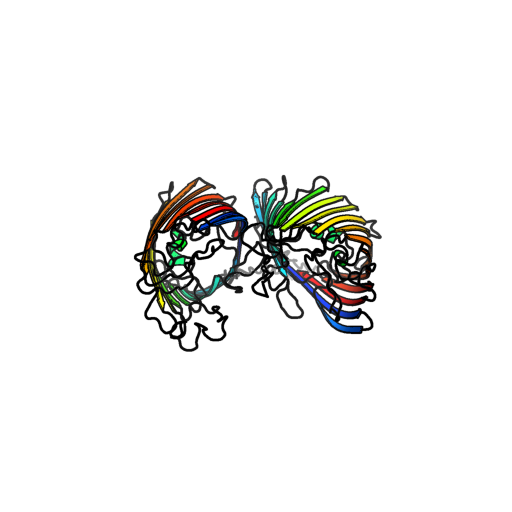A 1 280 ? -12.375 -20.469 -13.141 1 95.81 280 LEU A CA 1
ATOM 2097 C C . LEU A 1 280 ? -12.57 -19.438 -12.031 1 95.81 280 LEU A C 1
ATOM 2099 O O . LEU A 1 280 ? -12.992 -19.781 -10.922 1 95.81 280 LEU A O 1
ATOM 2103 N N . GLY A 1 281 ? -12.242 -18.125 -12.383 1 93.56 281 GLY A N 1
ATOM 2104 C CA . GLY A 1 281 ? -12.477 -17.031 -11.445 1 93.56 281 GLY A CA 1
ATOM 2105 C C . GLY A 1 281 ? -11.414 -16.938 -10.375 1 93.56 281 GLY A C 1
ATOM 2106 O O . GLY A 1 281 ? -10.43 -17.688 -10.391 1 93.56 281 GLY A O 1
ATOM 2107 N N . THR A 1 282 ? -11.555 -15.969 -9.547 1 93.62 282 THR A N 1
ATOM 2108 C CA . THR A 1 282 ? -10.711 -15.719 -8.383 1 93.62 282 THR A CA 1
ATOM 2109 C C . THR A 1 282 ? -11.516 -15.82 -7.09 1 93.62 282 THR A C 1
ATOM 2111 O O . THR A 1 282 ? -12.555 -15.172 -6.953 1 93.62 282 THR A O 1
ATOM 2114 N N . PHE A 1 283 ? -11.016 -16.625 -6.203 1 93.25 283 PHE A N 1
ATOM 2115 C CA . PHE A 1 283 ? -11.711 -16.891 -4.949 1 93.25 283 PHE A CA 1
ATOM 2116 C C . PHE A 1 283 ? -13.164 -17.281 -5.207 1 93.25 283 PHE A C 1
ATOM 2118 O O . PHE A 1 283 ? -14.07 -16.719 -4.594 1 93.25 283 PHE A O 1
ATOM 2125 N N . LYS A 1 284 ? -13.328 -18.125 -6.09 1 94.44 284 LYS A N 1
ATOM 2126 C CA . LYS A 1 284 ? -14.664 -18.594 -6.453 1 94.44 284 LYS A CA 1
ATOM 2127 C C . LYS A 1 284 ? -15.148 -19.688 -5.516 1 94.44 284 LYS A C 1
ATOM 2129 O O . LYS A 1 284 ? -14.523 -20.75 -5.43 1 94.44 284 LYS A O 1
ATOM 213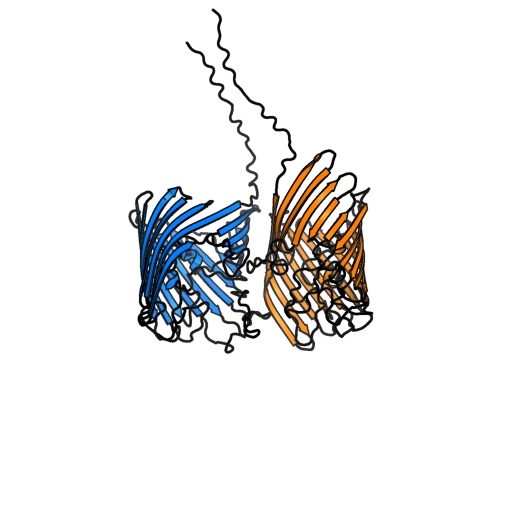4 N N . LEU A 1 285 ? -16.234 -19.469 -4.875 1 94.81 285 LEU A N 1
ATOM 2135 C CA . LEU A 1 285 ? -16.797 -20.453 -3.951 1 94.81 285 LEU A CA 1
ATOM 2136 C C . LEU A 1 285 ? -17.625 -21.484 -4.695 1 94.81 285 LEU A C 1
ATOM 2138 O O . LEU A 1 285 ? -18.344 -21.141 -5.637 1 94.81 285 LEU A O 1
ATOM 2142 N N . ALA A 1 286 ? -17.5 -22.703 -4.324 1 96 286 ALA A N 1
ATOM 2143 C CA . ALA A 1 286 ? -18.281 -23.812 -4.832 1 96 286 ALA A CA 1
ATOM 2144 C C . ALA A 1 286 ? -18.359 -24.938 -3.805 1 96 286 ALA A C 1
ATOM 2146 O O . ALA A 1 286 ? -17.547 -25.859 -3.822 1 96 286 ALA A O 1
ATOM 2147 N N . ASP A 1 287 ? -19.391 -24.891 -2.982 1 95.31 287 ASP A N 1
ATOM 2148 C CA . ASP A 1 287 ? -19.547 -25.812 -1.869 1 95.31 287 ASP A CA 1
ATOM 2149 C C . ASP A 1 287 ? -19.594 -27.266 -2.363 1 95.31 287 ASP A C 1
ATOM 2151 O O . ASP A 1 287 ? -20.422 -27.594 -3.221 1 95.31 287 ASP A O 1
ATOM 2155 N N . GLY A 1 288 ? -18.75 -28.031 -1.821 1 97.25 288 GLY A N 1
ATOM 2156 C CA . GLY A 1 288 ? -18.75 -29.453 -2.139 1 97.25 288 GLY A CA 1
ATOM 2157 C C . GLY A 1 288 ? -17.891 -29.797 -3.342 1 97.25 288 GLY A C 1
ATOM 2158 O O . GLY A 1 288 ? -17.672 -30.969 -3.645 1 97.25 288 GLY A O 1
ATOM 2159 N N . PHE A 1 289 ? -17.406 -28.828 -4.012 1 98 289 PHE A N 1
ATOM 2160 C CA . PHE A 1 289 ? -16.5 -29.062 -5.133 1 98 289 PHE A CA 1
ATOM 2161 C C . PHE A 1 289 ? -15.18 -29.641 -4.648 1 98 289 PHE A C 1
ATOM 2163 O O . PHE A 1 289 ? -14.688 -29.266 -3.586 1 98 289 PHE A O 1
ATOM 2170 N N . ARG A 1 290 ? -14.625 -30.516 -5.43 1 98.75 290 ARG A N 1
ATOM 2171 C CA . ARG A 1 290 ? -13.289 -31.047 -5.207 1 98.75 290 ARG A CA 1
ATOM 2172 C C . ARG A 1 290 ? -12.594 -31.359 -6.531 1 98.75 290 ARG A C 1
ATOM 2174 O O . ARG A 1 290 ? -13.211 -31.875 -7.457 1 98.75 290 ARG A O 1
ATOM 2181 N N . ALA A 1 291 ? -11.367 -31.062 -6.613 1 98.81 291 ALA A N 1
ATOM 2182 C CA . ALA A 1 291 ? -10.57 -31.422 -7.781 1 98.81 291 ALA A CA 1
ATOM 2183 C C . ALA A 1 291 ? -9.188 -31.922 -7.367 1 98.81 291 ALA A C 1
ATOM 2185 O O . ALA A 1 291 ? -8.523 -31.297 -6.539 1 98.81 291 ALA A O 1
ATOM 2186 N N . ASN A 1 292 ? -8.758 -33.031 -7.934 1 98.94 292 ASN A N 1
ATOM 2187 C CA . ASN A 1 292 ? -7.387 -33.5 -7.828 1 98.94 292 ASN A CA 1
ATOM 2188 C C . ASN A 1 292 ? -6.551 -33.094 -9.039 1 98.94 292 ASN A C 1
ATOM 2190 O O . ASN A 1 292 ? -6.969 -33.281 -10.18 1 98.94 292 ASN A O 1
ATOM 2194 N N . SER A 1 293 ? -5.422 -32.531 -8.75 1 98.94 293 SER A N 1
ATOM 2195 C CA . SER A 1 293 ? -4.543 -32.094 -9.82 1 98.94 293 SER A CA 1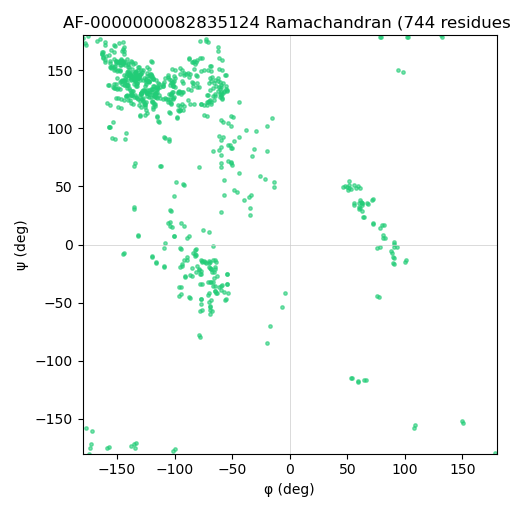
ATOM 2196 C C . SER A 1 293 ? -3.189 -32.781 -9.758 1 98.94 293 SER A C 1
ATOM 2198 O O . SER A 1 293 ? -2.652 -33.031 -8.672 1 98.94 293 SER A O 1
ATOM 2200 N N . TYR A 1 294 ? -2.682 -33.031 -10.953 1 98.88 294 TYR A N 1
ATOM 2201 C CA . TYR A 1 294 ? -1.389 -33.688 -11.141 1 98.88 294 TYR A CA 1
ATOM 2202 C C . TYR A 1 294 ? -0.526 -32.906 -12.133 1 98.88 294 TYR A C 1
ATOM 2204 O O . TYR A 1 294 ? -1.033 -32.375 -13.125 1 98.88 294 TYR A O 1
ATOM 2212 N N . MET A 1 295 ? 0.765 -32.938 -11.859 1 98.94 295 MET A N 1
ATOM 2213 C CA . MET A 1 295 ? 1.715 -32.406 -12.836 1 98.94 295 MET A CA 1
ATOM 2214 C C . MET A 1 295 ? 2.969 -33.281 -12.898 1 98.94 295 MET A C 1
ATOM 2216 O O . MET A 1 295 ? 3.484 -33.719 -11.859 1 98.94 295 MET A O 1
ATOM 2220 N N . ILE A 1 296 ? 3.396 -33.562 -14.062 1 98.94 296 ILE A N 1
ATOM 2221 C CA . ILE A 1 296 ? 4.723 -34.125 -14.328 1 98.94 296 ILE A CA 1
ATOM 2222 C C . ILE A 1 296 ? 5.445 -33.25 -15.352 1 98.94 296 ILE A C 1
ATOM 2224 O O . ILE A 1 296 ? 4.832 -32.75 -16.297 1 98.94 296 ILE A O 1
ATOM 2228 N N . GLY A 1 297 ? 6.695 -33 -15.094 1 98.88 297 GLY A N 1
ATOM 2229 C CA . GLY A 1 297 ? 7.461 -32.156 -16.016 1 98.88 297 GLY A CA 1
ATOM 2230 C C . GLY A 1 297 ? 8.945 -32.5 -16 1 98.88 297 GLY A C 1
ATOM 2231 O O . GLY A 1 297 ? 9.414 -33.281 -15.18 1 98.88 297 GLY A O 1
ATOM 2232 N N . ALA A 1 298 ? 9.602 -31.922 -16.922 1 98.94 298 ALA A N 1
ATOM 2233 C CA . ALA A 1 298 ? 11.047 -32.094 -17.047 1 98.94 298 ALA A CA 1
ATOM 2234 C C . ALA A 1 298 ? 11.703 -30.891 -17.688 1 98.94 298 ALA A C 1
ATOM 2236 O O . ALA A 1 298 ? 11.062 -30.172 -18.469 1 98.94 298 ALA A O 1
ATOM 2237 N N . THR A 1 299 ? 12.914 -30.672 -17.328 1 98.88 299 THR A N 1
ATOM 2238 C CA . THR A 1 299 ? 13.781 -29.672 -17.938 1 98.88 299 THR A CA 1
ATOM 2239 C C . THR A 1 299 ? 15.125 -30.297 -18.328 1 98.88 299 THR A C 1
ATOM 2241 O O . THR A 1 299 ? 15.766 -30.953 -17.5 1 98.88 299 THR A O 1
ATOM 2244 N N . VAL A 1 300 ? 15.562 -30.078 -19.531 1 98.88 300 VAL A N 1
ATOM 2245 C CA . VAL A 1 300 ? 16.844 -30.547 -20.031 1 98.88 300 VAL A CA 1
ATOM 2246 C C . VAL A 1 300 ? 17.75 -29.344 -20.344 1 98.88 300 VAL A C 1
ATOM 2248 O O . VAL A 1 300 ? 17.547 -28.656 -21.344 1 98.88 300 VAL A O 1
ATOM 2251 N N . PRO A 1 301 ? 18.766 -29.219 -19.516 1 97.88 301 PRO A N 1
ATOM 2252 C CA . PRO A 1 301 ? 19.734 -28.156 -19.844 1 97.88 301 PRO A CA 1
ATOM 2253 C C . PRO A 1 301 ? 20.719 -28.578 -20.922 1 97.88 301 PRO A C 1
ATOM 2255 O O . PRO A 1 301 ? 21.25 -29.688 -20.891 1 97.88 301 PRO A O 1
ATOM 2258 N N . LEU A 1 302 ? 20.922 -27.703 -21.812 1 97.56 302 LEU A N 1
ATOM 2259 C CA . LEU A 1 302 ? 21.859 -27.906 -22.922 1 97.56 302 LEU A CA 1
ATOM 2260 C C . LEU A 1 302 ? 22.734 -26.672 -23.125 1 97.56 302 LEU A C 1
ATOM 2262 O O . LEU A 1 302 ? 22.672 -26.031 -24.172 1 97.56 302 LEU A O 1
ATOM 2266 N N . GLY A 1 303 ? 23.641 -26.453 -22.156 1 96.38 303 GLY A N 1
ATOM 2267 C CA . GLY A 1 303 ? 24.438 -25.234 -22.219 1 96.38 303 GLY A CA 1
ATOM 2268 C C . GLY A 1 303 ? 23.625 -23.969 -22.078 1 96.38 303 GLY A C 1
ATOM 2269 O O . GLY A 1 303 ? 22.938 -23.766 -21.078 1 96.38 303 GLY A O 1
ATOM 2270 N N . ARG A 1 304 ? 23.594 -23.141 -23.109 1 97.88 304 ARG A N 1
ATOM 2271 C CA . ARG A 1 304 ? 22.828 -21.906 -23.125 1 97.88 304 ARG A CA 1
ATOM 2272 C C . ARG A 1 304 ? 21.359 -22.188 -23.484 1 97.88 304 ARG A C 1
ATOM 2274 O O . ARG A 1 304 ? 20.516 -21.297 -23.422 1 97.88 304 ARG A O 1
ATOM 2281 N N . HIS A 1 305 ? 21.141 -23.438 -23.906 1 98.44 305 HIS A N 1
ATOM 2282 C CA . HIS A 1 305 ? 19.797 -23.875 -24.281 1 98.44 305 HIS A CA 1
ATOM 2283 C C . HIS A 1 305 ? 19.141 -24.672 -23.156 1 98.44 305 HIS A C 1
ATOM 2285 O O . HIS A 1 305 ? 19.812 -25.312 -22.359 1 98.44 305 HIS A O 1
ATOM 2291 N N . ALA A 1 306 ? 17.875 -24.562 -23.141 1 98.62 306 ALA A N 1
ATOM 2292 C CA . ALA A 1 306 ? 17.094 -25.484 -22.344 1 98.62 306 ALA A CA 1
ATOM 2293 C C . ALA A 1 306 ? 15.773 -25.844 -23.016 1 98.62 306 ALA A C 1
ATOM 2295 O O . ALA A 1 306 ? 15.141 -24.984 -23.641 1 98.62 306 ALA A O 1
ATOM 2296 N N . ILE A 1 307 ? 15.422 -27.062 -22.906 1 98.88 307 ILE A N 1
ATOM 2297 C CA . ILE A 1 307 ? 14.109 -27.547 -23.328 1 98.88 307 ILE A CA 1
ATOM 2298 C C . ILE A 1 307 ? 13.336 -28.047 -22.109 1 98.88 307 ILE A C 1
ATOM 2300 O O . ILE A 1 307 ? 13.891 -28.781 -21.281 1 98.88 307 ILE A O 1
ATOM 2304 N N . PHE A 1 308 ? 12.094 -27.672 -22 1 98.81 308 PHE A N 1
ATOM 2305 C CA . PHE A 1 308 ? 11.312 -28.094 -20.844 1 98.81 308 PHE A CA 1
ATOM 2306 C C . PHE A 1 308 ? 9.844 -28.281 -21.203 1 98.81 308 PHE A C 1
ATOM 2308 O O . PHE A 1 308 ? 9.383 -27.75 -22.219 1 98.81 308 PHE A O 1
ATOM 2315 N N . GLY A 1 309 ? 9.172 -29.047 -20.453 1 98.88 309 GLY A N 1
ATOM 2316 C CA . GLY A 1 309 ? 7.773 -29.344 -20.688 1 98.88 309 GLY A CA 1
ATOM 2317 C C . GLY A 1 309 ? 7.066 -29.906 -19.469 1 98.88 309 GLY A C 1
ATOM 2318 O O . GLY A 1 309 ? 7.711 -30.234 -18.469 1 98.88 309 GLY A O 1
ATOM 2319 N N . SER A 1 310 ? 5.75 -29.906 -19.562 1 98.88 310 SER A N 1
ATOM 2320 C CA . SER A 1 310 ? 4.953 -30.484 -18.484 1 98.88 310 SER A CA 1
ATOM 2321 C C . SER A 1 310 ? 3.59 -30.938 -18.984 1 98.88 310 SER A C 1
ATOM 2323 O O . SER A 1 310 ? 3.135 -30.5 -20.047 1 98.88 310 SER A O 1
ATOM 2325 N N . TRP A 1 311 ? 3.082 -31.891 -18.312 1 98.94 311 TRP A N 1
ATOM 2326 C CA . TRP A 1 311 ? 1.69 -32.312 -18.406 1 98.94 311 TRP A CA 1
ATOM 2327 C C . TRP A 1 311 ? 0.971 -32.125 -17.078 1 98.94 311 TRP A C 1
ATOM 2329 O O . TRP A 1 311 ? 1.481 -32.531 -16.031 1 98.94 311 TRP A O 1
ATOM 2339 N N . GLN A 1 312 ? -0.176 -31.453 -17.172 1 98.94 312 GLN A N 1
ATOM 2340 C CA . GLN A 1 312 ? -1.04 -31.266 -16.016 1 98.94 312 GLN A CA 1
ATOM 2341 C C . GLN A 1 312 ? -2.414 -31.891 -16.25 1 98.94 312 GLN A C 1
ATOM 2343 O O . GLN A 1 312 ? -2.945 -31.844 -17.359 1 98.94 312 GLN A O 1
ATOM 2348 N N . ARG A 1 313 ? -2.967 -32.406 -15.203 1 98.88 313 ARG A N 1
ATOM 2349 C CA . ARG A 1 313 ? -4.305 -33 -15.234 1 98.88 313 ARG A CA 1
ATOM 2350 C C . ARG A 1 313 ? -5.074 -32.656 -13.961 1 98.88 313 ARG A C 1
ATOM 2352 O O . ARG A 1 313 ? -4.555 -32.781 -12.852 1 98.88 313 ARG A O 1
ATOM 2359 N N . ALA A 1 314 ? -6.254 -32.156 -14.094 1 98.88 314 ALA A N 1
ATOM 2360 C CA . ALA A 1 314 ? -7.156 -31.922 -12.969 1 98.88 314 ALA A CA 1
ATOM 2361 C C . ALA A 1 314 ? -8.484 -32.625 -13.172 1 98.88 314 ALA A C 1
ATOM 2363 O O . ALA A 1 314 ? -9.109 -32.5 -14.234 1 98.88 314 ALA A O 1
ATOM 2364 N N . THR A 1 315 ? -8.945 -33.375 -12.172 1 98.88 315 THR A N 1
ATOM 2365 C CA . THR A 1 315 ? -10.18 -34.156 -12.234 1 98.88 315 THR A CA 1
ATOM 2366 C C . THR A 1 315 ? -11.164 -33.688 -11.172 1 98.88 315 THR A C 1
ATOM 2368 O O . THR A 1 315 ? -10.93 -33.875 -9.977 1 98.88 315 THR A O 1
ATOM 2371 N N . PRO A 1 316 ? -12.273 -33.219 -11.57 1 98.81 316 PRO A N 1
ATOM 2372 C CA . PRO A 1 316 ? -13.289 -32.781 -10.609 1 98.81 316 PRO A CA 1
ATOM 2373 C C . PRO A 1 316 ? -14.211 -33.906 -10.172 1 98.81 316 PRO A C 1
ATOM 2375 O O . PRO A 1 316 ? -14.344 -34.906 -10.883 1 98.81 316 PRO A O 1
ATOM 2378 N N . ASN A 1 317 ? -14.859 -33.688 -9.047 1 98.75 317 ASN A N 1
ATOM 2379 C CA . ASN A 1 317 ? -15.812 -34.688 -8.57 1 98.75 317 ASN A CA 1
ATOM 2380 C C . ASN A 1 317 ? -17.234 -34.375 -9 1 98.75 317 ASN A C 1
ATOM 2382 O O . ASN A 1 317 ? -18.125 -35.219 -8.914 1 98.75 317 ASN A O 1
ATOM 2386 N N . ASN A 1 318 ? -17.469 -33.188 -9.352 1 98.62 318 ASN A N 1
ATOM 2387 C CA . ASN A 1 318 ? -18.781 -32.719 -9.773 1 98.62 318 ASN A CA 1
ATOM 2388 C C . ASN A 1 318 ? -18.703 -31.469 -10.641 1 98.62 318 ASN A C 1
ATOM 2390 O O . ASN A 1 318 ? -17.609 -31.016 -10.984 1 98.62 318 ASN A O 1
ATOM 2394 N N . ALA A 1 319 ? -19.812 -30.844 -11.008 1 98.56 319 ALA A N 1
ATOM 2395 C CA . ALA A 1 319 ? -19.875 -29.75 -11.977 1 98.56 319 ALA A CA 1
ATOM 2396 C C . ALA A 1 319 ? -20.094 -28.422 -11.281 1 98.56 319 ALA A C 1
ATOM 2398 O O . ALA A 1 319 ? -20.422 -27.422 -11.93 1 98.56 319 ALA A O 1
ATOM 2399 N N . LYS A 1 320 ? -19.859 -28.266 -10.016 1 97.44 320 LYS A N 1
ATOM 2400 C CA . LYS A 1 320 ? -20.344 -27.125 -9.234 1 97.44 320 LYS A CA 1
ATOM 2401 C C . LYS A 1 320 ? -19.484 -25.891 -9.5 1 97.44 320 LYS A C 1
ATOM 2403 O O . LYS A 1 320 ? -19.938 -24.75 -9.305 1 97.44 320 LYS A O 1
ATOM 2408 N N . LEU A 1 321 ? -18.266 -26.109 -9.891 1 97.62 321 LEU A N 1
ATOM 2409 C CA . LEU A 1 321 ? -17.359 -24.969 -10.016 1 97.62 321 LEU A CA 1
ATOM 2410 C C . LEU A 1 321 ? -17.656 -24.188 -11.289 1 97.62 321 LEU A C 1
ATOM 2412 O O . LEU A 1 321 ? -17.844 -22.969 -11.242 1 97.62 321 LEU A O 1
ATOM 2416 N N . THR A 1 322 ? -17.828 -24.891 -12.477 1 98.06 322 THR A N 1
ATOM 2417 C CA . THR A 1 322 ? -17.938 -24.188 -13.742 1 98.06 322 THR A CA 1
ATOM 2418 C C . THR A 1 322 ? -19.125 -24.703 -14.547 1 98.06 322 THR A C 1
ATOM 2420 O O . THR A 1 322 ? -19.266 -24.406 -15.734 1 98.06 322 THR A O 1
ATOM 2423 N N . GLY A 1 323 ? -19.922 -25.547 -13.961 1 97.75 323 GLY A N 1
ATOM 2424 C CA . GLY A 1 323 ? -21.125 -26.047 -14.609 1 97.75 323 GLY A CA 1
ATOM 2425 C C . GLY A 1 323 ? -20.891 -27.312 -15.398 1 97.75 323 GLY A C 1
ATOM 2426 O O . GLY A 1 323 ? -21.781 -27.797 -16.094 1 97.75 323 GLY A O 1
ATOM 2427 N N . ASP A 1 324 ? -19.688 -27.844 -15.422 1 98.19 324 ASP A N 1
ATOM 2428 C CA . ASP A 1 324 ? -19.297 -29.078 -16.094 1 98.19 324 ASP A CA 1
ATOM 2429 C C . ASP A 1 324 ? -18.25 -29.828 -15.281 1 98.19 324 ASP A C 1
ATOM 2431 O O . ASP A 1 324 ? -17.75 -29.312 -14.266 1 98.19 324 ASP A O 1
ATOM 2435 N N . ASP A 1 325 ? -17.969 -31.078 -15.586 1 98.56 325 ASP A N 1
ATOM 2436 C CA . ASP A 1 325 ? -17.094 -31.875 -14.75 1 98.56 325 ASP A CA 1
ATOM 2437 C C . ASP A 1 325 ? -16.094 -32.656 -15.609 1 98.56 325 ASP A C 1
ATOM 2439 O O . ASP A 1 325 ? -15.75 -33.812 -15.281 1 98.56 325 ASP A O 1
ATOM 2443 N N . ALA A 1 326 ? -15.734 -32.125 -16.719 1 98.75 326 ALA A N 1
ATOM 2444 C CA . ALA A 1 326 ? -14.758 -32.781 -17.562 1 98.75 326 ALA A CA 1
ATOM 2445 C C . ALA A 1 326 ? -13.367 -32.781 -16.938 1 98.75 326 ALA A C 1
ATOM 2447 O O . ALA A 1 326 ? -13.039 -31.875 -16.172 1 98.75 326 ALA A O 1
ATOM 2448 N N . THR A 1 327 ? -12.586 -33.812 -17.234 1 98.81 327 THR A N 1
ATOM 2449 C CA . THR A 1 327 ? -11.18 -33.812 -16.859 1 98.81 327 THR A CA 1
ATOM 2450 C C . THR A 1 327 ? -10.406 -32.781 -17.656 1 98.81 327 THR A C 1
ATOM 2452 O O . THR A 1 327 ? -10.461 -32.781 -18.891 1 98.81 327 THR A O 1
ATOM 2455 N N . PHE A 1 328 ? -9.766 -31.891 -17 1 98.75 328 PHE A N 1
ATOM 2456 C CA . PHE A 1 328 ? -9.008 -30.766 -17.531 1 98.75 328 PHE A CA 1
ATOM 2457 C C . PHE A 1 328 ? -7.543 -31.141 -17.734 1 98.75 328 PHE A C 1
ATOM 2459 O O . PHE A 1 328 ? -6.852 -31.469 -16.766 1 98.75 328 PHE A O 1
ATOM 2466 N N . ASN A 1 329 ? -6.996 -31.078 -19 1 98.81 329 ASN A N 1
ATOM 2467 C CA . ASN A 1 329 ? -5.602 -31.391 -19.297 1 98.81 329 ASN A CA 1
ATOM 2468 C C . ASN A 1 329 ? -4.887 -30.188 -19.922 1 98.81 329 ASN A C 1
ATOM 2470 O O . ASN A 1 329 ? -5.48 -29.453 -20.703 1 98.81 329 ASN A O 1
ATOM 2474 N N . VAL A 1 330 ? -3.611 -30.062 -19.594 1 98.88 330 VAL A N 1
ATOM 2475 C CA . VAL A 1 330 ? -2.744 -29.078 -20.234 1 98.88 330 VAL A CA 1
ATOM 2476 C C . VAL A 1 330 ? -1.424 -29.719 -20.641 1 98.88 330 VAL A C 1
ATOM 2478 O O . VAL A 1 330 ? -0.781 -30.391 -19.828 1 98.88 330 VAL A O 1
ATOM 2481 N N . TYR A 1 331 ? -1.06 -29.578 -21.844 1 98.94 331 TYR A N 1
ATOM 2482 C CA . TYR A 1 331 ? 0.215 -30.016 -22.406 1 98.94 331 TYR A CA 1
ATOM 2483 C C . TYR A 1 331 ? 1.063 -28.828 -22.828 1 98.94 331 TYR A C 1
ATOM 2485 O O . TYR A 1 331 ? 0.605 -27.984 -23.594 1 98.94 331 TYR A O 1
ATOM 2493 N N . SER A 1 332 ? 2.342 -28.797 -22.359 1 98.94 332 SER A N 1
ATOM 2494 C CA . SER A 1 332 ? 3.141 -27.625 -22.688 1 98.94 332 SER A CA 1
ATOM 2495 C C . SER A 1 332 ? 4.59 -28 -22.969 1 98.94 332 SER A C 1
ATOM 2497 O O . SER A 1 332 ? 5.129 -28.922 -22.359 1 98.94 332 SER A O 1
ATOM 2499 N N . LEU A 1 333 ? 5.164 -27.297 -23.875 1 98.94 333 LEU A N 1
ATOM 2500 C CA . LEU A 1 333 ? 6.574 -27.391 -24.234 1 98.94 333 LEU A CA 1
ATOM 2501 C C . LEU A 1 333 ? 7.195 -26 -24.328 1 98.94 333 LEU A C 1
ATOM 2503 O O . LEU A 1 333 ? 6.578 -25.062 -24.859 1 98.94 333 LEU A O 1
ATOM 2507 N N . GLY A 1 334 ? 8.445 -25.891 -23.812 1 98.88 334 GLY A N 1
ATOM 2508 C CA . GLY A 1 334 ? 9.156 -24.625 -23.844 1 98.88 334 GLY A CA 1
ATOM 2509 C C . GLY A 1 334 ? 10.625 -24.766 -24.219 1 98.88 334 GLY A C 1
ATOM 2510 O O . GLY A 1 334 ? 11.195 -25.859 -24.094 1 98.88 334 GLY A O 1
ATOM 2511 N N . TYR A 1 335 ? 11.133 -23.688 -24.672 1 98.88 335 TYR A N 1
ATOM 2512 C CA . TYR A 1 335 ? 12.531 -23.547 -25.062 1 98.88 335 TYR A CA 1
ATOM 2513 C C . TYR A 1 335 ? 13.07 -22.172 -24.656 1 98.88 335 TYR A C 1
ATOM 2515 O O . TYR A 1 335 ? 12.375 -21.156 -24.797 1 98.88 335 TYR A O 1
ATOM 2523 N N . THR A 1 336 ? 14.297 -22.188 -24.125 1 98.69 336 THR A N 1
ATOM 2524 C CA . THR A 1 336 ? 14.969 -20.906 -23.859 1 98.69 336 THR A CA 1
ATOM 2525 C C . THR A 1 336 ? 16.406 -20.938 -24.359 1 98.69 336 THR A C 1
ATOM 2527 O O . THR A 1 336 ? 17.031 -22 -24.422 1 98.69 336 THR A O 1
ATOM 2530 N N . TYR A 1 337 ? 16.844 -19.797 -24.734 1 98.88 337 TYR A N 1
ATOM 2531 C CA . TYR A 1 337 ? 18.234 -19.531 -25.078 1 98.88 337 TYR A CA 1
ATOM 2532 C C . TYR A 1 337 ? 18.766 -18.344 -24.297 1 98.88 337 TYR A C 1
ATOM 2534 O O . TYR A 1 337 ? 18.297 -17.203 -24.469 1 98.88 337 TYR A O 1
ATOM 2542 N N . ASP A 1 338 ? 19.828 -18.578 -23.594 1 98.56 338 ASP A N 1
ATOM 2543 C CA . ASP A 1 338 ? 20.422 -17.516 -22.812 1 98.56 338 ASP A CA 1
ATOM 2544 C C . ASP A 1 338 ? 21.562 -16.844 -23.562 1 98.56 338 ASP A C 1
ATOM 2546 O O . ASP A 1 338 ? 22.625 -17.438 -23.781 1 98.56 338 ASP A O 1
ATOM 2550 N N . PHE A 1 339 ? 21.281 -15.562 -23.859 1 98.44 339 PHE A N 1
ATOM 2551 C CA . PHE A 1 339 ? 22.422 -14.789 -24.312 1 98.44 339 PHE A CA 1
ATOM 2552 C C . PHE A 1 339 ? 23.406 -14.539 -23.172 1 98.44 339 PHE A C 1
ATOM 2554 O O . PHE A 1 339 ? 24.625 -14.656 -23.359 1 98.44 339 PHE A O 1
ATOM 2561 N N . THR A 1 340 ? 22.922 -14.07 -22.031 1 97.88 340 THR A N 1
ATOM 2562 C CA . THR A 1 340 ? 23.578 -13.875 -20.75 1 97.88 340 THR A CA 1
ATOM 2563 C C . THR A 1 340 ? 22.688 -14.32 -19.594 1 97.88 340 THR A C 1
ATOM 2565 O O . THR A 1 340 ? 21.594 -14.836 -19.828 1 97.88 340 THR A O 1
ATOM 2568 N N . LYS A 1 341 ? 23.141 -14.062 -18.5 1 96.12 341 LYS A N 1
ATOM 2569 C CA . LYS A 1 341 ? 22.328 -14.367 -17.328 1 96.12 341 LYS A CA 1
ATOM 2570 C C . LYS A 1 341 ? 21.125 -13.43 -17.234 1 96.12 341 LYS A C 1
ATOM 2572 O O . LYS A 1 341 ? 20.156 -13.719 -16.516 1 96.12 341 LYS A O 1
ATOM 2577 N N . ARG A 1 342 ? 21.078 -12.32 -17.922 1 97.75 342 ARG A N 1
ATOM 2578 C CA . ARG A 1 342 ? 20.062 -11.289 -17.75 1 97.75 342 ARG A CA 1
ATOM 2579 C C . ARG A 1 342 ? 19.109 -11.25 -18.953 1 97.75 342 ARG A C 1
ATOM 2581 O O . ARG A 1 342 ? 18.047 -10.641 -18.891 1 97.75 342 ARG A O 1
ATOM 2588 N N . THR A 1 343 ? 19.578 -11.82 -20.062 1 98.56 343 THR A N 1
ATOM 2589 C CA . THR A 1 343 ? 18.812 -11.703 -21.297 1 98.56 343 THR A CA 1
ATOM 2590 C C . THR A 1 343 ? 18.609 -13.07 -21.953 1 98.56 343 THR A C 1
ATOM 2592 O O . THR A 1 343 ? 19.578 -13.805 -22.172 1 98.56 343 THR A O 1
ATOM 2595 N N . ASN A 1 344 ? 17.422 -13.359 -22.281 1 98.69 344 ASN A N 1
ATOM 2596 C CA . ASN A 1 344 ? 17.172 -14.617 -22.984 1 98.69 344 ASN A CA 1
ATOM 2597 C C . ASN A 1 344 ? 16.047 -14.477 -24 1 98.69 344 ASN A C 1
ATOM 2599 O O . ASN A 1 3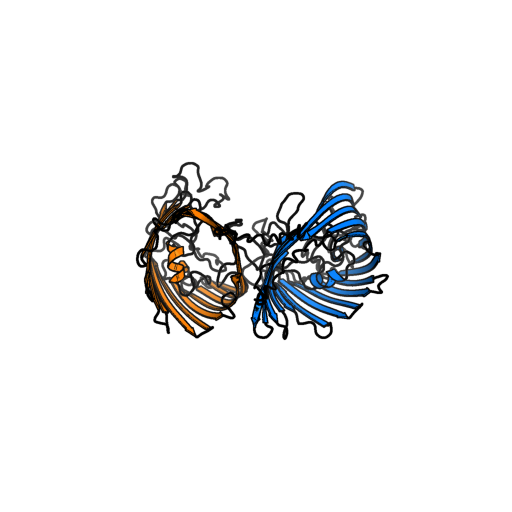44 ? 15.18 -13.609 -23.859 1 98.69 344 ASN A O 1
ATOM 2603 N N . LEU A 1 345 ? 16.062 -15.344 -24.984 1 98.81 345 LEU A N 1
ATOM 2604 C CA . LEU A 1 345 ? 14.945 -15.633 -25.875 1 98.81 345 LEU A CA 1
ATOM 2605 C C . LEU A 1 345 ? 14.156 -16.844 -25.391 1 98.81 345 LEU A C 1
ATOM 2607 O O . LEU A 1 345 ? 14.719 -17.75 -24.781 1 98.81 345 LEU A O 1
ATOM 2611 N N . TYR A 1 346 ? 12.898 -16.828 -25.734 1 98.88 346 TYR A N 1
ATOM 2612 C CA . TYR A 1 346 ? 12.102 -18.016 -25.406 1 98.88 346 TYR A CA 1
ATOM 2613 C C . TYR A 1 346 ? 11.062 -18.281 -26.484 1 98.88 346 TYR A C 1
ATOM 2615 O O . TYR A 1 346 ? 10.703 -17.391 -27.25 1 98.88 346 TYR A O 1
ATOM 2623 N N . ALA A 1 347 ? 10.68 -19.5 -26.5 1 98.88 347 ALA A N 1
ATOM 2624 C CA . ALA A 1 347 ? 9.516 -19.984 -27.25 1 98.88 347 ALA A CA 1
ATOM 2625 C C . ALA A 1 347 ? 8.742 -21.016 -26.438 1 98.88 347 ALA A C 1
ATOM 2627 O O . ALA A 1 347 ? 9.336 -21.781 -25.672 1 98.88 347 ALA A O 1
ATOM 2628 N N . TYR A 1 348 ? 7.418 -21 -26.625 1 98.75 348 TYR A N 1
ATOM 2629 C CA . TYR A 1 348 ? 6.664 -22.078 -25.969 1 98.75 348 TYR A CA 1
ATOM 2630 C C . TYR A 1 348 ? 5.387 -22.375 -26.75 1 98.75 348 TYR A C 1
ATOM 2632 O O . TYR A 1 348 ? 4.953 -21.594 -27.578 1 98.75 348 TYR A O 1
ATOM 2640 N N . ALA A 1 349 ? 4.887 -23.547 -26.516 1 98.88 349 ALA A N 1
ATOM 2641 C CA . ALA A 1 349 ? 3.57 -23.984 -26.969 1 98.88 349 ALA A CA 1
ATOM 2642 C C . ALA A 1 349 ? 2.799 -24.672 -25.844 1 98.88 349 ALA A C 1
ATOM 2644 O O . ALA A 1 349 ? 3.381 -25.375 -25.016 1 98.88 349 ALA A O 1
ATOM 2645 N N . SER A 1 350 ? 1.521 -24.406 -25.859 1 98.88 350 SER A N 1
ATOM 2646 C CA . SER A 1 350 ? 0.669 -25.016 -24.844 1 98.88 350 SER A CA 1
ATOM 2647 C C . SER A 1 350 ? -0.712 -25.344 -25.391 1 98.88 350 SER A C 1
ATOM 2649 O O . SER A 1 350 ? -1.245 -24.594 -26.219 1 98.88 350 SER A O 1
ATOM 2651 N N . TYR A 1 351 ? -1.214 -26.453 -24.969 1 98.81 351 TYR A N 1
ATOM 2652 C CA . TYR A 1 351 ? -2.539 -26.906 -25.359 1 98.81 351 TYR A CA 1
ATOM 2653 C C . TYR A 1 351 ? -3.355 -27.328 -24.156 1 98.81 351 TYR A C 1
ATOM 2655 O O . TYR A 1 351 ? -2.959 -28.219 -23.406 1 98.81 351 TYR A O 1
ATOM 2663 N N . GLY A 1 352 ? -4.461 -26.672 -23.953 1 98.62 352 GLY A N 1
ATOM 2664 C CA . GLY A 1 352 ? -5.426 -27.031 -22.922 1 98.62 352 GLY A CA 1
ATOM 2665 C C . GLY A 1 352 ? -6.66 -27.703 -23.484 1 98.62 352 GLY A C 1
ATOM 2666 O O . GLY A 1 352 ? -7.27 -27.219 -24.438 1 98.62 352 GLY A O 1
ATOM 2667 N N . ASP A 1 353 ? -6.969 -28.828 -22.875 1 98.62 353 ASP A N 1
ATOM 2668 C CA . ASP A 1 353 ? -8.148 -29.609 -23.234 1 98.62 353 ASP A CA 1
ATOM 2669 C C . ASP A 1 353 ? -9.148 -29.656 -22.094 1 98.62 353 ASP A C 1
ATOM 2671 O O . ASP A 1 353 ? -8.773 -29.875 -20.938 1 98.62 353 ASP A O 1
ATOM 2675 N N . ASN A 1 354 ? -10.477 -29.453 -22.484 1 98.62 354 ASN A N 1
ATOM 2676 C CA . ASN A 1 354 ? -11.523 -29.328 -21.469 1 98.62 354 ASN A CA 1
ATOM 2677 C C . ASN A 1 354 ? -11.164 -28.281 -20.422 1 98.62 354 ASN A C 1
ATOM 2679 O O . ASN A 1 354 ? -11.234 -28.531 -19.219 1 98.62 354 ASN A O 1
ATOM 2683 N N . TYR A 1 355 ? -10.758 -27.125 -21.031 1 98.5 355 TYR A N 1
ATOM 2684 C CA . TYR A 1 355 ? -10.281 -26.031 -20.188 1 98.5 355 TYR A CA 1
ATOM 2685 C C . TYR A 1 355 ? -11.32 -25.672 -19.125 1 98.5 355 TYR A C 1
ATOM 2687 O O . TYR A 1 355 ? -12.516 -25.609 -19.422 1 98.5 355 TYR A O 1
ATOM 2695 N N . ALA A 1 356 ? -10.875 -25.531 -17.859 1 98.38 356 ALA A N 1
ATOM 2696 C CA . ALA A 1 356 ? -11.727 -25.188 -16.719 1 98.38 356 ALA A CA 1
ATOM 2697 C C . ALA A 1 356 ? -12.82 -26.234 -16.516 1 98.38 356 ALA A C 1
ATOM 2699 O O . ALA A 1 356 ? -13.953 -25.891 -16.156 1 98.38 356 ALA A O 1
ATOM 2700 N N . PHE A 1 357 ? -12.555 -27.375 -16.812 1 98.69 357 PHE A N 1
ATOM 2701 C CA . PHE A 1 357 ? -13.398 -28.547 -16.594 1 98.69 357 PHE A CA 1
ATOM 2702 C C . PHE A 1 357 ? -14.586 -28.562 -17.547 1 98.69 357 PHE A C 1
ATOM 2704 O O . PHE A 1 357 ? -15.609 -29.172 -17.266 1 98.69 357 PHE A O 1
ATOM 2711 N N . GLN A 1 358 ? -14.547 -27.859 -18.578 1 98.5 358 GLN A N 1
ATOM 2712 C CA . GLN A 1 358 ? -15.68 -27.766 -19.484 1 98.5 358 GLN A CA 1
ATOM 2713 C C . GLN A 1 358 ? -15.406 -28.531 -20.781 1 98.5 358 GLN A C 1
ATOM 2715 O O . GLN A 1 358 ? -14.445 -28.234 -21.5 1 98.5 358 GLN A O 1
ATOM 2720 N N . HIS A 1 359 ? -16.328 -29.438 -21.078 1 98 359 HIS A N 1
ATOM 2721 C CA . HIS A 1 359 ? -16.203 -30.234 -22.297 1 98 359 HIS A CA 1
ATOM 2722 C C . HIS A 1 359 ? -16.078 -29.328 -23.531 1 98 359 HIS A C 1
ATOM 2724 O O . HIS A 1 359 ? -16.75 -28.312 -23.625 1 98 359 HIS A O 1
ATOM 2730 N N . ASP A 1 360 ? -15.148 -29.688 -24.438 1 96 360 ASP A N 1
ATOM 2731 C CA . ASP A 1 360 ? -14.961 -29.062 -25.75 1 96 360 ASP A CA 1
ATOM 2732 C C . ASP A 1 360 ? -14.273 -27.703 -25.609 1 96 360 ASP A C 1
ATOM 2734 O O . ASP A 1 360 ? -14.07 -27 -26.609 1 96 360 ASP A O 1
ATOM 2738 N N . ALA A 1 361 ? -13.992 -27.25 -24.375 1 98.19 361 ALA A N 1
ATOM 2739 C CA . ALA A 1 361 ? -13.211 -26.031 -24.203 1 98.19 361 ALA A CA 1
ATOM 2740 C C . ALA A 1 361 ? -11.727 -26.297 -24.453 1 98.19 361 ALA A C 1
ATOM 2742 O O . ALA A 1 361 ? -11.117 -27.109 -23.75 1 98.19 361 ALA A O 1
ATOM 2743 N N . ARG A 1 362 ? -11.164 -25.578 -25.422 1 98.31 362 ARG A N 1
ATOM 2744 C CA . ARG A 1 362 ? -9.773 -25.812 -25.781 1 98.31 362 ARG A CA 1
ATOM 2745 C C . ARG A 1 362 ? -9.023 -24.484 -25.922 1 98.31 362 ARG A C 1
ATOM 2747 O O . ARG A 1 362 ? -9.594 -23.484 -26.375 1 98.31 362 ARG A O 1
ATOM 2754 N N . ASP A 1 363 ? -7.805 -24.453 -25.531 1 98.44 363 ASP A N 1
ATOM 2755 C CA . ASP A 1 363 ? -6.887 -23.328 -25.703 1 98.44 363 ASP A CA 1
ATOM 2756 C C . ASP A 1 363 ? -5.562 -23.797 -26.312 1 98.44 363 ASP A C 1
ATOM 2758 O O . ASP A 1 363 ? -4.938 -24.734 -25.797 1 98.44 363 ASP A O 1
ATOM 2762 N N . THR A 1 364 ? -5.176 -23.234 -27.406 1 98.56 364 THR A N 1
ATOM 2763 C CA . THR A 1 364 ? -3.873 -23.469 -28.031 1 98.56 364 THR A CA 1
ATOM 2764 C C . THR A 1 364 ? -3.078 -22.172 -28.109 1 98.56 364 THR A C 1
ATOM 2766 O O . THR A 1 364 ? -3.557 -21.172 -28.672 1 98.56 364 THR A O 1
ATOM 2769 N N . ALA A 1 365 ? -1.845 -22.219 -27.625 1 98.44 365 ALA A N 1
ATOM 2770 C CA . ALA A 1 365 ? -1.05 -20.984 -27.625 1 98.44 365 ALA A CA 1
ATOM 2771 C C . ALA A 1 365 ? 0.401 -21.281 -28 1 98.44 365 ALA A C 1
ATOM 2773 O O . ALA A 1 365 ? 0.948 -22.312 -27.625 1 98.44 365 ALA A O 1
ATOM 2774 N N . PHE A 1 366 ? 0.916 -20.359 -28.703 1 98.19 366 PHE A N 1
ATOM 2775 C CA . PHE A 1 366 ? 2.328 -20.281 -29.047 1 98.19 366 PHE A CA 1
ATOM 2776 C C . PHE A 1 366 ? 2.844 -18.844 -28.922 1 98.19 366 PHE A C 1
ATOM 2778 O O . PHE A 1 366 ? 2.137 -17.891 -29.25 1 98.19 366 PHE A O 1
ATOM 2785 N N . ALA A 1 367 ? 4.102 -18.75 -28.438 1 98.75 367 ALA A N 1
ATOM 2786 C CA . ALA A 1 367 ? 4.691 -17.406 -28.422 1 98.75 367 ALA A CA 1
ATOM 2787 C C . ALA A 1 367 ? 6.215 -17.484 -28.438 1 98.75 367 ALA A C 1
ATOM 2789 O O . ALA A 1 367 ? 6.801 -18.484 -28 1 98.75 367 ALA A O 1
ATOM 2790 N N . VAL A 1 368 ? 6.816 -16.5 -28.953 1 98.81 368 VAL A N 1
ATOM 2791 C CA . VAL A 1 368 ? 8.242 -16.219 -28.859 1 98.81 368 VAL A CA 1
ATOM 2792 C C . VAL A 1 368 ? 8.453 -14.812 -28.297 1 98.81 368 VAL A C 1
ATOM 2794 O O . VAL A 1 368 ? 7.684 -13.898 -28.578 1 98.81 368 VAL A O 1
ATOM 2797 N N . GLY A 1 369 ? 9.477 -14.75 -27.469 1 98.88 369 GLY A N 1
ATOM 2798 C CA . GLY A 1 369 ? 9.703 -13.438 -26.875 1 98.88 369 GLY A CA 1
ATOM 2799 C C . GLY A 1 369 ? 11.109 -13.266 -26.328 1 98.88 369 GLY A C 1
ATOM 2800 O O . GLY A 1 369 ? 11.938 -14.172 -26.422 1 98.88 369 GLY A O 1
ATOM 2801 N N . LEU A 1 370 ? 11.336 -12.031 -25.906 1 98.81 370 LEU A N 1
ATOM 2802 C CA . LEU A 1 370 ? 12.586 -11.594 -25.297 1 98.81 370 LEU A CA 1
ATOM 2803 C C . LEU A 1 370 ? 12.352 -11.102 -23.859 1 98.81 370 LEU A C 1
ATOM 2805 O O . LEU A 1 370 ? 11.391 -10.383 -23.609 1 98.81 370 LEU A O 1
ATOM 2809 N N . ARG A 1 371 ? 13.227 -11.586 -23.016 1 98.69 371 ARG A N 1
ATOM 2810 C CA . ARG A 1 371 ? 13.203 -11.133 -21.625 1 98.69 371 ARG A CA 1
ATOM 2811 C C . ARG A 1 371 ? 14.555 -10.562 -21.219 1 98.69 371 ARG A C 1
ATOM 2813 O O . ARG A 1 371 ? 15.594 -11.172 -21.469 1 98.69 371 ARG A O 1
ATOM 2820 N N . HIS A 1 372 ? 14.516 -9.383 -20.578 1 98.81 372 HIS A N 1
ATOM 2821 C CA . HIS A 1 372 ? 15.719 -8.75 -20.047 1 98.81 372 HIS A CA 1
ATOM 2822 C C . HIS A 1 372 ? 15.531 -8.352 -18.578 1 98.81 372 HIS A C 1
ATOM 2824 O O . HIS A 1 372 ? 14.547 -7.703 -18.234 1 98.81 372 HIS A O 1
ATOM 2830 N N . ARG A 1 373 ? 16.531 -8.781 -17.875 1 98.19 373 ARG A N 1
ATOM 2831 C CA . ARG A 1 373 ? 16.578 -8.414 -16.453 1 98.19 373 ARG A CA 1
ATOM 2832 C C . ARG A 1 373 ? 17.625 -7.344 -16.203 1 98.19 373 ARG A C 1
ATOM 2834 O O . ARG A 1 373 ? 18.719 -7.387 -16.781 1 98.19 373 ARG A O 1
ATOM 2841 N N . PHE A 1 374 ? 17.344 -6.418 -15.219 1 97.38 374 PHE A N 1
ATOM 2842 C CA . PHE A 1 374 ? 18.312 -5.371 -14.883 1 97.38 374 PHE A CA 1
ATOM 2843 C C . PHE A 1 374 ? 18.359 -5.148 -13.375 1 97.38 374 PHE A C 1
ATOM 2845 O O . PHE A 1 374 ? 17.406 -5.465 -12.664 1 97.38 374 PHE A O 1
ATOM 2852 N N . MET B 1 1 ? 73.688 11.328 -29.219 1 19.27 1 MET B N 1
ATOM 2853 C CA . MET B 1 1 ? 72.688 10.305 -29.562 1 19.27 1 MET B CA 1
ATOM 2854 C C . MET B 1 1 ? 72.125 9.664 -28.297 1 19.27 1 MET B C 1
ATOM 2856 O O . MET B 1 1 ? 72.438 8.5 -28.016 1 19.27 1 MET B O 1
ATOM 2860 N N . LYS B 1 2 ? 71.812 10.484 -27.391 1 19.94 2 LYS B N 1
ATOM 2861 C CA . LYS B 1 2 ? 71.25 10.648 -26.047 1 19.94 2 LYS B CA 1
ATOM 2862 C C . LYS B 1 2 ? 69.75 10.258 -26.016 1 19.94 2 LYS B C 1
ATOM 2864 O O . LYS B 1 2 ? 69.125 10.453 -25.016 1 19.94 2 LYS B O 1
ATOM 2869 N N . LYS B 1 3 ? 69.125 9.828 -27.25 1 23.3 3 LYS B N 1
ATOM 2870 C CA . LYS B 1 3 ? 67.75 10.344 -27.312 1 23.3 3 LYS B CA 1
ATOM 2871 C C . LYS B 1 3 ? 66.812 9.516 -26.453 1 23.3 3 LYS B C 1
ATOM 2873 O O . LYS B 1 3 ? 66.5 8.375 -26.797 1 23.3 3 LYS B O 1
ATOM 2878 N N . THR B 1 4 ? 67 9.562 -25.141 1 22.95 4 THR B N 1
ATOM 2879 C CA . THR B 1 4 ? 66.312 8.789 -24.109 1 22.95 4 THR B CA 1
ATOM 2880 C C . THR B 1 4 ? 64.812 9.055 -24.141 1 22.95 4 THR B C 1
ATOM 2882 O O . THR B 1 4 ? 64.375 10.195 -23.969 1 22.95 4 THR B O 1
ATOM 2885 N N . LEU B 1 5 ? 64 8.406 -24.984 1 24.62 5 LEU B N 1
ATOM 2886 C CA . LEU B 1 5 ? 62.594 8.594 -25.25 1 24.62 5 LEU B CA 1
ATOM 2887 C C . LEU B 1 5 ? 61.781 8.422 -23.969 1 24.62 5 LEU B C 1
ATOM 2889 O O . LEU B 1 5 ? 61.844 7.363 -23.344 1 24.62 5 LEU B O 1
ATOM 2893 N N . LEU B 1 6 ? 61.5 9.547 -23.203 1 22.59 6 LEU B N 1
ATOM 2894 C CA . LEU B 1 6 ? 60.844 9.859 -21.938 1 22.59 6 LEU B CA 1
ATOM 2895 C C . LEU B 1 6 ? 59.375 9.414 -21.969 1 22.59 6 LEU B C 1
ATOM 2897 O O . LEU B 1 6 ? 58.625 9.828 -22.844 1 22.59 6 LEU B O 1
ATOM 2901 N N . ALA B 1 7 ? 59.031 8.156 -21.562 1 23.12 7 ALA B N 1
ATOM 2902 C CA . ALA B 1 7 ? 57.75 7.465 -21.375 1 23.12 7 ALA B CA 1
ATOM 2903 C C . ALA B 1 7 ? 56.781 8.328 -20.578 1 23.12 7 ALA B C 1
ATOM 2905 O O . ALA B 1 7 ? 57.062 8.75 -19.469 1 23.12 7 ALA B O 1
ATOM 2906 N N . VAL B 1 8 ? 55.906 9.258 -21.203 1 22.73 8 VAL B N 1
ATOM 2907 C CA . VAL B 1 8 ? 54.906 10.234 -20.734 1 22.73 8 VAL B CA 1
ATOM 2908 C C . VAL B 1 8 ? 53.812 9.531 -19.953 1 22.73 8 VAL B C 1
ATOM 2910 O O . VAL B 1 8 ? 53.094 8.68 -20.5 1 22.73 8 VAL B O 1
ATOM 2913 N N . ALA B 1 9 ? 53.969 9.117 -18.688 1 22.03 9 ALA B N 1
ATOM 2914 C CA . ALA B 1 9 ? 53 8.617 -17.719 1 22.03 9 ALA B CA 1
ATOM 2915 C C . ALA B 1 9 ? 51.781 9.547 -17.609 1 22.03 9 ALA B C 1
ATOM 2917 O O . ALA B 1 9 ? 51.938 10.695 -17.172 1 22.03 9 ALA B O 1
ATOM 2918 N N . LEU B 1 10 ? 50.844 9.75 -18.578 1 22.03 10 LEU B N 1
ATOM 2919 C CA . LEU B 1 10 ? 49.75 10.703 -18.5 1 22.03 10 LEU B CA 1
ATOM 2920 C C . LEU B 1 10 ? 48.844 10.398 -17.312 1 22.03 10 LEU B C 1
ATOM 2922 O O . LEU B 1 10 ? 48.188 9.359 -17.266 1 22.03 10 LEU B O 1
ATOM 2926 N N . LEU B 1 11 ? 49.219 10.508 -16.016 1 23 11 LEU B N 1
ATOM 2927 C CA . LEU B 1 11 ? 48.438 10.578 -14.781 1 23 11 LEU B CA 1
ATOM 2928 C C . LEU B 1 11 ? 47.312 11.602 -14.898 1 23 11 LEU B C 1
ATOM 2930 O O . LEU B 1 11 ? 47.562 12.805 -14.906 1 23 11 LEU B O 1
ATOM 2934 N N . THR B 1 12 ? 46.469 11.695 -15.953 1 27.12 12 THR B N 1
ATOM 2935 C CA . THR B 1 12 ? 45.531 12.828 -15.961 1 27.12 12 THR B CA 1
ATOM 2936 C C . THR B 1 12 ? 44.781 12.906 -14.641 1 27.12 12 THR B C 1
ATOM 2938 O O . THR B 1 12 ? 44.344 11.883 -14.102 1 27.12 12 THR B O 1
ATOM 2941 N N . GLY B 1 13 ? 45.094 13.781 -13.68 1 26.78 13 GLY B N 1
ATOM 2942 C CA . GLY B 1 13 ? 44.5 14.484 -12.555 1 26.78 13 GLY B CA 1
ATOM 2943 C C . GLY B 1 13 ? 43.031 14.891 -12.805 1 26.78 13 GLY B C 1
ATOM 2944 O O . GLY B 1 13 ? 42.781 15.945 -13.383 1 26.78 13 GLY B O 1
ATOM 2945 N N . PHE B 1 14 ? 42.125 14.195 -13.383 1 28.58 14 PHE B N 1
ATOM 2946 C CA . PHE B 1 14 ? 40.812 14.844 -13.461 1 28.58 14 PHE B CA 1
ATOM 2947 C C . PHE B 1 14 ? 40.375 15.352 -12.086 1 28.58 14 PHE B C 1
ATOM 2949 O O . PHE B 1 14 ? 40.094 14.562 -11.188 1 28.58 14 PHE B O 1
ATOM 2956 N N . ALA B 1 15 ? 40.938 16.375 -11.445 1 29.53 15 ALA B N 1
ATOM 2957 C CA . ALA B 1 15 ? 40.344 17.312 -10.5 1 29.53 15 ALA B CA 1
ATOM 2958 C C . ALA B 1 15 ? 38.906 17.594 -10.844 1 29.53 15 ALA B C 1
ATOM 2960 O O . ALA B 1 15 ? 38.625 18.391 -11.742 1 29.53 15 ALA B O 1
ATOM 2961 N N . GLY B 1 16 ? 38.125 16.75 -11.18 1 32.03 16 GLY B N 1
ATOM 2962 C CA . GLY B 1 16 ? 36.75 17.094 -11.469 1 32.03 16 GLY B CA 1
ATOM 2963 C C . GLY B 1 16 ? 36.188 18.156 -10.539 1 32.03 16 GLY B C 1
ATOM 2964 O O . GLY B 1 16 ? 36.531 18.188 -9.352 1 32.03 16 GLY B O 1
ATOM 2965 N N . ALA B 1 17 ? 36.125 19.516 -10.898 1 32.41 17 ALA B N 1
ATOM 2966 C CA . ALA B 1 17 ? 35.281 20.516 -10.242 1 32.41 17 ALA B CA 1
ATOM 2967 C C . ALA B 1 17 ? 34.219 19.844 -9.391 1 32.41 17 ALA B C 1
ATOM 2969 O O . ALA B 1 17 ? 33.625 18.828 -9.789 1 32.41 17 ALA B O 1
ATOM 2970 N N . ALA B 1 18 ? 34.312 19.906 -8.156 1 32.75 18 ALA B N 1
ATOM 2971 C CA . ALA B 1 18 ? 33.219 19.672 -7.203 1 32.75 18 ALA B CA 1
ATOM 2972 C C . ALA B 1 18 ? 31.891 20.156 -7.766 1 32.75 18 ALA B C 1
ATOM 2974 O O . ALA B 1 18 ? 31.562 21.328 -7.664 1 32.75 18 ALA B O 1
ATOM 2975 N N . HIS B 1 19 ? 31.703 20.234 -9.141 1 37.94 19 HIS B N 1
ATOM 2976 C CA . HIS B 1 19 ? 30.328 20.547 -9.508 1 37.94 19 HIS B CA 1
ATOM 2977 C C . HIS B 1 19 ? 29.328 20.016 -8.469 1 37.94 19 HIS B C 1
ATOM 2979 O O . HIS B 1 19 ? 29.5 18.906 -7.953 1 37.94 19 HIS B O 1
ATOM 2985 N N . ALA B 1 20 ? 28.891 20.812 -7.586 1 39.94 20 ALA B N 1
ATOM 2986 C CA . ALA B 1 20 ? 27.656 20.5 -6.859 1 39.94 20 ALA B CA 1
ATOM 2987 C C . ALA B 1 20 ? 26.891 19.375 -7.547 1 39.94 20 ALA B C 1
ATOM 2989 O O . ALA B 1 20 ? 26.422 19.531 -8.672 1 39.94 20 ALA B O 1
ATOM 2990 N N . ALA B 1 21 ? 27.359 18.328 -7.812 1 43.66 21 ALA B N 1
ATOM 2991 C CA . ALA B 1 21 ? 26.797 17.109 -8.391 1 43.66 21 ALA B CA 1
ATOM 2992 C C . ALA B 1 21 ? 25.266 17.078 -8.25 1 43.66 21 ALA B C 1
ATOM 2994 O O . ALA B 1 21 ? 24.75 17.172 -7.133 1 43.66 21 ALA B O 1
ATOM 2995 N N . ASP B 1 22 ? 24.484 17.781 -9.125 1 56.41 22 ASP B N 1
ATOM 2996 C CA . ASP B 1 22 ? 23.094 17.781 -9.562 1 56.41 22 ASP B CA 1
ATOM 2997 C C . ASP B 1 22 ? 22.453 16.391 -9.391 1 56.41 22 ASP B C 1
ATOM 2999 O O . ASP B 1 22 ? 22.484 15.578 -10.312 1 56.41 22 ASP B O 1
ATOM 3003 N N . SER B 1 23 ? 22.5 16.031 -8.188 1 76.44 23 SER B N 1
ATOM 3004 C CA . SER B 1 23 ? 22.141 14.625 -8.008 1 76.44 23 SER B CA 1
ATOM 3005 C C . SER B 1 23 ? 20.672 14.477 -7.605 1 76.44 23 SER B C 1
ATOM 3007 O O . SER B 1 23 ? 20.125 15.336 -6.902 1 76.44 23 SER B O 1
ATOM 3009 N N . VAL B 1 24 ? 19.922 13.844 -8.312 1 92.19 24 VAL B N 1
ATOM 3010 C CA . VAL B 1 24 ? 18.594 13.352 -7.977 1 92.19 24 VAL B CA 1
ATOM 3011 C C . VAL B 1 24 ? 18.703 12.25 -6.93 1 92.19 24 VAL B C 1
ATOM 3013 O O . VAL B 1 24 ? 19.531 11.344 -7.059 1 92.19 24 VAL B O 1
ATOM 3016 N N . THR B 1 25 ? 18.062 12.539 -5.852 1 94.5 25 THR B N 1
ATOM 3017 C CA . THR B 1 25 ? 18.047 11.562 -4.766 1 94.5 25 THR B CA 1
ATOM 3018 C C . THR B 1 25 ? 16.719 10.828 -4.711 1 94.5 25 THR B C 1
ATOM 3020 O O . THR B 1 25 ? 15.656 11.453 -4.715 1 94.5 25 THR B O 1
ATOM 3023 N N . LEU B 1 26 ? 16.859 9.477 -4.691 1 95.38 26 LEU B N 1
ATOM 3024 C CA . LEU B 1 26 ? 15.719 8.641 -4.363 1 95.38 26 LEU B CA 1
ATOM 3025 C C . LEU B 1 26 ? 15.617 8.422 -2.859 1 95.38 26 LEU B C 1
ATOM 3027 O O . LEU B 1 26 ? 16.625 8.172 -2.195 1 95.38 26 LEU B O 1
ATOM 3031 N N . TYR B 1 27 ? 14.398 8.578 -2.357 1 95.75 27 TYR B N 1
ATOM 3032 C CA . TYR B 1 27 ? 14.195 8.336 -0.934 1 95.75 27 TYR B CA 1
ATOM 3033 C C . TYR B 1 27 ? 12.82 7.715 -0.68 1 95.75 27 TYR B C 1
ATOM 3035 O O . TYR B 1 27 ? 12 7.625 -1.592 1 95.75 27 TYR B O 1
ATOM 3043 N N . GLY B 1 28 ? 12.688 7.234 0.619 1 97.38 28 GLY B N 1
ATOM 3044 C CA . GLY B 1 28 ? 11.375 6.715 0.962 1 97.38 28 GLY B CA 1
ATOM 3045 C C . GLY B 1 28 ? 11.281 6.215 2.393 1 97.38 28 GLY B C 1
ATOM 3046 O O . GLY B 1 28 ? 12.219 6.387 3.174 1 97.38 28 GLY B O 1
ATOM 3047 N N . LEU B 1 29 ? 10.078 5.816 2.625 1 98 29 LEU B N 1
ATOM 3048 C CA . LEU B 1 29 ? 9.688 5.312 3.938 1 98 29 LEU B CA 1
ATOM 3049 C C . LEU B 1 29 ? 8.57 4.285 3.814 1 98 29 LEU B C 1
ATOM 3051 O O . LEU B 1 29 ? 7.633 4.469 3.031 1 98 29 LEU B O 1
ATOM 3055 N N . ILE B 1 30 ? 8.719 3.17 4.516 1 98.69 30 ILE B N 1
ATOM 3056 C CA . ILE B 1 30 ? 7.656 2.174 4.566 1 98.69 30 ILE B CA 1
ATOM 3057 C C . ILE B 1 30 ? 7.301 1.876 6.023 1 98.69 30 ILE B C 1
ATOM 3059 O O . ILE B 1 30 ? 8.188 1.713 6.867 1 98.69 30 ILE B O 1
ATOM 3063 N N . ASP B 1 31 ? 6.004 1.877 6.336 1 98.81 31 ASP B N 1
ATOM 3064 C CA . ASP B 1 31 ? 5.465 1.688 7.68 1 98.81 31 ASP B CA 1
ATOM 3065 C C . ASP B 1 31 ? 4.266 0.742 7.664 1 98.81 31 ASP B C 1
ATOM 3067 O O . ASP B 1 31 ? 3.254 1.023 7.016 1 98.81 31 ASP B O 1
ATOM 3071 N N . ALA B 1 32 ? 4.395 -0.328 8.391 1 98.69 32 ALA B N 1
ATOM 3072 C CA . ALA B 1 32 ? 3.324 -1.316 8.461 1 98.69 32 ALA B CA 1
ATOM 3073 C C . ALA B 1 32 ? 3.344 -2.047 9.805 1 98.69 32 ALA B C 1
ATOM 3075 O O . ALA B 1 32 ? 4.367 -2.064 10.492 1 98.69 32 ALA B O 1
ATOM 3076 N N . GLY B 1 33 ? 2.195 -2.619 10.164 1 98.31 33 GLY B N 1
ATOM 3077 C CA . GLY B 1 33 ? 2.074 -3.348 11.414 1 98.31 33 GLY B CA 1
ATOM 3078 C C . GLY B 1 33 ? 0.713 -3.99 11.602 1 98.31 33 GLY B C 1
ATOM 3079 O O . GLY B 1 33 ? 0.043 -4.332 10.625 1 98.31 33 GLY B O 1
ATOM 3080 N N . ILE B 1 34 ? 0.425 -4.238 12.852 1 98.31 34 ILE B N 1
ATOM 3081 C CA . ILE B 1 34 ? -0.856 -4.809 13.25 1 98.31 34 ILE B CA 1
ATOM 3082 C C . ILE B 1 34 ? -1.53 -3.902 14.273 1 98.31 34 ILE B C 1
ATOM 3084 O O . ILE B 1 34 ? -0.855 -3.248 15.07 1 98.31 34 ILE B O 1
ATOM 3088 N N . GLY B 1 35 ? -2.836 -3.877 14.234 1 98.19 35 GLY B N 1
ATOM 3089 C CA . GLY B 1 35 ? -3.529 -3.004 15.164 1 98.19 35 GLY B CA 1
ATOM 3090 C C . GLY B 1 35 ? -4.945 -3.457 15.469 1 98.19 35 GLY B C 1
ATOM 3091 O O . GLY B 1 35 ? -5.434 -4.422 14.875 1 98.19 35 GLY B O 1
ATOM 3092 N N . TYR B 1 36 ? -5.445 -2.85 16.453 1 98.44 36 TYR B N 1
ATOM 3093 C CA . TYR B 1 36 ? -6.824 -2.986 16.906 1 98.44 36 TYR B CA 1
ATOM 3094 C C . TYR B 1 36 ? -7.523 -1.633 16.938 1 98.44 36 TYR B C 1
ATOM 3096 O O . TYR B 1 36 ? -6.918 -0.619 17.297 1 98.44 36 TYR B O 1
ATOM 3104 N N . GLU B 1 37 ? -8.758 -1.604 16.547 1 98.25 37 GLU B N 1
ATOM 3105 C CA . GLU B 1 37 ? -9.586 -0.406 16.672 1 98.25 37 GLU B CA 1
ATOM 3106 C C . GLU B 1 37 ? -11.031 -0.762 17.016 1 98.25 37 GLU B C 1
ATOM 3108 O O . GLU B 1 37 ? -11.578 -1.732 16.484 1 98.25 37 GLU B O 1
ATOM 3113 N N . GLN B 1 38 ? -11.602 -0.046 17.891 1 98.44 38 GLN B N 1
ATOM 3114 C CA . GLN B 1 38 ? -13.016 -0.149 18.219 1 98.44 38 GLN B CA 1
ATOM 3115 C C . GLN B 1 38 ? -13.711 1.201 18.078 1 98.44 38 GLN B C 1
ATOM 3117 O O . GLN B 1 38 ? -13.211 2.219 18.562 1 98.44 38 GLN B O 1
ATOM 3122 N N . VAL B 1 39 ? -14.828 1.239 17.406 1 98 39 VAL B N 1
ATOM 3123 C CA . VAL B 1 39 ? -15.672 2.418 17.25 1 98 39 VAL B CA 1
ATOM 3124 C C . VAL B 1 39 ? -17.031 2.168 17.891 1 98 39 VAL B C 1
ATOM 3126 O O . VAL B 1 39 ? -17.641 1.121 17.672 1 98 39 VAL B O 1
ATOM 3129 N N . LYS B 1 40 ? -17.453 3.066 18.703 1 97.75 40 LYS B N 1
ATOM 3130 C CA . LYS B 1 40 ? -18.766 3.014 19.344 1 97.75 40 LYS B CA 1
ATOM 3131 C C . LYS B 1 40 ? -19.562 4.285 19.062 1 97.75 40 LYS B C 1
ATOM 3133 O O . LYS B 1 40 ? -19 5.387 19.062 1 97.75 40 LYS B O 1
ATOM 3138 N N . PHE B 1 41 ? -20.906 4.172 18.797 1 97.56 41 PHE B N 1
ATOM 3139 C CA . PHE B 1 41 ? -21.797 5.309 18.594 1 97.56 41 PHE B CA 1
ATOM 3140 C C . PHE B 1 41 ? -23.234 4.922 18.906 1 97.56 41 PHE B C 1
ATOM 3142 O O . PHE B 1 41 ? -23.781 3.988 18.312 1 97.56 41 PHE B O 1
ATOM 3149 N N . LYS B 1 42 ? -23.812 5.57 19.828 1 95.62 42 LYS B N 1
ATOM 3150 C CA . LYS B 1 42 ? -25.203 5.41 20.203 1 95.62 42 LYS B CA 1
ATOM 3151 C C . LYS B 1 42 ? -25.562 3.934 20.359 1 95.62 42 LYS B C 1
ATOM 3153 O O . LYS B 1 42 ? -26.531 3.453 19.766 1 95.62 42 LYS B O 1
ATOM 3158 N N . GLY B 1 43 ? -24.797 3.207 21.094 1 92.5 43 GLY B N 1
ATOM 3159 C CA . GLY B 1 43 ? -25.094 1.834 21.469 1 92.5 43 GLY B CA 1
ATOM 3160 C C . GLY B 1 43 ? -24.547 0.816 20.484 1 92.5 43 GLY B C 1
ATOM 3161 O O . GLY B 1 43 ? -24.547 -0.384 20.766 1 92.5 43 GLY B O 1
ATOM 3162 N N . GLN B 1 44 ? -24.125 1.267 19.375 1 93.56 44 GLN B N 1
ATOM 3163 C CA . GLN B 1 44 ? -23.516 0.366 18.391 1 93.56 44 GLN B CA 1
ATOM 3164 C C . GLN B 1 44 ? -22 0.313 18.547 1 93.56 44 GLN B C 1
ATOM 3166 O O . GLN B 1 44 ? -21.375 1.327 18.844 1 93.56 44 GLN B O 1
ATOM 3171 N N . SER B 1 45 ? -21.484 -0.914 18.406 1 95.06 45 SER B N 1
ATOM 3172 C CA . SER B 1 45 ? -20.047 -1.113 18.547 1 95.06 45 SER B CA 1
ATOM 3173 C C . SER B 1 45 ? -19.516 -2.027 17.453 1 95.06 45 SER B C 1
ATOM 3175 O O . SER B 1 45 ? -20.141 -3.025 17.109 1 95.06 45 SER B O 1
ATOM 3177 N N . GLN B 1 46 ? -18.453 -1.616 16.828 1 94.81 46 GLN B N 1
ATOM 3178 C CA . GLN B 1 46 ? -17.688 -2.43 15.891 1 94.81 46 GLN B CA 1
ATOM 3179 C C . GLN B 1 46 ? -16.203 -2.408 16.219 1 94.81 46 GLN B C 1
ATOM 3181 O O . GLN B 1 46 ? -15.68 -1.401 16.703 1 94.81 46 GLN B O 1
ATOM 3186 N N . SER B 1 47 ? -15.531 -3.504 15.969 1 96.69 47 SER B N 1
ATOM 3187 C CA . SER B 1 47 ? -14.094 -3.564 16.203 1 96.69 47 SER B CA 1
ATOM 3188 C C . SER B 1 47 ? -13.398 -4.41 15.148 1 96.69 47 SER B C 1
ATOM 3190 O O . SER B 1 47 ? -14.047 -5.137 14.398 1 96.69 47 SER B O 1
ATOM 3192 N N . ARG B 1 48 ? -12.117 -4.258 15.086 1 96.38 48 ARG B N 1
ATOM 3193 C CA . ARG B 1 48 ? -11.312 -5.043 14.156 1 96.38 48 ARG B CA 1
ATOM 3194 C C . ARG B 1 48 ? -9.906 -5.27 14.703 1 96.38 48 ARG B C 1
ATOM 3196 O O . ARG B 1 48 ? -9.391 -4.445 15.461 1 96.38 48 ARG B O 1
ATOM 3203 N N . ILE B 1 49 ? -9.383 -6.391 14.461 1 96.88 49 ILE B N 1
ATOM 3204 C CA . ILE B 1 49 ? -7.941 -6.641 14.398 1 96.88 49 ILE B CA 1
ATOM 3205 C C . ILE B 1 49 ? -7.496 -6.754 12.945 1 96.88 49 ILE B C 1
ATOM 3207 O O . ILE B 1 49 ? -8.109 -7.477 12.156 1 96.88 49 ILE B O 1
ATOM 3211 N N . ALA B 1 50 ? -6.449 -6.008 12.586 1 95.88 50 ALA B N 1
ATOM 3212 C CA . ALA B 1 50 ? -6.105 -5.934 11.164 1 95.88 50 ALA B CA 1
ATOM 3213 C C . ALA B 1 50 ? -4.656 -5.488 10.977 1 95.88 50 ALA B C 1
ATOM 3215 O O . ALA B 1 50 ? -4.008 -5.039 11.922 1 95.88 50 ALA B O 1
ATOM 3216 N N . GLY B 1 51 ? -4.188 -5.77 9.734 1 95.69 51 GLY B N 1
ATOM 3217 C CA . GLY B 1 51 ? -3.004 -5.027 9.328 1 95.69 51 GLY B CA 1
ATOM 3218 C C . GLY B 1 51 ? -3.227 -3.525 9.297 1 95.69 51 GLY B C 1
ATOM 3219 O O . GLY B 1 51 ? -4.309 -3.062 8.922 1 95.69 51 GLY B O 1
ATOM 3220 N N . VAL B 1 52 ? -2.197 -2.814 9.773 1 97.5 52 VAL B N 1
ATOM 3221 C CA . VAL B 1 52 ? -2.238 -1.358 9.711 1 97.5 52 VAL B CA 1
ATOM 3222 C C . VAL B 1 52 ? -1.056 -0.841 8.891 1 97.5 52 VAL B C 1
ATOM 3224 O O . VAL B 1 52 ? -0.068 -1.555 8.703 1 97.5 52 VAL B O 1
ATOM 3227 N N . GLN B 1 53 ? -1.199 0.322 8.406 1 98 53 GLN B N 1
ATOM 3228 C CA . GLN B 1 53 ? -0.164 0.923 7.574 1 98 53 GLN B CA 1
ATOM 3229 C C . GLN B 1 53 ? -0.06 2.426 7.824 1 98 53 GLN B C 1
ATOM 3231 O O . GLN B 1 53 ? -1.063 3.084 8.109 1 98 53 GLN B O 1
ATOM 3236 N N . GLY B 1 54 ? 1.168 2.951 7.73 1 97.94 54 GLY B N 1
ATOM 3237 C CA . GLY B 1 54 ? 1.397 4.383 7.805 1 97.94 54 GLY B CA 1
ATOM 3238 C C . GLY B 1 54 ? 0.989 4.988 9.133 1 97.94 54 GLY B C 1
ATOM 3239 O O . GLY B 1 54 ? 0.505 6.121 9.188 1 97.94 54 GLY B O 1
ATOM 3240 N N . VAL B 1 55 ? 1.134 4.273 10.203 1 98.25 55 VAL B N 1
ATOM 3241 C CA . VAL B 1 55 ? 0.662 4.754 11.5 1 98.25 55 VAL B CA 1
ATOM 3242 C C . VAL B 1 55 ? 1.627 5.805 12.039 1 98.25 55 VAL B C 1
ATOM 3244 O O . VAL B 1 55 ? 1.241 6.957 12.266 1 98.25 55 VAL B O 1
ATOM 3247 N N . SER B 1 56 ? 2.846 5.426 12.148 1 98.25 56 SER B N 1
ATOM 3248 C CA . SER B 1 56 ? 3.846 6.375 12.617 1 98.25 56 SER B CA 1
ATOM 3249 C C . SER B 1 56 ? 4.129 7.445 11.57 1 98.25 56 SER B C 1
ATOM 3251 O O . SER B 1 56 ? 4.309 8.617 11.898 1 98.25 56 SER B O 1
ATOM 3253 N N . SER B 1 57 ? 4.246 7.023 10.367 1 98 57 SER B N 1
ATOM 3254 C CA . SER B 1 57 ? 4.398 7.918 9.219 1 98 57 SER B CA 1
ATOM 3255 C C . SER B 1 57 ? 3.812 7.301 7.953 1 98 57 SER B C 1
ATOM 3257 O O . SER B 1 57 ? 3.992 6.109 7.699 1 98 57 SER B O 1
ATOM 3259 N N . GLY B 1 58 ? 3.121 8.109 7.191 1 98.25 58 GLY B N 1
ATOM 3260 C CA . GLY B 1 58 ? 2.629 7.602 5.918 1 98.25 58 GLY B CA 1
ATOM 3261 C C . GLY B 1 58 ? 3.732 7.082 5.016 1 98.25 58 GLY B C 1
ATOM 3262 O O . GLY B 1 58 ? 4.754 7.742 4.828 1 98.25 58 GLY B O 1
ATOM 3263 N N . SER B 1 59 ? 3.535 5.883 4.469 1 98.75 59 SER B N 1
ATOM 3264 C CA . SER B 1 59 ? 4.5 5.324 3.529 1 98.75 59 SER B CA 1
ATOM 3265 C C . SER B 1 59 ? 4.574 6.16 2.254 1 98.75 59 SER B C 1
ATOM 3267 O O . SER B 1 59 ? 3.553 6.633 1.756 1 98.75 59 SER B O 1
ATOM 3269 N N . ARG B 1 60 ? 5.859 6.281 1.75 1 98.69 60 ARG B N 1
ATOM 3270 C CA . ARG B 1 60 ? 6.082 7.148 0.597 1 98.69 60 ARG B CA 1
ATOM 3271 C C . ARG B 1 60 ? 7.398 6.805 -0.1 1 98.69 60 ARG B C 1
ATOM 3273 O O . ARG B 1 60 ? 8.266 6.148 0.483 1 98.69 60 ARG B O 1
ATOM 3280 N N . PHE B 1 61 ? 7.492 7.184 -1.328 1 97.12 61 PHE B N 1
ATOM 3281 C CA . PHE B 1 61 ? 8.742 7.25 -2.076 1 97.12 61 PHE B CA 1
ATOM 3282 C C . PHE B 1 61 ? 8.82 8.539 -2.891 1 97.12 61 PHE B C 1
ATOM 3284 O O . PHE B 1 61 ? 7.789 9.133 -3.211 1 97.12 61 PHE B O 1
ATOM 3291 N N . GLY B 1 62 ? 10.148 8.938 -3.17 1 97.44 62 GLY B N 1
ATOM 3292 C CA . GLY B 1 62 ? 10.25 10.219 -3.852 1 97.44 62 GLY B CA 1
ATOM 3293 C C . GLY B 1 62 ? 11.609 10.445 -4.496 1 97.44 62 GLY B C 1
ATOM 3294 O O . GLY B 1 62 ? 12.523 9.633 -4.332 1 97.44 62 GLY B O 1
ATOM 3295 N N . LEU B 1 63 ? 11.586 11.406 -5.316 1 97.38 63 LEU B N 1
ATOM 3296 C CA . LEU B 1 63 ? 12.766 11.969 -5.965 1 97.38 63 LEU B CA 1
ATOM 3297 C C . LEU B 1 63 ? 12.93 13.445 -5.605 1 97.38 63 LEU B C 1
ATOM 3299 O O . LEU B 1 63 ? 11.961 14.203 -5.637 1 97.38 63 LEU B O 1
ATOM 3303 N N . ARG B 1 64 ? 14.086 13.773 -5.223 1 97.69 64 ARG B N 1
ATOM 3304 C CA . ARG B 1 64 ? 14.352 15.188 -4.988 1 97.69 64 ARG B CA 1
ATOM 3305 C C . ARG B 1 64 ? 15.734 15.578 -5.484 1 97.69 64 ARG B C 1
ATOM 3307 O O . ARG B 1 64 ? 16.609 14.719 -5.668 1 97.69 64 ARG B O 1
ATOM 3314 N N . GLY B 1 65 ? 15.867 16.938 -5.781 1 96.56 65 GLY B N 1
ATOM 3315 C CA . GLY B 1 65 ? 17.156 17.391 -6.254 1 96.56 65 GLY B CA 1
ATOM 3316 C C . GLY B 1 65 ? 17.344 18.891 -6.137 1 96.56 65 GLY B C 1
ATOM 3317 O O . GLY B 1 65 ? 16.375 19.625 -5.879 1 96.56 65 GLY B O 1
ATOM 3318 N N . THR B 1 66 ? 18.578 19.219 -6.168 1 95.88 66 THR B N 1
ATOM 3319 C CA . THR B 1 66 ? 18.984 20.609 -6.176 1 95.88 66 THR B CA 1
ATOM 3320 C C . THR B 1 66 ? 20.062 20.859 -7.238 1 95.88 66 THR B C 1
ATOM 3322 O O . THR B 1 66 ? 20.875 19.969 -7.52 1 95.88 66 THR B O 1
ATOM 3325 N N . GLU B 1 67 ? 19.906 21.953 -7.914 1 96.56 67 GLU B N 1
ATOM 3326 C CA . GLU B 1 67 ? 20.938 22.391 -8.844 1 96.56 67 GLU B CA 1
ATOM 3327 C C . GLU B 1 67 ? 21.438 23.797 -8.484 1 96.56 67 GLU B C 1
ATOM 3329 O O . GLU B 1 67 ? 20.641 24.734 -8.414 1 96.56 67 GLU B O 1
ATOM 3334 N N . ASP B 1 68 ? 22.766 23.875 -8.344 1 96.06 68 ASP B N 1
ATOM 3335 C CA . ASP B 1 68 ? 23.344 25.188 -8.086 1 96.06 68 ASP B CA 1
ATOM 3336 C C . ASP B 1 68 ? 23.266 26.078 -9.336 1 96.06 68 ASP B C 1
ATOM 3338 O O . ASP B 1 68 ? 23.688 25.656 -10.422 1 96.06 68 ASP B O 1
ATOM 3342 N N . LEU B 1 69 ? 22.719 27.281 -9.102 1 96.69 69 LEU B N 1
ATOM 3343 C CA . LEU B 1 69 ? 22.578 28.203 -10.227 1 96.69 69 LEU B CA 1
ATOM 3344 C C . LEU B 1 69 ? 23.562 29.359 -10.109 1 96.69 69 LEU B C 1
ATOM 3346 O O . LEU B 1 69 ? 23.578 30.25 -10.953 1 96.69 69 LEU B O 1
ATOM 3350 N N . GLY B 1 70 ? 24.359 29.312 -9.07 1 96.12 70 GLY B N 1
ATOM 3351 C CA . GLY B 1 70 ? 25.344 30.359 -8.828 1 96.12 70 GLY B CA 1
ATOM 3352 C C . GLY B 1 70 ? 24.828 31.438 -7.887 1 96.12 70 GLY B C 1
ATOM 3353 O O . GLY B 1 70 ? 23.625 31.672 -7.801 1 96.12 70 GLY B O 1
ATOM 3354 N N . ASP B 1 71 ? 25.734 32.094 -7.094 1 96.81 71 ASP B N 1
ATOM 3355 C CA . ASP B 1 71 ? 25.5 33.281 -6.258 1 96.81 71 ASP B CA 1
ATOM 3356 C C . ASP B 1 71 ? 24.469 32.969 -5.164 1 96.81 71 ASP B C 1
ATOM 3358 O O . ASP B 1 71 ? 23.625 33.812 -4.852 1 96.81 71 ASP B O 1
ATOM 3362 N N . GLY B 1 72 ? 24.516 31.734 -4.648 1 96.75 72 GLY B N 1
ATOM 3363 C CA . GLY B 1 72 ? 23.656 31.375 -3.535 1 96.75 72 GLY B CA 1
ATOM 3364 C C . GLY B 1 72 ? 22.25 31.016 -3.965 1 96.75 72 GLY B C 1
ATOM 3365 O O . GLY B 1 72 ? 21.359 30.875 -3.127 1 96.75 72 GLY B O 1
ATOM 3366 N N . LEU B 1 73 ? 22 30.906 -5.227 1 97.19 73 LEU B N 1
ATOM 3367 C CA . LEU B 1 73 ? 20.703 30.516 -5.797 1 97.19 73 LEU B CA 1
ATOM 3368 C C . LEU B 1 73 ? 20.75 29.078 -6.27 1 97.19 73 LEU B C 1
ATOM 3370 O O . LEU B 1 73 ? 21.734 28.625 -6.855 1 97.19 73 LEU B O 1
ATOM 3374 N N . ARG B 1 74 ? 19.688 28.391 -5.961 1 97.62 74 ARG B N 1
ATOM 3375 C CA . ARG B 1 74 ? 19.578 27 -6.395 1 97.62 74 ARG B CA 1
ATOM 3376 C C . ARG B 1 74 ? 18.188 26.719 -6.953 1 97.62 74 ARG B C 1
ATOM 3378 O O . ARG B 1 74 ? 17.188 27.266 -6.469 1 97.62 74 ARG B O 1
ATOM 3385 N N . ALA B 1 75 ? 18.078 25.859 -7.969 1 98.06 75 ALA B N 1
ATOM 3386 C CA . ALA B 1 75 ? 16.828 25.203 -8.352 1 98.06 75 ALA B CA 1
ATOM 3387 C C . ALA B 1 75 ? 16.547 24 -7.461 1 98.06 75 ALA B C 1
ATOM 3389 O O . ALA B 1 75 ? 17.469 23.25 -7.109 1 98.06 75 ALA B O 1
ATOM 3390 N N . VAL B 1 76 ? 15.312 23.891 -7.113 1 98.06 76 VAL B N 1
ATOM 3391 C CA . VAL B 1 76 ? 14.938 22.766 -6.266 1 98.06 76 VAL B CA 1
ATOM 3392 C C . VAL B 1 76 ? 13.672 22.109 -6.805 1 98.06 76 VAL B C 1
ATOM 3394 O O . VAL B 1 76 ? 12.82 22.781 -7.391 1 98.06 76 VAL B O 1
ATOM 3397 N N . PHE B 1 77 ? 13.578 20.781 -6.602 1 98.44 77 PHE B N 1
ATOM 3398 C CA . PHE B 1 77 ? 12.336 20.078 -6.898 1 98.44 77 PHE B CA 1
ATOM 3399 C C . PHE B 1 77 ? 12.117 18.922 -5.93 1 98.44 77 PHE B C 1
ATOM 3401 O O . PHE B 1 77 ? 13.062 18.453 -5.305 1 98.44 77 PHE B O 1
ATOM 3408 N N . ASN B 1 78 ? 10.867 18.594 -5.781 1 98.5 78 ASN B N 1
ATOM 3409 C CA . ASN B 1 78 ? 10.469 17.438 -5 1 98.5 78 ASN B CA 1
ATOM 3410 C C . ASN B 1 78 ? 9.258 16.734 -5.609 1 98.5 78 ASN B C 1
ATOM 3412 O O . ASN B 1 78 ? 8.25 17.375 -5.914 1 98.5 78 ASN B O 1
ATOM 3416 N N . LEU B 1 79 ? 9.398 15.453 -5.883 1 98.69 79 LEU B N 1
ATOM 3417 C CA . LEU B 1 79 ? 8.328 14.547 -6.27 1 98.69 79 LEU B CA 1
ATOM 3418 C C . LEU B 1 79 ? 8.156 13.438 -5.242 1 98.69 79 LEU B C 1
ATOM 3420 O O . LEU B 1 79 ? 9.086 12.664 -4.996 1 98.69 79 LEU B O 1
ATOM 3424 N N . GLU B 1 80 ? 6.992 13.367 -4.656 1 98.69 80 GLU B N 1
ATOM 3425 C CA . GLU B 1 80 ? 6.766 12.375 -3.609 1 98.69 80 GLU B CA 1
ATOM 3426 C C . GLU B 1 80 ? 5.383 11.734 -3.74 1 98.69 80 GLU B C 1
ATOM 3428 O O . GLU B 1 80 ? 4.371 12.438 -3.783 1 98.69 80 GLU B O 1
ATOM 3433 N N . GLY B 1 81 ? 5.332 10.406 -3.83 1 98.19 81 GLY B N 1
ATOM 3434 C CA . GLY B 1 81 ? 4.098 9.641 -3.885 1 98.19 81 GLY B CA 1
ATOM 3435 C C . GLY B 1 81 ? 3.842 8.836 -2.627 1 98.19 81 GLY B C 1
ATOM 3436 O O . GLY B 1 81 ? 4.77 8.266 -2.047 1 98.19 81 GLY B O 1
ATOM 3437 N N . GLY B 1 82 ? 2.576 8.867 -2.205 1 98.31 82 GLY B N 1
ATOM 3438 C CA . GLY B 1 82 ? 2.164 8 -1.106 1 98.31 82 GLY B CA 1
ATOM 3439 C C . GLY B 1 82 ? 1.619 6.664 -1.569 1 98.31 82 GLY B C 1
ATOM 3440 O O . GLY B 1 82 ? 0.967 6.582 -2.611 1 98.31 82 GLY B O 1
ATOM 3441 N N . PHE B 1 83 ? 1.888 5.57 -0.731 1 97.69 83 PHE B N 1
ATOM 3442 C CA . PHE B 1 83 ? 1.35 4.25 -1.042 1 97.69 83 PHE B CA 1
ATOM 3443 C C . PHE B 1 83 ? 1 3.494 0.234 1 97.69 83 PHE B C 1
ATOM 3445 O O . PHE B 1 83 ? 1.521 3.803 1.308 1 97.69 83 PHE B O 1
ATOM 3452 N N . GLY B 1 84 ? 0.06 2.551 0.079 1 97.56 84 GLY B N 1
ATOM 3453 C CA . GLY B 1 84 ? -0.229 1.612 1.152 1 97.56 84 GLY B CA 1
ATOM 3454 C C . GLY B 1 84 ? 0.491 0.286 0.997 1 97.56 84 GLY B C 1
ATOM 3455 O O . GLY B 1 84 ? 0.206 -0.475 0.07 1 97.56 84 GLY B O 1
ATOM 3456 N N . PRO B 1 85 ? 1.364 -0.002 1.905 1 97.75 85 PRO B N 1
ATOM 3457 C CA . PRO B 1 85 ? 2.086 -1.267 1.755 1 97.75 85 PRO B CA 1
ATOM 3458 C C . PRO B 1 85 ? 1.185 -2.486 1.931 1 97.75 85 PRO B C 1
ATOM 3460 O O . PRO B 1 85 ? 1.492 -3.566 1.419 1 97.75 85 PRO B O 1
ATOM 3463 N N . MET B 1 86 ? 0.111 -2.367 2.611 1 96.94 86 MET B N 1
ATOM 3464 C CA . MET B 1 86 ? -0.747 -3.512 2.904 1 96.94 86 MET B CA 1
ATOM 3465 C C . MET B 1 86 ? -1.5 -3.961 1.656 1 96.94 86 MET B C 1
ATOM 3467 O O . MET B 1 86 ? -2.041 -5.066 1.617 1 96.94 86 MET B O 1
ATOM 3471 N N . ASN B 1 87 ? -1.525 -3.076 0.652 1 95.69 87 ASN B N 1
ATOM 3472 C CA . ASN B 1 87 ? -2.273 -3.5 -0.526 1 95.69 87 ASN B CA 1
ATOM 3473 C C . ASN B 1 87 ? -1.617 -3.008 -1.813 1 95.69 87 ASN B C 1
ATOM 3475 O O . ASN B 1 87 ? -2.08 -3.322 -2.91 1 95.69 87 ASN B O 1
ATOM 3479 N N . GLY B 1 88 ? -0.57 -2.162 -1.705 1 96.25 88 GLY B N 1
ATOM 3480 C CA . GLY B 1 88 ? 0.215 -1.733 -2.854 1 96.25 88 GLY B CA 1
ATOM 3481 C C . GLY B 1 88 ? -0.412 -0.576 -3.607 1 96.25 88 GLY B C 1
ATOM 3482 O O . GLY B 1 88 ? 0.079 -0.179 -4.664 1 96.25 88 GLY B O 1
ATOM 3483 N N . GLN B 1 89 ? -1.484 0.015 -3.152 1 95.44 89 GLN B N 1
ATOM 3484 C CA . GLN B 1 89 ? -2.209 1.056 -3.877 1 95.44 89 GLN B CA 1
ATOM 3485 C C . GLN B 1 89 ? -1.563 2.422 -3.666 1 95.44 89 GLN B C 1
ATOM 3487 O O . GLN B 1 89 ? -0.982 2.684 -2.609 1 95.44 89 GLN B O 1
ATOM 3492 N N . SER B 1 90 ? -1.727 3.271 -4.699 1 95.19 90 SER B N 1
ATOM 3493 C CA . SER B 1 90 ? -1.409 4.684 -4.523 1 95.19 90 SER B CA 1
ATOM 3494 C C . SER B 1 90 ? -2.396 5.359 -3.574 1 95.19 90 SER B C 1
ATOM 3496 O O . SER B 1 90 ? -3.598 5.086 -3.625 1 95.19 90 SER B O 1
ATOM 3498 N N . LEU B 1 91 ? -1.827 6.215 -2.77 1 94.88 91 LEU B N 1
ATOM 3499 C CA . LEU B 1 91 ? -2.672 6.973 -1.854 1 94.88 91 LEU B CA 1
ATOM 3500 C C . LEU B 1 91 ? -2.904 8.391 -2.377 1 94.88 91 LEU B C 1
ATOM 3502 O O . LEU B 1 91 ? -2.629 8.672 -3.545 1 94.88 91 LEU B O 1
ATOM 3506 N N . GLN B 1 92 ? -3.674 9.234 -1.541 1 93.12 92 GLN B N 1
ATOM 3507 C CA . GLN B 1 92 ? -4.066 10.586 -1.918 1 93.12 92 GLN B CA 1
ATOM 3508 C C . GLN B 1 92 ? -4.93 10.578 -3.176 1 93.12 92 GLN B C 1
ATOM 3510 O O . GLN B 1 92 ? -4.664 11.32 -4.121 1 93.12 92 GLN B O 1
ATOM 3515 N N . ASN B 1 93 ? -5.902 9.727 -3.158 1 90.25 93 ASN B N 1
ATOM 3516 C CA . ASN B 1 93 ? -6.887 9.602 -4.227 1 90.25 93 ASN B CA 1
ATOM 3517 C C . ASN B 1 93 ? -6.258 9.055 -5.508 1 90.25 93 ASN B C 1
ATOM 3519 O O . ASN B 1 93 ? -6.566 9.523 -6.605 1 90.25 93 ASN B O 1
ATOM 3523 N N . GLY B 1 94 ? -5.293 8.172 -5.387 1 91.81 94 GLY B N 1
ATOM 3524 C CA . GLY B 1 94 ? -4.734 7.457 -6.527 1 91.81 94 GLY B CA 1
ATOM 3525 C C . GLY B 1 94 ? -3.719 8.273 -7.301 1 91.81 94 GLY B C 1
ATOM 3526 O O . GLY B 1 94 ? -3.361 7.922 -8.43 1 91.81 94 GLY B O 1
ATOM 3527 N N . ARG B 1 95 ? -3.189 9.336 -6.746 1 93.69 95 ARG B N 1
ATOM 3528 C CA . ARG B 1 95 ? -2.256 10.219 -7.438 1 93.69 95 ARG B CA 1
ATOM 3529 C C . ARG B 1 95 ? -0.865 9.602 -7.508 1 93.69 95 ARG B C 1
ATOM 3531 O O . ARG B 1 95 ? -0.438 8.914 -6.574 1 93.69 95 ARG B O 1
ATOM 3538 N N . LEU B 1 96 ? -0.146 9.93 -8.57 1 94.62 96 LEU B N 1
ATOM 3539 C CA . LEU B 1 96 ? 1.243 9.5 -8.711 1 94.62 96 LEU B CA 1
ATOM 3540 C C . LEU B 1 96 ? 2.127 10.188 -7.672 1 94.62 96 LEU B C 1
ATOM 3542 O O . LEU B 1 96 ? 2.766 9.516 -6.855 1 94.62 96 LEU B O 1
ATOM 3546 N N . TRP B 1 97 ? 2.088 11.477 -7.711 1 97.56 97 TRP B N 1
ATOM 3547 C CA . TRP B 1 97 ? 2.816 12.297 -6.746 1 97.56 97 TRP B CA 1
ATOM 3548 C C . TRP B 1 97 ? 1.854 13.055 -5.84 1 97.56 97 TRP B C 1
ATOM 3550 O O . TRP B 1 97 ? 1.846 14.289 -5.824 1 97.56 97 TRP B O 1
ATOM 3560 N N . GLY B 1 98 ? 1.185 12.219 -5.027 1 97.19 98 GLY B N 1
ATOM 3561 C CA . GLY B 1 98 ? 0.075 12.75 -4.25 1 97.19 98 GLY B CA 1
ATOM 3562 C C . GLY B 1 98 ? 0.52 13.547 -3.043 1 97.19 98 GLY B C 1
ATOM 3563 O O . GLY B 1 98 ? -0.237 14.375 -2.523 1 97.19 98 GLY B O 1
ATOM 3564 N N . ARG B 1 99 ? 1.729 13.32 -2.559 1 98.5 99 ARG B N 1
ATOM 3565 C CA . ARG B 1 99 ? 2.16 13.984 -1.335 1 98.5 99 ARG B CA 1
ATOM 3566 C C . ARG B 1 99 ? 2.771 15.352 -1.64 1 98.5 99 ARG B C 1
ATOM 3568 O O . ARG B 1 99 ? 2.451 16.344 -0.98 1 98.5 99 ARG B O 1
ATOM 3575 N N . GLN B 1 100 ? 3.623 15.367 -2.639 1 98.69 100 GLN B N 1
ATOM 3576 C CA . GLN B 1 100 ? 4.246 16.625 -3.037 1 98.69 100 GLN B CA 1
ATOM 3577 C C . GLN B 1 100 ? 4.734 16.562 -4.48 1 98.69 100 GLN B C 1
ATOM 3579 O O . GLN B 1 100 ? 5.277 15.547 -4.918 1 98.69 100 GLN B O 1
ATOM 3584 N N . ALA B 1 101 ? 4.52 17.578 -5.227 1 98.75 101 ALA B N 1
ATOM 3585 C CA . ALA B 1 101 ? 5.035 17.797 -6.578 1 98.75 101 ALA B CA 1
ATOM 3586 C C . ALA B 1 101 ? 5.379 19.281 -6.797 1 98.75 101 ALA B C 1
ATOM 3588 O O . ALA B 1 101 ? 4.539 20.047 -7.262 1 98.75 101 ALA B O 1
ATOM 3589 N N . THR B 1 102 ? 6.664 19.609 -6.488 1 98.81 102 THR B N 1
ATOM 3590 C CA . THR B 1 102 ? 7.012 21.031 -6.508 1 98.81 102 THR B CA 1
ATOM 3591 C C . THR B 1 102 ? 8.305 21.266 -7.285 1 98.81 102 THR B C 1
ATOM 3593 O O . THR B 1 102 ? 9.148 20.375 -7.367 1 98.81 102 THR B O 1
ATOM 3596 N N . VAL B 1 103 ? 8.352 22.391 -7.836 1 98.81 103 VAL B N 1
ATOM 3597 C CA . VAL B 1 103 ? 9.562 22.969 -8.398 1 98.81 103 VAL B CA 1
ATOM 3598 C C . VAL B 1 103 ? 9.703 24.422 -7.957 1 98.81 103 VAL B C 1
ATOM 3600 O O . VAL B 1 103 ? 8.695 25.094 -7.727 1 98.81 103 VAL B O 1
ATOM 3603 N N . GLY B 1 104 ? 10.977 24.859 -7.738 1 98.75 104 GLY B N 1
ATOM 3604 C CA . GLY B 1 104 ? 11.133 26.25 -7.305 1 98.75 104 GLY B CA 1
ATOM 3605 C C . GLY B 1 104 ? 12.578 26.688 -7.254 1 98.75 104 GLY B C 1
ATOM 3606 O O . GLY B 1 104 ? 13.461 26.031 -7.816 1 98.75 104 GLY B O 1
ATOM 3607 N N . LEU B 1 105 ? 12.734 27.859 -6.699 1 98.69 105 LEU B N 1
ATOM 3608 C CA . LEU B 1 105 ? 14.031 28.469 -6.453 1 98.69 105 LEU B CA 1
ATOM 3609 C C . LEU B 1 105 ? 14.266 28.656 -4.957 1 98.69 105 LEU B C 1
ATOM 3611 O O . LEU B 1 105 ? 13.336 29.016 -4.223 1 98.69 105 LEU B O 1
ATOM 3615 N N . ASP B 1 106 ? 15.445 28.438 -4.602 1 98.25 106 ASP B N 1
ATOM 3616 C CA . ASP B 1 106 ? 15.883 28.625 -3.221 1 98.25 106 ASP B CA 1
ATOM 3617 C C . ASP B 1 106 ? 17.109 29.531 -3.145 1 98.25 106 ASP B C 1
ATOM 3619 O O . ASP B 1 106 ? 18.156 29.219 -3.713 1 98.25 106 ASP B O 1
ATOM 3623 N N . SER B 1 107 ? 16.953 30.562 -2.41 1 98.44 107 SER B N 1
ATOM 3624 C CA . SER B 1 107 ? 18.016 31.547 -2.285 1 98.44 107 SER B CA 1
ATOM 3625 C C . SER B 1 107 ? 18.438 31.719 -0.83 1 98.44 107 SER B C 1
ATOM 3627 O O . SER B 1 107 ? 17.594 31.781 0.063 1 98.44 107 SER B O 1
ATOM 3629 N N . ASP B 1 108 ? 19.734 31.875 -0.593 1 97 108 ASP B N 1
ATOM 3630 C CA . ASP B 1 108 ? 20.234 32.156 0.741 1 97 108 ASP B CA 1
ATOM 3631 C C . ASP B 1 108 ? 19.812 33.562 1.195 1 97 108 ASP B C 1
ATOM 3633 O O . ASP B 1 108 ? 19.719 33.844 2.395 1 97 108 ASP B O 1
ATOM 3637 N N . SER B 1 109 ? 19.5 34.375 0.244 1 97.12 109 SER B N 1
ATOM 3638 C CA . SER B 1 109 ? 19.281 35.812 0.545 1 97.12 109 SER B CA 1
ATOM 3639 C C . SER B 1 109 ? 17.797 36.094 0.731 1 97.12 109 SER B C 1
ATOM 3641 O O . SER B 1 109 ? 17.406 36.875 1.609 1 97.12 109 SER B O 1
ATOM 3643 N N . TRP B 1 110 ? 16.938 35.562 -0.117 1 97.81 110 TRP B N 1
ATOM 3644 C CA . TRP B 1 110 ? 15.562 36.031 -0.063 1 97.81 110 TRP B CA 1
ATOM 3645 C C . TRP B 1 110 ? 14.617 34.875 0.265 1 97.81 110 TRP B C 1
ATOM 3647 O O . TRP B 1 110 ? 13.438 35.094 0.564 1 97.81 110 TRP B O 1
ATOM 3657 N N . GLY B 1 111 ? 15.148 33.688 0.245 1 98.62 111 GLY B N 1
ATOM 3658 C CA . GLY B 1 111 ? 14.305 32.594 0.658 1 98.62 111 GLY B CA 1
ATOM 3659 C C . GLY B 1 111 ? 13.875 31.703 -0.498 1 98.62 111 GLY B C 1
ATOM 3660 O O . GLY B 1 111 ? 14.602 31.562 -1.483 1 98.62 111 GLY B O 1
ATOM 3661 N N . ARG B 1 112 ? 12.758 30.984 -0.282 1 98.56 112 ARG B N 1
ATOM 3662 C CA . ARG B 1 112 ? 12.367 29.922 -1.208 1 98.56 112 ARG B CA 1
ATOM 3663 C C . ARG B 1 112 ? 10.984 30.188 -1.794 1 98.56 112 ARG B C 1
ATOM 3665 O O . ARG B 1 112 ? 10.047 30.484 -1.06 1 98.56 112 ARG B O 1
ATOM 3672 N N . LEU B 1 113 ? 10.891 30.078 -3.076 1 98.88 113 LEU B N 1
ATOM 3673 C CA . LEU B 1 113 ? 9.641 30.172 -3.826 1 98.88 113 LEU B CA 1
ATOM 3674 C C . LEU B 1 113 ? 9.367 28.859 -4.57 1 98.88 113 LEU B C 1
ATOM 3676 O O . LEU B 1 113 ? 10.188 28.406 -5.367 1 98.88 113 LEU B O 1
ATOM 3680 N N . GLU B 1 114 ? 8.227 28.266 -4.293 1 98.75 114 GLU B N 1
ATOM 3681 C CA . GLU B 1 114 ? 7.891 26.984 -4.914 1 98.75 114 GLU B CA 1
ATOM 3682 C C . GLU B 1 114 ? 6.5 27.031 -5.543 1 98.75 114 GLU B C 1
ATOM 3684 O O . GLU B 1 114 ? 5.613 27.734 -5.051 1 98.75 114 GLU B O 1
ATOM 3689 N N . PHE B 1 115 ? 6.395 26.234 -6.574 1 98.88 115 PHE B N 1
ATOM 3690 C CA . PHE B 1 115 ? 5.129 26 -7.262 1 98.88 115 PHE B CA 1
ATOM 3691 C C . PHE B 1 115 ? 4.754 24.531 -7.227 1 98.88 115 PHE B C 1
ATOM 3693 O O . PHE B 1 115 ? 5.609 23.656 -7.43 1 98.88 115 PHE B O 1
ATOM 3700 N N . GLY B 1 116 ? 3.482 24.266 -6.891 1 98.75 116 GLY B N 1
ATOM 3701 C CA . GLY B 1 116 ? 3.025 22.891 -7.004 1 98.75 116 GLY B CA 1
ATOM 3702 C C . GLY B 1 116 ? 2.285 22.406 -5.77 1 98.75 116 GLY B C 1
ATOM 3703 O O . GLY B 1 116 ? 2.115 23.156 -4.805 1 98.75 116 GLY B O 1
ATOM 3704 N N . ARG B 1 117 ? 1.816 21.172 -5.82 1 98.5 117 ARG B N 1
ATOM 3705 C CA . ARG B 1 117 ? 1.079 20.516 -4.738 1 98.5 117 ARG B CA 1
ATOM 3706 C C . ARG B 1 117 ? 1.968 20.312 -3.518 1 98.5 117 ARG B C 1
ATOM 3708 O O . ARG B 1 117 ? 3.059 19.75 -3.623 1 98.5 117 ARG B O 1
ATOM 3715 N N . GLN B 1 118 ? 1.554 20.781 -2.465 1 98.5 118 GLN B N 1
ATOM 3716 C CA . GLN B 1 118 ? 2.285 20.672 -1.207 1 98.5 118 GLN B CA 1
ATOM 3717 C C . GLN B 1 118 ? 1.39 21 -0.018 1 98.5 118 GLN B C 1
ATOM 3719 O O . GLN B 1 118 ? 0.236 21.406 -0.197 1 98.5 118 GLN B O 1
ATOM 3724 N N . THR B 1 119 ? 1.948 20.859 1.189 1 98.69 119 THR B N 1
ATOM 3725 C CA . THR B 1 119 ? 1.145 21.109 2.381 1 98.69 119 THR B CA 1
ATOM 3726 C C . THR B 1 119 ? 1.115 22.594 2.717 1 98.69 119 THR B C 1
ATOM 3728 O O . THR B 1 119 ? 2.008 23.344 2.316 1 98.69 119 THR B O 1
ATOM 3731 N N . ASN B 1 120 ? 0.09 23.016 3.449 1 98.81 120 ASN B N 1
ATOM 3732 C CA . ASN B 1 120 ? -0 24.359 3.99 1 98.81 120 ASN B CA 1
ATOM 3733 C C . ASN B 1 120 ? 0.993 24.578 5.129 1 98.81 120 ASN B C 1
ATOM 3735 O O . ASN B 1 120 ? 1.69 23.656 5.535 1 98.81 120 ASN B O 1
ATOM 3739 N N . LEU B 1 121 ? 1.042 25.781 5.566 1 98.88 121 LEU B N 1
ATOM 3740 C CA . LEU B 1 121 ? 2.076 26.141 6.527 1 98.88 121 LEU B CA 1
ATOM 3741 C C . LEU B 1 121 ? 1.735 25.625 7.918 1 98.88 121 LEU B C 1
ATOM 3743 O O . LEU B 1 121 ? 2.629 25.281 8.688 1 98.88 121 LEU B O 1
ATOM 3747 N N . ALA B 1 122 ? 0.435 25.578 8.305 1 98.88 122 ALA B N 1
ATOM 3748 C CA . ALA B 1 122 ? 0.076 24.969 9.578 1 98.88 122 ALA B CA 1
ATOM 3749 C C . ALA B 1 122 ? 0.597 23.547 9.672 1 98.88 122 ALA B C 1
ATOM 3751 O O . ALA B 1 122 ? 1.189 23.156 10.68 1 98.88 122 ALA B O 1
ATOM 3752 N N . SER B 1 123 ? 0.382 22.812 8.625 1 98.69 123 SER B N 1
ATOM 3753 C CA . SER B 1 123 ? 0.857 21.422 8.617 1 98.69 123 SER B CA 1
ATOM 3754 C C . SER B 1 123 ? 2.381 21.359 8.664 1 98.69 123 SER B C 1
ATOM 3756 O O . SER B 1 123 ? 2.953 20.484 9.312 1 98.69 123 SER B O 1
ATOM 3758 N N . LYS B 1 124 ? 3.049 22.219 7.965 1 98.25 124 LYS B N 1
ATOM 3759 C CA . LYS B 1 124 ? 4.508 22.219 7.918 1 98.25 124 LYS B CA 1
ATOM 3760 C C . LYS B 1 124 ? 5.102 22.531 9.289 1 98.25 124 LYS B C 1
ATOM 3762 O O . LYS B 1 124 ? 6.082 21.906 9.703 1 98.25 124 LYS B O 1
ATOM 3767 N N . TYR B 1 125 ? 4.574 23.422 9.961 1 98.5 125 TYR B N 1
ATOM 3768 C CA . TYR B 1 125 ? 5.23 23.922 11.156 1 98.5 125 TYR B CA 1
ATOM 3769 C C . TYR B 1 125 ? 4.801 23.141 12.391 1 98.5 125 TYR B C 1
ATOM 3771 O O . TYR B 1 125 ? 5.566 23.016 13.352 1 98.5 125 TYR B O 1
ATOM 3779 N N . PHE B 1 126 ? 3.646 22.594 12.406 1 98.69 126 PHE B N 1
ATOM 3780 C CA . PHE B 1 126 ? 3.123 22.047 13.656 1 98.69 126 PHE B CA 1
ATOM 3781 C C . PHE B 1 126 ? 3.428 20.547 13.758 1 98.69 126 PHE B C 1
ATOM 3783 O O . PHE B 1 126 ? 3.215 19.938 14.805 1 98.69 126 PHE B O 1
ATOM 3790 N N . GLY B 1 127 ? 4.008 20 12.734 1 97.56 127 GLY B N 1
ATOM 3791 C CA . GLY B 1 127 ? 4.508 18.641 12.836 1 97.56 127 GLY B CA 1
ATOM 3792 C C . GLY B 1 127 ? 5.559 18.469 13.922 1 97.56 127 GLY B C 1
ATOM 3793 O O . GLY B 1 127 ? 5.574 17.469 14.625 1 97.56 127 GLY B O 1
ATOM 3794 N N . SER B 1 128 ? 6.402 19.422 14.047 1 96.81 128 SER B N 1
ATOM 3795 C CA . SER B 1 128 ? 7.5 19.344 15.008 1 96.81 128 SER B CA 1
ATOM 3796 C C . SER B 1 128 ? 7.035 19.719 16.406 1 96.81 128 SER B C 1
ATOM 3798 O O . SER B 1 128 ? 7.781 19.562 17.375 1 96.81 128 SER B O 1
ATOM 3800 N N . ILE B 1 129 ? 5.863 20.203 16.484 1 98.69 129 ILE B N 1
ATOM 3801 C CA . ILE B 1 129 ? 5.312 20.578 17.781 1 98.69 129 ILE B CA 1
ATOM 3802 C C . ILE B 1 129 ? 4.488 19.438 18.359 1 98.69 129 ILE B C 1
ATOM 3804 O O . ILE B 1 129 ? 4.496 19.203 19.562 1 98.69 129 ILE B O 1
ATOM 3808 N N . ASP B 1 130 ? 3.797 18.719 17.562 1 98.81 130 ASP B N 1
ATOM 3809 C CA . ASP B 1 130 ? 2.98 17.578 17.953 1 98.81 130 ASP B CA 1
ATOM 3810 C C . ASP B 1 130 ? 3.854 16.391 18.375 1 98.81 130 ASP B C 1
ATOM 3812 O O . ASP B 1 130 ? 4.656 15.891 17.594 1 98.81 130 ASP B O 1
ATOM 3816 N N . PRO B 1 131 ? 3.66 15.914 19.578 1 98.75 131 PRO B N 1
ATOM 3817 C CA . PRO B 1 131 ? 4.434 14.734 19.969 1 98.75 131 PRO B CA 1
ATOM 3818 C C . PRO B 1 131 ? 4.285 13.57 19 1 98.75 131 PRO B C 1
ATOM 3820 O O . PRO B 1 131 ? 5.188 12.742 18.875 1 98.75 131 PRO B O 1
ATOM 3823 N N . PHE B 1 132 ? 3.186 13.539 18.312 1 98.75 132 PHE B N 1
ATOM 3824 C CA . PHE B 1 132 ? 2.926 12.43 17.406 1 98.75 132 PHE B CA 1
ATOM 3825 C C . PHE B 1 132 ? 3.236 12.828 15.969 1 98.75 132 PHE B C 1
ATOM 3827 O O . PHE B 1 132 ? 2.891 12.109 15.023 1 98.75 132 PHE B O 1
ATOM 3834 N N . SER B 1 133 ? 3.811 14 15.773 1 97.94 133 SER B N 1
ATOM 3835 C CA . SER B 1 133 ? 4.305 14.492 14.492 1 97.94 133 SER B CA 1
ATOM 3836 C C . SER B 1 133 ? 3.207 14.484 13.43 1 97.94 133 SER B C 1
ATOM 3838 O O . SER B 1 133 ? 3.455 14.133 12.273 1 97.94 133 SER B O 1
ATOM 3840 N N . ILE B 1 134 ? 2.008 14.734 13.82 1 97.81 134 ILE B N 1
ATOM 3841 C CA . ILE B 1 134 ? 0.819 14.805 12.969 1 97.81 134 ILE B CA 1
ATOM 3842 C C . ILE B 1 134 ? 0.581 13.453 12.305 1 97.81 134 ILE B C 1
ATOM 3844 O O . ILE B 1 134 ? 0.256 13.391 11.117 1 97.81 134 ILE B O 1
ATOM 3848 N N . SER B 1 135 ? 0.822 12.43 12.969 1 97.81 135 SER B N 1
ATOM 3849 C CA . SER B 1 135 ? 0.617 11.055 12.523 1 97.81 135 SER B CA 1
ATOM 3850 C C . SER B 1 135 ? -0.078 10.227 13.602 1 97.81 135 SER B C 1
ATOM 3852 O O . SER B 1 135 ? -0.807 10.766 14.438 1 97.81 135 SER B O 1
ATOM 3854 N N . TYR B 1 136 ? -0.174 8.984 13.453 1 98.19 136 TYR B N 1
ATOM 3855 C CA . TYR B 1 136 ? -0.766 8.047 14.406 1 98.19 136 TYR B CA 1
ATOM 3856 C C . TYR B 1 136 ? -2.281 8.203 14.445 1 98.19 136 TYR B C 1
ATOM 3858 O O . TYR B 1 136 ? -2.881 8.188 15.523 1 98.19 136 TYR B O 1
ATOM 3866 N N . ASN B 1 137 ? -2.814 8.414 13.352 1 96.56 137 ASN B N 1
ATOM 3867 C CA . ASN B 1 137 ? -4.266 8.422 13.188 1 96.56 137 ASN B CA 1
ATOM 3868 C C . ASN B 1 137 ? -4.93 9.383 14.172 1 96.56 137 ASN B C 1
ATOM 3870 O O . ASN B 1 137 ? -4.605 10.57 14.203 1 96.56 137 ASN B O 1
ATOM 3874 N N . THR B 1 138 ? -5.707 8.898 15.078 1 97 138 THR B N 1
ATOM 3875 C CA . THR B 1 138 ? -6.488 9.766 15.953 1 97 138 THR B CA 1
ATOM 3876 C C . THR B 1 138 ? -5.582 10.539 16.906 1 97 138 THR B C 1
ATOM 3878 O O . THR B 1 138 ? -5.961 11.594 17.422 1 97 138 THR B O 1
ATOM 3881 N N . ALA B 1 139 ? -4.418 10.102 17.141 1 98.38 139 ALA B N 1
ATOM 3882 C CA . ALA B 1 139 ? -3.502 10.766 18.062 1 98.38 139 ALA B CA 1
ATOM 3883 C C . ALA B 1 139 ? -2.934 12.039 17.453 1 98.38 139 ALA B C 1
ATOM 3885 O O . ALA B 1 139 ? -2.357 12.875 18.156 1 98.38 139 ALA B O 1
ATOM 3886 N N . ASN B 1 140 ? -3.078 12.188 16.234 1 96.88 140 ASN B N 1
ATOM 3887 C CA . ASN B 1 140 ? -2.58 13.305 15.438 1 96.88 140 ASN B CA 1
ATOM 3888 C C . ASN B 1 140 ? -3.16 14.633 15.914 1 96.88 140 ASN B C 1
ATOM 3890 O O . ASN B 1 140 ? -4.371 14.75 16.125 1 96.88 140 ASN B O 1
ATOM 3894 N N . LEU B 1 141 ? -2.312 15.664 16.031 1 98.31 141 LEU B N 1
ATOM 3895 C CA . LEU B 1 141 ? -2.77 16.984 16.422 1 98.31 141 LEU B CA 1
ATOM 3896 C C . LEU B 1 141 ? -3.895 17.469 15.516 1 98.31 141 LEU B C 1
ATOM 3898 O O . LEU B 1 141 ? -4.816 18.156 15.977 1 98.31 141 LEU B O 1
ATOM 3902 N N . GLY B 1 142 ? -3.844 17.109 14.32 1 98.25 142 GLY B N 1
ATOM 3903 C CA . GLY B 1 142 ? -4.812 17.547 13.328 1 98.25 142 GLY B CA 1
ATOM 3904 C C . GLY B 1 142 ? -6.219 17.047 13.609 1 98.25 142 GLY B C 1
ATOM 3905 O O . GLY B 1 142 ? -7.188 17.547 13.031 1 98.25 142 GLY B O 1
ATOM 3906 N N . THR B 1 143 ? -6.336 16.109 14.492 1 98.38 143 THR B N 1
ATOM 3907 C CA . THR B 1 143 ? -7.652 15.578 14.82 1 98.38 143 THR B CA 1
ATOM 3908 C C . THR B 1 143 ? -8.57 16.672 15.359 1 98.38 143 THR B C 1
ATOM 3910 O O . THR B 1 143 ? -9.766 16.688 15.062 1 98.38 143 THR B O 1
ATOM 3913 N N . THR B 1 144 ? -7.945 17.594 16.109 1 98.62 144 THR B N 1
ATOM 3914 C CA . THR B 1 144 ? -8.766 18.688 16.625 1 98.62 144 THR B CA 1
ATOM 3915 C C . THR B 1 144 ? -8.32 20.031 16.047 1 98.62 144 THR B C 1
ATOM 3917 O O . THR B 1 144 ? -9.031 21.031 16.156 1 98.62 144 THR B O 1
ATOM 3920 N N . PHE B 1 145 ? -7.16 20.078 15.469 1 98.69 145 PHE B N 1
ATOM 3921 C CA . PHE B 1 145 ? -6.637 21.25 14.766 1 98.69 145 PHE B CA 1
ATOM 3922 C C . PHE B 1 145 ? -6.699 21.031 13.258 1 98.69 145 PHE B C 1
ATOM 3924 O O . PHE B 1 145 ? -5.695 20.688 12.625 1 98.69 145 PHE B O 1
ATOM 3931 N N . SER B 1 146 ? -7.754 21.375 12.68 1 98 146 SER B N 1
ATOM 3932 C CA . SER B 1 146 ? -8.125 20.875 11.359 1 98 146 SER B CA 1
ATOM 3933 C C . SER B 1 146 ? -7.176 21.375 10.281 1 98 146 SER B C 1
ATOM 3935 O O . SER B 1 146 ? -6.93 20.688 9.289 1 98 146 SER B O 1
ATOM 3937 N N . SER B 1 147 ? -6.605 22.578 10.383 1 98.69 147 SER B N 1
ATOM 3938 C CA . SER B 1 147 ? -5.707 23.109 9.367 1 98.69 147 SER B CA 1
ATOM 3939 C C . SER B 1 147 ? -4.328 22.469 9.453 1 98.69 147 SER B C 1
ATOM 3941 O O . SER B 1 147 ? -3.52 22.594 8.531 1 98.69 147 SER B O 1
ATOM 3943 N N . ALA B 1 148 ? -4.051 21.797 10.555 1 98.75 148 ALA B N 1
ATOM 3944 C CA . ALA B 1 148 ? -2.748 21.172 10.742 1 98.75 148 ALA B CA 1
ATOM 3945 C C . ALA B 1 148 ? -2.824 19.656 10.5 1 98.75 148 ALA B C 1
ATOM 3947 O O . ALA B 1 148 ? -1.926 18.906 10.898 1 98.75 148 ALA B O 1
ATOM 3948 N N . ASN B 1 149 ? -3.871 19.188 9.906 1 98.19 149 ASN B N 1
ATOM 3949 C CA . ASN B 1 149 ? -4.055 17.766 9.641 1 98.19 149 ASN B CA 1
ATOM 3950 C C . ASN B 1 149 ? -3.52 17.375 8.266 1 98.19 149 ASN B C 1
ATOM 3952 O O . ASN B 1 149 ? -4.238 16.781 7.461 1 98.19 149 ASN B O 1
ATOM 3956 N N . THR B 1 150 ? -2.27 17.781 8.055 1 97.75 150 THR B N 1
ATOM 3957 C CA . THR B 1 150 ? -1.573 17.453 6.816 1 97.75 150 THR B CA 1
ATOM 3958 C C . THR B 1 150 ? -2.42 17.844 5.605 1 97.75 150 THR B C 1
ATOM 3960 O O . THR B 1 150 ? -2.635 17.031 4.707 1 97.75 150 THR B O 1
ATOM 3963 N N . MET B 1 151 ? -2.801 19.078 5.602 1 97.88 151 MET B N 1
ATOM 3964 C CA . MET B 1 151 ? -3.58 19.578 4.473 1 97.88 151 MET B CA 1
ATOM 3965 C C . MET B 1 151 ? -2.695 19.781 3.248 1 97.88 151 MET B C 1
ATOM 3967 O O . MET B 1 151 ? -1.811 20.641 3.25 1 97.88 151 MET B O 1
ATOM 3971 N N . ARG B 1 152 ? -2.912 18.969 2.271 1 97.75 152 ARG B N 1
ATOM 3972 C CA . ARG B 1 152 ? -2.217 19.125 0.998 1 97.75 152 ARG B CA 1
ATOM 3973 C C . ARG B 1 152 ? -3.076 19.891 -0.002 1 97.75 152 ARG B C 1
ATOM 3975 O O . ARG B 1 152 ? -4.254 19.578 -0.191 1 97.75 152 ARG B O 1
ATOM 3982 N N . LEU B 1 153 ? -2.447 20.859 -0.602 1 97.88 153 LEU B N 1
ATOM 3983 C CA . LEU B 1 153 ? -3.178 21.734 -1.508 1 97.88 153 LEU B CA 1
ATOM 3984 C C . LEU B 1 153 ? -2.615 21.656 -2.922 1 97.88 153 LEU B C 1
ATOM 3986 O O . LEU B 1 153 ? -1.397 21.594 -3.107 1 97.88 153 LEU B O 1
ATOM 3990 N N . ASP B 1 154 ? -3.527 21.594 -3.881 1 96.88 154 ASP B N 1
ATOM 3991 C CA . ASP B 1 154 ? -3.168 21.688 -5.293 1 96.88 154 ASP B CA 1
ATOM 3992 C C . ASP B 1 154 ? -2.986 23.141 -5.715 1 96.88 154 ASP B C 1
ATOM 3994 O O . ASP B 1 154 ? -3.504 24.062 -5.062 1 96.88 154 ASP B O 1
ATOM 3998 N N . ASN B 1 155 ? -2.217 23.359 -6.793 1 97.44 155 ASN B N 1
ATOM 3999 C CA . ASN B 1 155 ? -2.1 24.656 -7.434 1 97.44 155 ASN B CA 1
ATOM 4000 C C . ASN B 1 155 ? -1.615 25.734 -6.453 1 97.44 155 ASN B C 1
ATOM 4002 O O . ASN B 1 155 ? -2.211 26.797 -6.352 1 97.44 155 ASN B O 1
ATOM 4006 N N . MET B 1 156 ? -0.598 25.391 -5.789 1 98.19 156 MET B N 1
ATOM 4007 C CA . MET B 1 156 ? -0.081 26.266 -4.742 1 98.19 156 MET B CA 1
ATOM 4008 C C . MET B 1 156 ? 1.135 27.047 -5.234 1 98.19 156 MET B C 1
ATOM 4010 O O . MET B 1 156 ? 1.974 26.5 -5.957 1 98.19 156 MET B O 1
ATOM 4014 N N . VAL B 1 157 ? 1.191 28.281 -4.914 1 98.81 157 VAL B N 1
ATOM 4015 C CA . VAL B 1 157 ? 2.418 29.062 -4.855 1 98.81 157 VAL B CA 1
ATOM 4016 C C . VAL B 1 157 ? 2.771 29.359 -3.396 1 98.81 157 VAL B C 1
ATOM 4018 O O . VAL B 1 157 ? 1.937 29.859 -2.637 1 98.81 157 VAL B O 1
ATOM 4021 N N . LEU B 1 158 ? 3.963 29.031 -2.955 1 98.94 158 LEU B N 1
ATOM 4022 C CA . LEU B 1 158 ? 4.363 29.188 -1.562 1 98.94 158 LEU B CA 1
ATOM 4023 C C . LEU B 1 158 ? 5.73 29.859 -1.461 1 98.94 158 LEU B C 1
ATOM 4025 O O . LEU B 1 158 ? 6.684 29.438 -2.127 1 98.94 158 LEU B O 1
ATOM 4029 N N . TYR B 1 159 ? 5.789 30.875 -0.747 1 98.94 159 TYR B N 1
ATOM 4030 C CA . TYR B 1 159 ? 7.035 31.562 -0.443 1 98.94 159 TYR B CA 1
ATOM 4031 C C . TYR B 1 159 ? 7.371 31.453 1.039 1 98.94 159 TYR B C 1
ATOM 4033 O O . TYR B 1 159 ? 6.492 31.578 1.894 1 98.94 159 TYR B O 1
ATOM 4041 N N . GLN B 1 160 ? 8.594 31.219 1.324 1 98.81 160 GLN B N 1
ATOM 4042 C CA . GLN B 1 160 ? 9.117 31.234 2.688 1 98.81 160 GLN B CA 1
ATOM 4043 C C . GLN B 1 160 ? 10.438 32 2.76 1 98.81 160 GLN B C 1
ATOM 4045 O O . GLN B 1 160 ? 11.289 31.875 1.879 1 98.81 160 GLN B O 1
ATOM 4050 N N . THR B 1 161 ? 10.68 32.75 3.789 1 98.69 161 THR B N 1
ATOM 4051 C CA . THR B 1 161 ? 11.93 33.469 3.998 1 98.69 161 THR B CA 1
ATOM 4052 C C . THR B 1 161 ? 13.031 32.531 4.465 1 98.69 161 THR B C 1
ATOM 4054 O O . THR B 1 161 ? 12.758 31.406 4.902 1 98.69 161 THR B O 1
ATOM 4057 N N . PRO B 1 162 ? 14.281 33 4.297 1 97.75 162 PRO B N 1
ATOM 4058 C CA . PRO B 1 162 ? 15.312 32.281 5.051 1 97.75 162 PRO B CA 1
ATOM 4059 C C . PRO B 1 162 ? 15.117 32.375 6.562 1 97.75 162 PRO B C 1
ATOM 4061 O O . PRO B 1 162 ? 14.266 33.125 7.023 1 97.75 162 PRO B O 1
ATOM 4064 N N . SER B 1 163 ? 15.859 31.609 7.227 1 96.69 163 SER B N 1
ATOM 4065 C CA . SER B 1 163 ? 15.883 31.797 8.672 1 96.69 163 SER B CA 1
ATOM 4066 C C . SER B 1 163 ? 16.672 33.031 9.062 1 96.69 163 SER B C 1
ATOM 4068 O O . SER B 1 163 ? 17.844 33.156 8.711 1 96.69 163 SER B O 1
ATOM 4070 N N . MET B 1 164 ? 16.094 33.938 9.695 1 97 164 MET B N 1
ATOM 4071 C CA . MET B 1 164 ? 16.719 35.156 10.203 1 97 164 MET B CA 1
ATOM 4072 C C . MET B 1 164 ? 16.812 35.125 11.727 1 97 164 MET B C 1
ATOM 4074 O O . MET B 1 164 ? 15.945 35.656 12.422 1 97 164 MET B O 1
ATOM 4078 N N . GLY B 1 165 ? 17.922 34.656 12.258 1 96.69 165 GLY B N 1
ATOM 4079 C CA . GLY B 1 165 ? 18.062 34.469 13.695 1 96.69 165 GLY B CA 1
ATOM 4080 C C . GLY B 1 165 ? 17.062 33.5 14.281 1 96.69 165 GLY B C 1
ATOM 4081 O O . GLY B 1 165 ? 16.562 33.719 15.383 1 96.69 165 GLY B O 1
ATOM 4082 N N . GLY B 1 166 ? 16.656 32.562 13.539 1 97.69 166 GLY B N 1
ATOM 4083 C CA . GLY B 1 166 ? 15.703 31.562 13.992 1 97.69 166 GLY B CA 1
ATOM 4084 C C . GLY B 1 166 ? 14.281 31.828 13.539 1 97.69 166 GLY B C 1
ATOM 4085 O O . GLY B 1 166 ? 13.422 30.953 13.625 1 97.69 166 GLY B O 1
ATOM 4086 N N . PHE B 1 167 ? 14.062 33 13.094 1 98.06 167 PHE B N 1
ATOM 4087 C CA . PHE B 1 167 ? 12.727 33.406 12.703 1 98.06 167 PHE B CA 1
ATOM 4088 C C . PHE B 1 167 ? 12.5 33.156 11.219 1 98.06 167 PHE B C 1
ATOM 4090 O O . PHE B 1 167 ? 13.344 33.5 10.383 1 98.06 167 PHE B O 1
ATOM 4097 N N . LYS B 1 168 ? 11.391 32.531 10.891 1 98 168 LYS B N 1
ATOM 4098 C CA . LYS B 1 168 ? 10.977 32.25 9.516 1 98 168 LYS B CA 1
ATOM 4099 C C . LYS B 1 168 ? 9.508 32.594 9.297 1 98 168 LYS B C 1
ATOM 4101 O O . LYS B 1 168 ? 8.672 32.344 10.18 1 98 168 LYS B O 1
ATOM 4106 N N . VAL B 1 169 ? 9.195 33.156 8.125 1 98.56 169 VAL B N 1
ATOM 4107 C CA . VAL B 1 169 ? 7.82 33.469 7.766 1 98.56 169 VAL B CA 1
ATOM 4108 C C . VAL B 1 169 ? 7.488 32.875 6.398 1 98.56 169 VAL B C 1
ATOM 4110 O O . VAL B 1 169 ? 8.375 32.719 5.559 1 98.56 169 VAL B O 1
ATOM 4113 N N . GLY B 1 170 ? 6.234 32.5 6.211 1 98.88 170 GLY B N 1
ATOM 4114 C CA . GLY B 1 170 ? 5.777 31.984 4.926 1 98.88 170 GLY B CA 1
ATOM 4115 C C . GLY B 1 170 ? 4.391 32.469 4.551 1 98.88 170 GLY B C 1
ATOM 4116 O O . GLY B 1 170 ? 3.598 32.844 5.422 1 98.88 170 GLY B O 1
ATOM 4117 N N . VAL B 1 171 ? 4.156 32.531 3.289 1 98.94 171 VAL B N 1
ATOM 4118 C CA . VAL B 1 171 ? 2.844 32.812 2.734 1 98.94 171 VAL B CA 1
ATOM 4119 C C . VAL B 1 171 ? 2.6 31.969 1.487 1 98.94 171 VAL B C 1
ATOM 4121 O O . VAL B 1 171 ? 3.516 31.75 0.693 1 98.94 171 VAL B O 1
ATOM 4124 N N . GLY B 1 172 ? 1.375 31.484 1.399 1 98.88 172 GLY B N 1
ATOM 4125 C CA . GLY B 1 172 ? 1.007 30.688 0.239 1 98.88 172 GLY B CA 1
ATOM 4126 C C . GLY B 1 172 ? -0.439 30.875 -0.18 1 98.88 172 GLY B C 1
ATOM 4127 O O . GLY B 1 172 ? -1.279 31.266 0.632 1 98.88 172 GLY B O 1
ATOM 4128 N N . TYR B 1 173 ? -0.653 30.578 -1.432 1 98.88 173 TYR B N 1
ATOM 4129 C CA . TYR B 1 173 ? -1.995 30.672 -1.996 1 98.88 173 TYR B CA 1
ATOM 4130 C C . TYR B 1 173 ? -2.252 29.531 -2.977 1 98.88 173 TYR B C 1
ATOM 4132 O O . TYR B 1 173 ? -1.442 29.281 -3.873 1 98.88 173 TYR B O 1
ATOM 4140 N N . SER B 1 174 ? -3.332 28.891 -2.73 1 98.56 174 SER B N 1
ATOM 4141 C CA . SER B 1 174 ? -3.818 27.875 -3.662 1 98.56 174 SER B CA 1
ATOM 4142 C C . SER B 1 174 ? -4.945 28.422 -4.531 1 98.56 174 SER B C 1
ATOM 4144 O O . SER B 1 174 ? -5.984 28.844 -4.02 1 98.56 174 SER B O 1
ATOM 4146 N N . PHE B 1 175 ? -4.766 28.266 -5.816 1 97 175 PHE B N 1
ATOM 4147 C CA . PHE B 1 175 ? -5.75 28.766 -6.766 1 97 175 PHE B CA 1
ATOM 4148 C C . PHE B 1 175 ? -6.867 27.75 -6.977 1 97 175 PHE B C 1
ATOM 4150 O O . PHE B 1 175 ? -7.938 28.094 -7.484 1 97 175 PHE B O 1
ATOM 4157 N N . SER B 1 176 ? -6.641 26.562 -6.672 1 94.69 176 SER B N 1
ATOM 4158 C CA . SER B 1 176 ? -7.586 25.438 -6.676 1 94.69 176 SER B CA 1
ATOM 4159 C C . SER B 1 176 ? -7.137 24.344 -5.723 1 94.69 176 SER B C 1
ATOM 4161 O O . SER B 1 176 ? -6.309 23.5 -6.082 1 94.69 176 SER B O 1
ATOM 4163 N N . ALA B 1 177 ? -7.707 24.297 -4.629 1 93.56 177 ALA B N 1
ATOM 4164 C CA . ALA B 1 177 ? -7.184 23.562 -3.477 1 93.56 177 ALA B CA 1
ATOM 4165 C C . ALA B 1 177 ? -7.234 22.062 -3.709 1 93.56 177 ALA B C 1
ATOM 4167 O O . ALA B 1 177 ? -6.43 21.312 -3.148 1 93.56 177 ALA B O 1
ATOM 4168 N N . ASP B 1 178 ? -8.172 21.5 -4.426 1 85 178 ASP B N 1
ATOM 4169 C CA . ASP B 1 178 ? -8.289 20.078 -4.711 1 85 178 ASP B CA 1
ATOM 4170 C C . ASP B 1 178 ? -8.875 19.844 -6.102 1 85 178 ASP B C 1
ATOM 4172 O O . ASP B 1 178 ? -10.078 20.047 -6.316 1 85 178 ASP B O 1
ATOM 4176 N N . ASP B 1 179 ? -8.07 19.219 -6.945 1 76.44 179 ASP B N 1
ATOM 4177 C CA . ASP B 1 179 ? -8.469 19.062 -8.344 1 76.44 179 ASP B CA 1
ATOM 4178 C C . ASP B 1 179 ? -9.18 17.719 -8.562 1 76.44 179 ASP B C 1
ATOM 4180 O O . ASP B 1 179 ? -9.656 17.438 -9.664 1 76.44 179 ASP B O 1
ATOM 4184 N N . THR B 1 180 ? -9.031 16.75 -7.586 1 68.69 180 THR B N 1
ATOM 4185 C CA . THR B 1 180 ? -9.625 15.43 -7.793 1 68.69 180 THR B CA 1
ATOM 4186 C C . THR B 1 180 ? -11.117 15.461 -7.5 1 68.69 180 THR B C 1
ATOM 4188 O O . THR B 1 180 ? -11.82 14.477 -7.727 1 68.69 180 THR B O 1
ATOM 4191 N N . VAL B 1 181 ? -11.469 16.328 -6.832 1 54.5 181 VAL B N 1
ATOM 4192 C CA . VAL B 1 181 ? -12.891 16.344 -6.488 1 54.5 181 VAL B CA 1
ATOM 4193 C C . VAL B 1 181 ? -13.727 16.219 -7.758 1 54.5 181 VAL B C 1
ATOM 4195 O O . VAL B 1 181 ? -13.656 17.078 -8.648 1 54.5 181 VAL B O 1
ATOM 4198 N N . GLU B 1 182 ? -13.531 14.805 -8.234 1 47.19 182 GLU B N 1
ATOM 4199 C CA . GLU B 1 182 ? -14.43 14.562 -9.359 1 47.19 182 GLU B CA 1
ATOM 4200 C C . GLU B 1 182 ? -15.891 14.648 -8.922 1 47.19 182 GLU B C 1
ATOM 4202 O O . GLU B 1 182 ? -16.219 14.383 -7.766 1 47.19 182 GLU B O 1
ATOM 4207 N N . ASP B 1 183 ? -16.594 15.258 -9.688 1 38.03 183 ASP B N 1
ATOM 4208 C CA . ASP B 1 183 ? -18.047 15.281 -9.562 1 38.03 183 ASP B CA 1
ATOM 4209 C C . ASP B 1 183 ? -18.625 13.867 -9.602 1 38.03 183 ASP B C 1
ATOM 4211 O O . ASP B 1 183 ? -18.5 13.164 -10.609 1 38.03 183 ASP B O 1
ATOM 4215 N N . GLY B 1 184 ? -18.359 13.008 -8.945 1 37.44 184 GLY B N 1
ATOM 4216 C CA . GLY B 1 184 ? -19.203 11.867 -9.234 1 37.44 184 GLY B CA 1
ATOM 4217 C C . GLY B 1 184 ? -20.453 12.242 -10.023 1 37.44 184 GLY B C 1
ATOM 4218 O O . GLY B 1 184 ? -21.219 11.367 -10.43 1 37.44 184 GLY B O 1
ATOM 4219 N N . VAL B 1 185 ? -21.484 12.969 -9.484 1 34.53 185 VAL B N 1
ATOM 4220 C CA . VAL B 1 185 ? -22.484 13.539 -10.383 1 34.53 185 VAL B CA 1
ATOM 4221 C C . VAL B 1 185 ? -21.812 14.492 -11.367 1 34.53 185 VAL B C 1
ATOM 4223 O O . VAL B 1 185 ? -20.969 15.305 -10.977 1 34.53 185 VAL B O 1
ATOM 4226 N N . LYS B 1 186 ? -21.625 14.227 -12.648 1 40.28 186 LYS B N 1
ATOM 4227 C CA . LYS B 1 186 ? -21.266 15.109 -13.758 1 40.28 186 LYS B CA 1
ATOM 4228 C C . LYS B 1 186 ? -21.266 16.562 -13.32 1 40.28 186 LYS B C 1
ATOM 4230 O O . LYS B 1 186 ? -20.5 17.375 -13.836 1 40.28 186 LYS B O 1
ATOM 4235 N N . GLU B 1 187 ? -22.328 17.281 -12.68 1 39.31 187 GLU B N 1
ATOM 4236 C CA . GLU B 1 187 ? -22.531 18.719 -12.578 1 39.31 187 GLU B CA 1
ATOM 4237 C C . GLU B 1 187 ? -21.484 19.375 -11.672 1 39.31 187 GLU B C 1
ATOM 4239 O O . GLU B 1 187 ? -21.328 20.594 -11.672 1 39.31 187 GLU B O 1
ATOM 4244 N N . LYS B 1 188 ? -21.297 19.047 -10.281 1 42.56 188 LYS B N 1
ATOM 4245 C CA . LYS B 1 188 ? -20.766 20.125 -9.469 1 42.56 188 LYS B CA 1
ATOM 4246 C C . LYS B 1 188 ? -19.25 19.969 -9.273 1 42.56 188 LYS B C 1
ATOM 4248 O O . LYS B 1 188 ? -18.812 19.234 -8.383 1 42.56 188 LYS B O 1
ATOM 4253 N N . HIS B 1 189 ? -18.531 19.844 -10.344 1 49.62 189 HIS B N 1
ATOM 4254 C CA . HIS B 1 189 ? -17.094 20.062 -10.211 1 49.62 189 HIS B CA 1
ATOM 4255 C C . HIS B 1 189 ? -16.812 21.375 -9.516 1 49.62 189 HIS B C 1
ATOM 4257 O O . HIS B 1 189 ? -17.391 22.406 -9.867 1 49.62 189 HIS B O 1
ATOM 4263 N N . GLN B 1 190 ? -16.266 21.266 -8.195 1 65.62 190 GLN B N 1
ATOM 4264 C CA . GLN B 1 190 ? -15.891 22.547 -7.594 1 65.62 190 GLN B CA 1
ATOM 4265 C C . GLN B 1 190 ? -14.672 23.156 -8.281 1 65.62 190 GLN B C 1
ATOM 4267 O O . GLN B 1 190 ? -14.008 24.016 -7.719 1 65.62 190 GLN B O 1
ATOM 4272 N N . THR B 1 191 ? -14.367 22.484 -9.445 1 79.69 191 THR B N 1
ATOM 4273 C CA . THR B 1 191 ? -13.281 23.094 -10.203 1 79.69 191 THR B CA 1
ATOM 4274 C C . THR B 1 191 ? -13.812 23.719 -11.492 1 79.69 191 THR B C 1
ATOM 4276 O O . THR B 1 191 ? -14.727 23.188 -12.125 1 79.69 191 THR B O 1
ATOM 4279 N N . GLY B 1 192 ? -13.32 25 -11.82 1 82.81 192 GLY B N 1
ATOM 4280 C CA . GLY B 1 192 ? -13.734 25.719 -13.016 1 82.81 192 GLY B CA 1
ATOM 4281 C C . GLY B 1 192 ? -12.648 26.594 -13.578 1 82.81 192 GLY B C 1
ATOM 4282 O O . GLY B 1 192 ? -11.594 26.781 -12.961 1 82.81 192 GLY B O 1
ATOM 4283 N N . PHE B 1 193 ? -12.977 27.156 -14.766 1 87 193 PHE B N 1
ATOM 4284 C CA . PHE B 1 193 ? -12.016 27.984 -15.484 1 87 193 PHE B CA 1
ATOM 4285 C C . PHE B 1 193 ? -11.758 29.281 -14.734 1 87 193 PHE B C 1
ATOM 4287 O O . PHE B 1 193 ? -10.609 29.672 -14.523 1 87 193 PHE B O 1
ATOM 4294 N N . ALA B 1 194 ? -12.844 29.906 -14.336 1 90.94 194 ALA B N 1
ATOM 4295 C CA . ALA B 1 194 ? -12.68 31.156 -13.594 1 90.94 194 ALA B CA 1
ATOM 4296 C C . ALA B 1 194 ? -12.102 30.891 -12.203 1 90.94 194 ALA B C 1
ATOM 4298 O O . ALA B 1 194 ? -12.5 29.938 -11.531 1 90.94 194 ALA B O 1
ATOM 4299 N N . THR B 1 195 ? -11.203 31.719 -11.805 1 92.81 195 THR B N 1
ATOM 4300 C CA . THR B 1 195 ? -10.531 31.531 -10.523 1 92.81 195 THR B CA 1
ATOM 4301 C C . THR B 1 195 ? -11.547 31.391 -9.391 1 92.81 195 THR B C 1
ATOM 4303 O O . THR B 1 195 ? -11.391 30.547 -8.516 1 92.81 195 THR B O 1
ATOM 4306 N N . GLY B 1 196 ? -12.57 32.219 -9.453 1 91.62 196 GLY B N 1
ATOM 4307 C CA . GLY B 1 196 ? -13.586 32.219 -8.406 1 91.62 196 GLY B CA 1
ATOM 4308 C C . GLY B 1 196 ? -14.406 30.953 -8.367 1 91.62 196 GLY B C 1
ATOM 4309 O O . GLY B 1 196 ? -15.117 30.703 -7.395 1 91.62 196 GLY B O 1
ATOM 4310 N N . ASN B 1 197 ? -14.289 30.156 -9.414 1 89.5 197 ASN B N 1
ATOM 4311 C CA . ASN B 1 197 ? -15.047 28.906 -9.484 1 89.5 197 ASN B CA 1
ATOM 4312 C C . ASN B 1 197 ? -14.227 27.719 -8.977 1 89.5 197 ASN B C 1
ATOM 4314 O O . ASN B 1 197 ? -14.516 26.578 -9.305 1 89.5 197 ASN B O 1
ATOM 4318 N N . ASN B 1 198 ? -13.195 28.031 -8.25 1 91.69 198 ASN B N 1
ATOM 4319 C CA . ASN B 1 198 ? -12.359 27.047 -7.57 1 91.69 198 ASN B CA 1
ATOM 4320 C C . ASN B 1 198 ? -12.305 27.297 -6.066 1 91.69 198 ASN B C 1
ATOM 4322 O O . ASN B 1 198 ? -12.398 28.453 -5.621 1 91.69 198 ASN B O 1
ATOM 4326 N N . ASN B 1 199 ? -12.242 26.172 -5.328 1 93.06 199 ASN B N 1
ATOM 4327 C CA . ASN B 1 199 ? -11.891 26.344 -3.922 1 93.06 199 ASN B CA 1
ATOM 4328 C C . ASN B 1 199 ? -10.469 26.891 -3.76 1 93.06 199 ASN B C 1
ATOM 4330 O O . ASN B 1 199 ? -9.531 26.344 -4.348 1 93.06 199 ASN B O 1
ATOM 4334 N N . ARG B 1 200 ? -10.328 27.906 -3 1 96.31 200 ARG B N 1
ATOM 4335 C CA . ARG B 1 200 ? -9.031 28.547 -2.834 1 96.31 200 ARG B CA 1
ATOM 4336 C C . ARG B 1 200 ? -8.633 28.594 -1.364 1 96.31 200 ARG B C 1
ATOM 4338 O O . ARG B 1 200 ? -9.492 28.594 -0.479 1 96.31 200 ARG B O 1
ATOM 4345 N N . VAL B 1 201 ? -7.32 28.609 -1.133 1 98.38 201 VAL B N 1
ATOM 4346 C CA . VAL B 1 201 ? -6.844 28.656 0.245 1 98.38 201 VAL B CA 1
ATOM 4347 C C . VAL B 1 201 ? -5.668 29.625 0.36 1 98.38 201 VAL B C 1
ATOM 4349 O O . VAL B 1 201 ? -4.766 29.609 -0.479 1 98.38 201 VAL B O 1
ATOM 4352 N N . LEU B 1 202 ? -5.805 30.484 1.281 1 98.81 202 LEU B N 1
ATOM 4353 C CA . LEU B 1 202 ? -4.684 31.297 1.75 1 98.81 202 LEU B CA 1
ATOM 4354 C C . LEU B 1 202 ? -4.051 30.672 2.99 1 98.81 202 LEU B C 1
ATOM 4356 O O . LEU B 1 202 ? -4.758 30.25 3.908 1 98.81 202 LEU B O 1
ATOM 4360 N N . THR B 1 203 ? -2.723 30.547 3.023 1 98.94 203 THR B N 1
ATOM 4361 C CA . THR B 1 203 ? -1.994 30.078 4.203 1 98.94 203 THR B CA 1
ATOM 4362 C C . THR B 1 203 ? -0.865 31.047 4.551 1 98.94 203 THR B C 1
ATOM 4364 O O . THR B 1 203 ? -0.141 31.516 3.666 1 98.94 203 THR B O 1
ATOM 4367 N N . VAL B 1 204 ? -0.777 31.406 5.785 1 98.94 204 VAL B N 1
ATOM 4368 C CA . VAL B 1 204 ? 0.288 32.25 6.336 1 98.94 204 VAL B CA 1
ATOM 4369 C C . VAL B 1 204 ? 0.838 31.594 7.609 1 98.94 204 VAL B C 1
ATOM 4371 O O . VAL B 1 204 ? 0.095 30.969 8.367 1 98.94 204 VAL B O 1
ATOM 4374 N N . GLY B 1 205 ? 2.146 31.703 7.816 1 98.88 205 GLY B N 1
ATOM 4375 C CA . GLY B 1 205 ? 2.729 31.125 9.016 1 98.88 205 GLY B CA 1
ATOM 4376 C C . GLY B 1 205 ? 4.039 31.781 9.414 1 98.88 205 GLY B C 1
ATOM 4377 O O . GLY B 1 205 ? 4.699 32.406 8.594 1 98.88 205 GLY B O 1
ATOM 4378 N N . ALA B 1 206 ? 4.352 31.656 10.602 1 98.88 206 ALA B N 1
ATOM 4379 C CA . ALA B 1 206 ? 5.629 32.062 11.188 1 98.88 206 ALA B CA 1
ATOM 4380 C C . ALA B 1 206 ? 6.129 31.016 12.188 1 98.88 206 ALA B C 1
ATOM 4382 O O . ALA B 1 206 ? 5.332 30.375 12.875 1 98.88 206 ALA B O 1
ATOM 4383 N N . GLN B 1 207 ? 7.441 30.938 12.203 1 98.81 207 GLN B N 1
ATOM 4384 C CA . GLN B 1 207 ? 8.078 30 13.125 1 98.81 207 GLN B CA 1
ATOM 4385 C C . GLN B 1 207 ? 9.367 30.594 13.695 1 98.81 207 GLN B C 1
ATOM 4387 O O . GLN B 1 207 ? 10.078 31.328 13.008 1 98.81 207 GLN B O 1
ATOM 4392 N N . TYR B 1 208 ? 9.594 30.344 14.945 1 98.81 208 TYR B N 1
ATOM 4393 C CA . TYR B 1 208 ? 10.82 30.734 15.633 1 98.81 208 TYR B CA 1
ATOM 4394 C C . TYR B 1 208 ? 11.492 29.531 16.281 1 98.81 208 TYR B C 1
ATOM 4396 O O . TYR B 1 208 ? 10.914 28.875 17.141 1 98.81 208 TYR B O 1
ATOM 4404 N N . LEU B 1 209 ? 12.664 29.234 15.797 1 98.5 209 LEU B N 1
ATOM 4405 C CA . LEU B 1 209 ? 13.508 28.188 16.344 1 98.5 209 LEU B CA 1
ATOM 4406 C C . LEU B 1 209 ? 14.758 28.766 16.984 1 98.5 209 LEU B C 1
ATOM 4408 O O . LEU B 1 209 ? 15.562 29.422 16.328 1 98.5 209 LEU B O 1
ATOM 4412 N N . ASN B 1 210 ? 14.984 28.422 18.219 1 97.75 210 ASN B N 1
ATOM 4413 C CA . ASN B 1 210 ? 16.172 28.875 18.953 1 97.75 210 ASN B CA 1
ATOM 4414 C C . ASN B 1 210 ? 16.5 27.938 20.109 1 97.75 210 ASN B C 1
ATOM 4416 O O . ASN B 1 210 ? 15.938 28.062 21.203 1 97.75 210 ASN B O 1
ATOM 4420 N N . GLY B 1 211 ? 17.531 27.047 19.875 1 97.06 211 GLY B N 1
ATOM 4421 C CA . GLY B 1 211 ? 17.875 26.078 20.906 1 97.06 211 GLY B CA 1
ATOM 4422 C C . GLY B 1 211 ? 16.734 25.172 21.266 1 97.06 211 GLY B C 1
ATOM 4423 O O . GLY B 1 211 ? 16.156 24.5 20.406 1 97.06 211 GLY B O 1
ATOM 4424 N N . PRO B 1 212 ? 16.328 25.266 22.609 1 98.06 212 PRO B N 1
ATOM 4425 C CA . PRO B 1 212 ? 15.281 24.359 23.078 1 98.06 212 PRO B CA 1
ATOM 4426 C C . PRO B 1 212 ? 13.875 24.844 22.719 1 98.06 212 PRO B C 1
ATOM 4428 O O . PRO B 1 212 ? 12.891 24.141 22.984 1 98.06 212 PRO B O 1
ATOM 4431 N N . LEU B 1 213 ? 13.836 26.031 22.125 1 98.69 213 LEU B N 1
ATOM 4432 C CA . LEU B 1 213 ? 12.539 26.656 21.906 1 98.69 213 LEU B CA 1
ATOM 4433 C C . LEU B 1 213 ? 12.094 26.5 20.453 1 98.69 213 LEU B C 1
ATOM 4435 O O . LEU B 1 213 ? 12.883 26.719 19.531 1 98.69 213 LEU B O 1
ATOM 4439 N N . ASN B 1 214 ? 10.883 26.078 20.234 1 98.88 214 ASN B N 1
ATOM 4440 C CA . ASN B 1 214 ? 10.164 26.047 18.969 1 98.88 214 ASN B CA 1
ATOM 4441 C C . ASN B 1 214 ? 8.773 26.672 19.094 1 98.88 214 ASN B C 1
ATOM 4443 O O . ASN B 1 214 ? 7.91 26.125 19.781 1 98.88 214 ASN B O 1
ATOM 4447 N N . LEU B 1 215 ? 8.562 27.797 18.5 1 98.94 215 LEU B N 1
ATOM 4448 C CA . LEU B 1 215 ? 7.277 28.484 18.5 1 98.94 215 LEU B CA 1
ATOM 4449 C C . LEU B 1 215 ? 6.742 28.625 17.078 1 98.94 215 LEU B C 1
ATOM 4451 O O . LEU B 1 215 ? 7.512 28.844 16.141 1 98.94 215 LEU B O 1
ATOM 4455 N N . ALA B 1 216 ? 5.445 28.484 16.938 1 98.94 216 ALA B N 1
ATOM 4456 C CA . ALA B 1 216 ? 4.859 28.656 15.609 1 98.94 216 ALA B CA 1
ATOM 4457 C C . ALA B 1 216 ? 3.453 29.25 15.703 1 98.94 216 ALA B C 1
ATOM 4459 O O . ALA B 1 216 ? 2.77 29.078 16.719 1 98.94 216 ALA B O 1
ATOM 4460 N N . ALA B 1 217 ? 3.096 29.953 14.75 1 98.94 217 ALA B N 1
ATOM 4461 C CA . ALA B 1 217 ? 1.744 30.453 14.5 1 98.94 217 ALA B CA 1
ATOM 4462 C C . ALA B 1 217 ? 1.384 30.344 13.023 1 98.94 217 ALA B C 1
ATOM 4464 O O . ALA B 1 217 ? 2.248 30.484 12.156 1 98.94 217 ALA B O 1
ATOM 4465 N N . ALA B 1 218 ? 0.143 30.062 12.773 1 98.94 218 ALA B N 1
ATOM 4466 C CA . ALA B 1 218 ? -0.313 30 11.383 1 98.94 218 ALA B CA 1
ATOM 4467 C C . ALA B 1 218 ? -1.778 30.406 11.266 1 98.94 218 ALA B C 1
ATOM 4469 O O . ALA B 1 218 ? -2.512 30.406 12.258 1 98.94 218 ALA B O 1
ATOM 4470 N N . TYR B 1 219 ? -2.133 30.812 10.141 1 98.94 219 TYR B N 1
ATOM 4471 C CA . TYR B 1 219 ? -3.496 31.188 9.773 1 98.94 219 TYR B CA 1
ATOM 4472 C C . TYR B 1 219 ? -3.842 30.656 8.383 1 98.94 219 TYR B C 1
ATOM 4474 O O . TYR B 1 219 ? -3.086 30.859 7.43 1 98.94 219 TYR B O 1
ATOM 4482 N N . ASP B 1 220 ? -4.949 30 8.281 1 98.94 220 ASP B N 1
ATOM 4483 C CA . ASP B 1 220 ? -5.457 29.484 7.012 1 98.94 220 ASP B CA 1
ATOM 4484 C C . ASP B 1 220 ? -6.891 29.938 6.77 1 98.94 220 ASP B C 1
ATOM 4486 O O . ASP B 1 220 ? -7.703 29.984 7.695 1 98.94 220 ASP B O 1
ATOM 4490 N N . ARG B 1 221 ? -7.176 30.25 5.52 1 98.81 221 ARG B N 1
ATOM 4491 C CA . ARG B 1 221 ? -8.523 30.641 5.113 1 98.81 221 ARG B CA 1
ATOM 4492 C C . ARG B 1 221 ? -8.93 29.953 3.816 1 98.81 221 ARG B C 1
ATOM 4494 O O . ARG B 1 221 ? -8.18 29.984 2.834 1 98.81 221 ARG B O 1
ATOM 4501 N N . PHE B 1 222 ? -10.039 29.328 3.852 1 97.19 222 PHE B N 1
ATOM 4502 C CA . PHE B 1 222 ? -10.648 28.641 2.713 1 97.19 222 PHE B CA 1
ATOM 4503 C C . PHE B 1 222 ? -11.789 29.469 2.131 1 97.19 222 PHE B C 1
ATOM 4505 O O . PHE B 1 222 ? -12.727 29.828 2.842 1 97.19 222 PHE B O 1
ATOM 4512 N N . ASN B 1 223 ? -11.656 29.812 0.865 1 95.19 223 ASN B N 1
ATOM 4513 C CA . ASN B 1 223 ? -12.719 30.453 0.088 1 95.19 223 ASN B CA 1
ATOM 4514 C C . ASN B 1 223 ? -13.383 29.469 -0.865 1 95.19 223 ASN B C 1
ATOM 4516 O O . ASN B 1 223 ? -12.781 29.031 -1.848 1 95.19 223 ASN B O 1
ATOM 4520 N N . PRO B 1 224 ? -14.609 29.203 -0.583 1 92.5 224 PRO B N 1
ATOM 4521 C CA . PRO B 1 224 ? -15.281 28.203 -1.413 1 92.5 224 PRO B CA 1
ATOM 4522 C C . PRO B 1 224 ? -15.523 28.672 -2.844 1 92.5 224 PRO B C 1
ATOM 4524 O O . PRO B 1 224 ? -15.656 29.875 -3.078 1 92.5 224 PRO B O 1
ATOM 4527 N N . SER B 1 225 ? -15.594 27.734 -3.693 1 90.62 225 SER B N 1
ATOM 4528 C CA . SER B 1 225 ? -15.953 28 -5.082 1 90.62 225 SER B CA 1
ATOM 4529 C C . SER B 1 225 ? -17.297 28.719 -5.18 1 90.62 225 SER B C 1
ATOM 4531 O O . SER B 1 225 ? -18.203 28.453 -4.395 1 90.62 225 SER B O 1
ATOM 4533 N N . ASN B 1 226 ? -17.406 29.594 -6.172 1 88.75 226 ASN B N 1
ATOM 4534 C CA . ASN B 1 226 ? -18.703 30.234 -6.441 1 88.75 226 ASN B CA 1
ATOM 4535 C C . ASN B 1 226 ? -19.75 29.219 -6.898 1 88.75 226 ASN B C 1
ATOM 4537 O O . ASN B 1 226 ? -20.938 29.5 -6.859 1 88.75 226 ASN B O 1
ATOM 4541 N N . ASP B 1 227 ? -19.312 28.141 -7.363 1 81.88 227 ASP B N 1
ATOM 4542 C CA . ASP B 1 227 ? -20.203 27.094 -7.852 1 81.88 227 ASP B CA 1
ATOM 4543 C C . ASP B 1 227 ? -20.312 25.953 -6.84 1 81.88 227 ASP B C 1
ATOM 4545 O O . ASP B 1 227 ? -20.438 24.781 -7.223 1 81.88 227 ASP B O 1
ATOM 4549 N N . ASN B 1 228 ? -20.141 26.312 -5.652 1 81.81 228 ASN B N 1
ATOM 4550 C CA . ASN B 1 228 ? -20.25 25.297 -4.605 1 81.81 228 ASN B CA 1
ATOM 4551 C C . ASN B 1 228 ? -21.625 24.625 -4.617 1 81.81 228 ASN B C 1
ATOM 4553 O O . ASN B 1 228 ? -22.609 25.234 -5.047 1 81.81 228 ASN B O 1
ATOM 4557 N N . ILE B 1 229 ? -21.562 23.406 -4.191 1 71.06 229 ILE B N 1
ATOM 4558 C CA . ILE B 1 229 ? -22.844 22.688 -4.098 1 71.06 229 ILE B CA 1
ATOM 4559 C C . ILE B 1 229 ? -23.781 23.422 -3.139 1 71.06 229 ILE B C 1
ATOM 4561 O O . ILE B 1 229 ? -23.391 23.719 -2 1 71.06 229 ILE B O 1
ATOM 4565 N N . GLY B 1 230 ? -24.953 23.75 -3.461 1 72.06 230 GLY B N 1
ATOM 4566 C CA . GLY B 1 230 ? -25.906 24.516 -2.66 1 72.06 230 GLY B CA 1
ATOM 4567 C C . GLY B 1 230 ? -25.859 26 -2.959 1 72.06 230 GLY B C 1
ATOM 4568 O O . GLY B 1 230 ? -26.625 26.781 -2.371 1 72.06 230 GLY B O 1
ATOM 4569 N N . GLY B 1 231 ? -24.953 26.375 -3.85 1 77.19 231 GLY B N 1
ATOM 4570 C CA . GLY B 1 231 ? -24.844 27.75 -4.266 1 77.19 231 GLY B CA 1
ATOM 4571 C C . GLY B 1 231 ? -23.688 28.484 -3.617 1 77.19 231 GLY B C 1
ATOM 4572 O O . GLY B 1 231 ? -22.922 27.891 -2.842 1 77.19 231 GLY B O 1
ATOM 4573 N N . LYS B 1 232 ? -23.547 29.688 -3.994 1 80.44 232 LYS B N 1
ATOM 4574 C CA . LYS B 1 232 ? -22.484 30.531 -3.445 1 80.44 232 LYS B CA 1
ATOM 4575 C C . LYS B 1 232 ? -22.609 30.672 -1.933 1 80.44 232 LYS B C 1
ATOM 4577 O O . LYS B 1 232 ? -23.719 30.859 -1.418 1 80.44 232 LYS B O 1
ATOM 4582 N N . SER B 1 233 ? -21.531 30.422 -1.247 1 85.56 233 SER B N 1
ATOM 4583 C CA . SER B 1 233 ? -21.531 30.531 0.208 1 85.56 233 SER B CA 1
ATOM 4584 C C . SER B 1 233 ? -20.734 31.75 0.67 1 85.56 233 SER B C 1
ATOM 4586 O O . SER B 1 233 ? -19.703 32.094 0.067 1 85.56 233 SER B O 1
ATOM 4588 N N . SER B 1 234 ? -21.25 32.344 1.708 1 85 234 SER B N 1
ATOM 4589 C CA . SER B 1 234 ? -20.484 33.438 2.328 1 85 234 SER B CA 1
ATOM 4590 C C . SER B 1 234 ? -19.547 32.906 3.4 1 85 234 SER B C 1
ATOM 4592 O O . SER B 1 234 ? -18.688 33.625 3.891 1 85 234 SER B O 1
ATOM 4594 N N . SER B 1 235 ? -19.766 31.656 3.699 1 88.94 235 SER B N 1
ATOM 4595 C CA . SER B 1 235 ? -18.891 31.047 4.707 1 88.94 235 SER B CA 1
ATOM 4596 C C . SER B 1 235 ? -17.469 30.875 4.18 1 88.94 235 SER B C 1
ATOM 4598 O O . SER B 1 235 ? -17.281 30.516 3.018 1 88.94 235 SER B O 1
ATOM 4600 N N . ARG B 1 236 ? -16.562 31.266 4.988 1 95.19 236 ARG B N 1
ATOM 4601 C CA . ARG B 1 236 ? -15.133 31.031 4.754 1 95.19 236 ARG B CA 1
ATOM 4602 C C . ARG B 1 236 ? -14.5 30.297 5.934 1 95.19 236 ARG B C 1
ATOM 4604 O O . ARG B 1 236 ? -14.375 30.859 7.023 1 95.19 236 ARG B O 1
ATOM 4611 N N . ILE B 1 237 ? -14.094 29.109 5.715 1 97.69 237 ILE B N 1
ATOM 4612 C CA . ILE B 1 237 ? -13.414 28.406 6.805 1 97.69 237 ILE B CA 1
ATOM 4613 C C . ILE B 1 237 ? -12.133 29.141 7.176 1 97.69 237 ILE B C 1
ATOM 4615 O O . ILE B 1 237 ? -11.352 29.516 6.297 1 97.69 237 ILE B O 1
ATOM 4619 N N . GLN B 1 238 ? -11.891 29.375 8.438 1 98.5 238 GLN B N 1
ATOM 4620 C CA . GLN B 1 238 ? -10.672 30.016 8.922 1 98.5 238 GLN B CA 1
ATOM 4621 C C . GLN B 1 238 ? -10.164 29.344 10.195 1 98.5 238 GLN B C 1
ATOM 4623 O O . GLN B 1 238 ? -10.953 28.828 10.992 1 98.5 238 GLN B O 1
ATOM 4628 N N . GLU B 1 239 ? -8.898 29.344 10.352 1 98.88 239 GLU B N 1
ATOM 4629 C CA . GLU B 1 239 ? -8.297 28.859 11.586 1 98.88 239 GLU B CA 1
ATOM 4630 C C . GLU B 1 239 ? -7 29.594 11.898 1 98.88 239 GLU B C 1
ATOM 4632 O O . GLU B 1 239 ? -6.152 29.766 11.016 1 98.88 239 GLU B O 1
ATOM 4637 N N . TYR B 1 240 ? -6.875 30.141 13.008 1 98.75 240 TYR B N 1
ATOM 4638 C CA . TYR B 1 240 ? -5.562 30.5 13.531 1 98.75 240 TYR B CA 1
ATOM 4639 C C . TYR B 1 240 ? -5.082 29.484 14.555 1 98.75 240 TYR B C 1
ATOM 4641 O O . TYR B 1 240 ? -5.875 28.969 15.344 1 98.75 240 TYR B O 1
ATOM 4649 N N . ILE B 1 241 ? -3.891 29.172 14.555 1 98.94 241 ILE B N 1
ATOM 4650 C CA . ILE B 1 241 ? -3.244 28.219 15.445 1 98.94 241 ILE B CA 1
ATOM 4651 C C . ILE B 1 241 ? -1.943 28.812 15.984 1 98.94 241 ILE B C 1
ATOM 4653 O O . ILE B 1 241 ? -1.204 29.469 15.25 1 98.94 241 ILE B O 1
ATOM 4657 N N . VAL B 1 242 ? -1.698 28.641 17.25 1 98.94 242 VAL B N 1
ATOM 4658 C CA . VAL B 1 242 ? -0.443 29 17.906 1 98.94 242 VAL B CA 1
ATOM 4659 C C . VAL B 1 242 ? 0.024 27.844 18.797 1 98.94 242 VAL B C 1
ATOM 4661 O O . VAL B 1 242 ? -0.793 27.094 19.312 1 98.94 242 VAL B O 1
ATOM 4664 N N . GLY B 1 243 ? 1.315 27.641 18.875 1 98.88 243 GLY B N 1
ATOM 4665 C CA . GLY B 1 243 ? 1.843 26.594 19.734 1 98.88 243 GLY B CA 1
ATOM 4666 C C . GLY B 1 243 ? 3.357 26.578 19.797 1 98.88 243 GLY B C 1
ATOM 4667 O O . GLY B 1 243 ? 4.016 27.438 19.203 1 98.88 243 GLY B O 1
ATOM 4668 N N . GLY B 1 244 ? 3.824 25.625 20.594 1 98.94 244 GLY B N 1
ATOM 4669 C CA . GLY B 1 244 ? 5.27 25.531 20.734 1 98.94 244 GLY B CA 1
ATOM 4670 C C . GLY B 1 244 ? 5.715 24.375 21.609 1 98.94 244 GLY B C 1
ATOM 4671 O O . GLY B 1 244 ? 4.883 23.625 22.125 1 98.94 244 GLY B O 1
ATOM 4672 N N . THR B 1 245 ? 7.02 24.219 21.578 1 98.88 245 THR B N 1
ATOM 4673 C CA . THR B 1 245 ? 7.672 23.25 22.469 1 98.88 245 THR B CA 1
ATOM 4674 C C . THR B 1 245 ? 8.852 23.891 23.188 1 98.88 245 THR B C 1
ATOM 4676 O O . THR B 1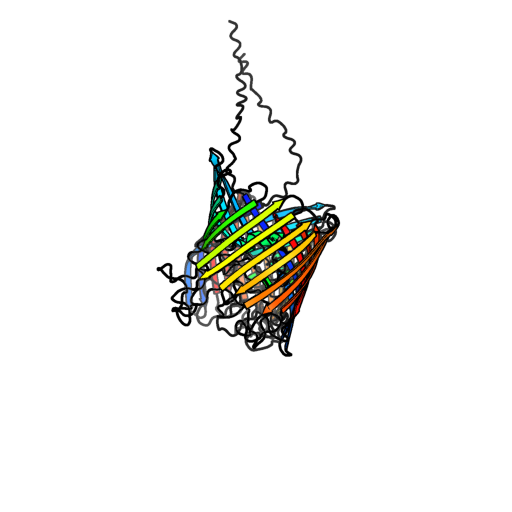 245 ? 9.422 24.875 22.719 1 98.88 245 THR B O 1
ATOM 4679 N N . TYR B 1 246 ? 9.125 23.359 24.312 1 98.94 246 TYR B N 1
ATOM 4680 C CA . TYR B 1 246 ? 10.375 23.609 25.031 1 98.94 246 TYR B CA 1
ATOM 4681 C C . TYR B 1 246 ? 11.039 22.281 25.422 1 98.94 246 TYR B C 1
ATOM 4683 O O . TYR B 1 246 ? 10.438 21.453 26.094 1 98.94 246 TYR B O 1
ATOM 4691 N N . ASP B 1 247 ? 12.305 22.172 25 1 98.62 247 ASP B N 1
ATOM 4692 C CA . ASP B 1 247 ? 13.055 20.938 25.234 1 98.62 247 ASP B CA 1
ATOM 4693 C C . ASP B 1 247 ? 13.953 21.078 26.469 1 98.62 247 ASP B C 1
ATOM 4695 O O . ASP B 1 247 ? 15.039 21.656 26.391 1 98.62 247 ASP B O 1
ATOM 4699 N N . PHE B 1 248 ? 13.641 20.422 27.516 1 98.44 248 PHE B N 1
ATOM 4700 C CA . PHE B 1 248 ? 14.43 20.422 28.75 1 98.44 248 PHE B CA 1
ATOM 4701 C C . PHE B 1 248 ? 15.477 19.312 28.703 1 98.44 248 PHE B C 1
ATOM 4703 O O . PHE B 1 248 ? 16.156 19.062 29.703 1 98.44 248 PHE B O 1
ATOM 4710 N N . GLU B 1 249 ? 15.609 18.641 27.641 1 96.56 249 GLU B N 1
ATOM 4711 C CA . GLU B 1 249 ? 16.516 17.516 27.422 1 96.56 249 GLU B CA 1
ATOM 4712 C C . GLU B 1 249 ? 15.984 16.25 28.047 1 96.56 249 GLU B C 1
ATOM 4714 O O . GLU B 1 249 ? 15.914 15.203 27.406 1 96.56 249 GLU B O 1
ATOM 4719 N N . VAL B 1 250 ? 15.492 16.297 29.266 1 97.88 250 VAL B N 1
ATOM 4720 C CA . VAL B 1 250 ? 14.945 15.125 29.953 1 97.88 250 VAL B CA 1
ATOM 4721 C C . VAL B 1 250 ? 13.484 14.945 29.562 1 97.88 250 VAL B C 1
ATOM 4723 O O . VAL B 1 250 ? 12.945 13.836 29.656 1 97.88 250 VAL B O 1
ATOM 4726 N N . VAL B 1 251 ? 12.852 16.031 29.203 1 98.69 251 VAL B N 1
ATOM 4727 C CA . VAL B 1 251 ? 11.453 16.047 28.766 1 98.69 251 VAL B CA 1
ATOM 4728 C C . VAL B 1 251 ? 11.211 17.234 27.844 1 98.69 251 VAL B C 1
ATOM 4730 O O . VAL B 1 251 ? 11.719 18.328 28.078 1 98.69 251 VAL B O 1
ATOM 4733 N N . LYS B 1 252 ? 10.508 16.984 26.766 1 98.81 252 LYS B N 1
ATOM 4734 C CA . LYS B 1 252 ? 10.031 18.047 25.891 1 98.81 252 LYS B CA 1
ATOM 4735 C C . LYS B 1 252 ? 8.531 18.281 26.062 1 98.81 252 LYS B C 1
ATOM 4737 O O . LYS B 1 252 ? 7.734 17.359 25.891 1 98.81 252 LYS B O 1
ATOM 4742 N N . LEU B 1 253 ? 8.227 19.469 26.391 1 98.94 253 LEU B N 1
ATOM 4743 C CA . LEU B 1 253 ? 6.824 19.812 26.578 1 98.94 253 LEU B CA 1
ATOM 4744 C C . LEU B 1 253 ? 6.27 20.531 25.359 1 98.94 253 LEU B C 1
ATOM 4746 O O . LEU B 1 253 ? 6.98 21.312 24.703 1 98.94 253 LEU B O 1
ATOM 4750 N N . ALA B 1 254 ? 5.023 20.281 25.047 1 98.94 254 ALA B N 1
ATOM 4751 C CA . ALA B 1 254 ? 4.344 20.875 23.906 1 98.94 254 ALA B CA 1
ATOM 4752 C C . ALA B 1 254 ? 2.973 21.422 24.297 1 98.94 254 ALA B C 1
ATOM 4754 O O . ALA B 1 254 ? 2.285 20.828 25.141 1 98.94 254 ALA B O 1
ATOM 4755 N N . ALA B 1 255 ? 2.562 22.484 23.719 1 98.94 255 ALA B N 1
ATOM 4756 C CA . ALA B 1 255 ? 1.225 23.047 23.875 1 98.94 255 ALA B CA 1
ATOM 4757 C C . ALA B 1 255 ? 0.789 23.781 22.609 1 98.94 255 ALA B C 1
ATOM 4759 O O . ALA B 1 255 ? 1.623 24.312 21.875 1 98.94 255 ALA B O 1
ATOM 4760 N N . ALA B 1 256 ? -0.482 23.766 22.375 1 98.94 256 ALA B N 1
ATOM 4761 C CA . ALA B 1 256 ? -1.035 24.5 21.25 1 98.94 256 ALA B CA 1
ATOM 4762 C C . ALA B 1 256 ? -2.479 24.922 21.516 1 98.94 256 ALA B C 1
ATOM 4764 O O . ALA B 1 256 ? -3.174 24.297 22.312 1 98.94 256 ALA B O 1
ATOM 4765 N N . PHE B 1 257 ? -2.891 25.953 20.891 1 98.94 257 PHE B N 1
ATOM 4766 C CA . PHE B 1 257 ? -4.254 26.469 20.891 1 98.94 257 PHE B CA 1
ATOM 4767 C C . PHE B 1 257 ? -4.676 26.875 19.469 1 98.94 257 PHE B C 1
ATOM 4769 O O . PHE B 1 257 ? -3.869 27.391 18.703 1 98.94 257 PHE B O 1
ATOM 4776 N N . SER B 1 258 ? -5.93 26.641 19.109 1 98.94 258 SER B N 1
ATOM 4777 C CA . SER B 1 258 ? -6.473 27.125 17.844 1 98.94 258 SER B CA 1
ATOM 4778 C C . SER B 1 258 ? -7.953 27.469 17.969 1 98.94 258 SER B C 1
ATOM 4780 O O . SER B 1 258 ? -8.617 27 18.906 1 98.94 258 SER B O 1
ATOM 4782 N N . GLN B 1 259 ? -8.438 28.297 17.109 1 98.88 259 GLN B N 1
ATOM 4783 C CA . GLN B 1 259 ? -9.859 28.516 16.875 1 98.88 259 GLN B CA 1
ATOM 4784 C C . GLN B 1 259 ? -10.219 28.328 15.406 1 98.88 259 GLN B C 1
ATOM 4786 O O . GLN B 1 259 ? -9.641 28.969 14.531 1 98.88 259 GLN B O 1
ATOM 4791 N N . THR B 1 260 ? -11.062 27.422 15.172 1 98.81 260 THR B N 1
ATOM 4792 C CA . THR B 1 260 ? -11.594 27.156 13.836 1 98.81 260 THR B CA 1
ATOM 4793 C C . THR B 1 260 ? -12.992 27.766 13.688 1 98.81 260 THR B C 1
ATOM 4795 O O . THR B 1 260 ? -13.836 27.625 14.578 1 98.81 260 THR B O 1
ATOM 4798 N N . ARG B 1 261 ? -13.227 28.406 12.539 1 98.62 261 ARG B N 1
ATOM 4799 C CA . ARG B 1 261 ? -14.508 29.062 12.312 1 98.62 261 ARG B CA 1
ATOM 4800 C C . ARG B 1 261 ? -15.102 28.672 10.961 1 98.62 261 ARG B C 1
ATOM 4802 O O . ARG B 1 261 ? -14.367 28.391 10.016 1 98.62 261 ARG B O 1
ATOM 4809 N N . ASP B 1 262 ? -16.359 28.609 10.969 1 98.25 262 ASP B N 1
ATOM 4810 C CA . ASP B 1 262 ? -17.234 28.531 9.797 1 98.25 262 ASP B CA 1
ATOM 4811 C C . ASP B 1 262 ? -17 27.234 9.023 1 98.25 262 ASP B C 1
ATOM 4813 O O . ASP B 1 262 ? -17.203 27.172 7.812 1 98.25 262 ASP B O 1
ATOM 4817 N N . GLY B 1 263 ? -16.5 26.219 9.672 1 97.31 263 GLY B N 1
ATOM 4818 C CA . GLY B 1 263 ? -16.328 24.922 9.031 1 97.31 263 GLY B CA 1
ATOM 4819 C C . GLY B 1 263 ? -15.172 24.125 9.602 1 97.31 263 GLY B C 1
ATOM 4820 O O . GLY B 1 263 ? -14.836 24.266 10.781 1 97.31 263 GLY B O 1
ATOM 4821 N N . TRP B 1 264 ? -14.633 23.281 8.836 1 97.62 264 TRP B N 1
ATOM 4822 C CA . TRP B 1 264 ? -13.531 22.391 9.164 1 97.62 264 TRP B CA 1
ATOM 4823 C C . TRP B 1 264 ? -12.656 22.125 7.945 1 97.62 264 TRP B C 1
ATOM 4825 O O . TRP B 1 264 ? -13.172 21.859 6.855 1 97.62 264 TRP B O 1
ATOM 4835 N N . PHE B 1 265 ? -11.391 22.188 8.031 1 97.25 265 PHE B N 1
ATOM 4836 C CA . PHE B 1 265 ? -10.484 22.031 6.895 1 97.25 265 PHE B CA 1
ATOM 4837 C C . PHE B 1 265 ? -10.336 20.562 6.52 1 97.25 265 PHE B C 1
ATOM 4839 O O . PHE B 1 265 ? -10.93 20.094 5.547 1 97.25 265 PHE B O 1
ATOM 4846 N N . ILE B 1 266 ? -9.531 19.844 7.254 1 96.94 266 ILE B N 1
ATOM 4847 C CA . ILE B 1 266 ? -9.312 18.438 6.988 1 96.94 266 ILE B CA 1
ATOM 4848 C C . ILE B 1 266 ? -9.742 17.609 8.195 1 96.94 266 ILE B C 1
ATOM 4850 O O . ILE B 1 266 ? -9.227 17.797 9.305 1 96.94 266 ILE B O 1
ATOM 4854 N N . GLY B 1 267 ? -10.648 16.703 7.996 1 97 267 GLY B N 1
ATOM 4855 C CA . GLY B 1 267 ? -11.109 15.82 9.055 1 97 267 GLY B CA 1
ATOM 4856 C C . GLY B 1 267 ? -10.258 14.57 9.219 1 97 267 GLY B C 1
ATOM 4857 O O . GLY B 1 267 ? -9.719 14.055 8.234 1 97 267 GLY B O 1
ATOM 4858 N N . GLN B 1 268 ? -10.133 14.094 10.453 1 96.25 268 GLN B N 1
ATOM 4859 C CA . GLN B 1 268 ? -9.547 12.789 10.75 1 96.25 268 GLN B CA 1
ATOM 4860 C C . GLN B 1 268 ? -10.625 11.719 10.883 1 96.25 268 GLN B C 1
ATOM 4862 O O . GLN B 1 268 ? -11.445 11.766 11.797 1 96.25 268 GLN B O 1
ATOM 4867 N N . ASN B 1 269 ? -10.602 10.773 10 1 91.56 269 ASN B N 1
ATOM 4868 C CA . ASN B 1 269 ? -11.625 9.734 10.016 1 91.56 269 ASN B CA 1
ATOM 4869 C C . ASN B 1 269 ? -11.227 8.578 10.93 1 91.56 269 ASN B C 1
ATOM 4871 O O . ASN B 1 269 ? -10.047 8.234 11.039 1 91.56 269 ASN B O 1
ATOM 4875 N N . MET B 1 270 ? -12.266 8.023 11.602 1 94.31 270 MET B N 1
ATOM 4876 C CA . MET B 1 270 ? -12.102 6.723 12.242 1 94.31 270 MET B CA 1
ATOM 4877 C C . MET B 1 270 ? -12.055 5.609 11.203 1 94.31 270 MET B C 1
ATOM 4879 O O . MET B 1 270 ? -12.164 5.867 10.008 1 94.31 270 MET B O 1
ATOM 4883 N N . GLY B 1 271 ? -11.836 4.406 11.727 1 91.88 271 GLY B N 1
ATOM 4884 C CA . GLY B 1 271 ? -11.773 3.281 10.812 1 91.88 271 GLY B CA 1
ATOM 4885 C C . GLY B 1 271 ? -13.094 2.992 10.125 1 91.88 271 GLY B C 1
ATOM 4886 O O . GLY B 1 271 ? -13.125 2.373 9.055 1 91.88 271 GLY B O 1
ATOM 4887 N N . THR B 1 272 ? -14.156 3.332 10.82 1 92.75 272 THR B N 1
ATOM 4888 C CA . THR B 1 272 ? -15.492 3.217 10.25 1 92.75 272 THR B CA 1
ATOM 4889 C C . THR B 1 272 ? -16.391 4.336 10.766 1 92.75 272 THR B C 1
ATOM 4891 O O . THR B 1 272 ? -16.078 4.996 11.758 1 92.75 272 THR B O 1
ATOM 4894 N N . THR B 1 273 ? -17.438 4.633 10.031 1 92.94 273 THR B N 1
ATOM 4895 C CA . THR B 1 273 ? -18.453 5.59 10.43 1 92.94 273 THR B CA 1
ATOM 4896 C C . THR B 1 273 ? -19.781 4.883 10.672 1 92.94 273 THR B C 1
ATOM 4898 O O . THR B 1 273 ? -20.469 4.484 9.727 1 92.94 273 THR B O 1
ATOM 4901 N N . PRO B 1 274 ? -20.125 4.734 11.906 1 93.62 274 PRO B N 1
ATOM 4902 C CA . PRO B 1 274 ? -21.406 4.086 12.188 1 93.62 274 PRO B CA 1
ATOM 4903 C C . PRO B 1 274 ? -22.594 4.824 11.57 1 93.62 274 PRO B C 1
ATOM 4905 O O . PRO B 1 274 ? -22.516 6.027 11.305 1 93.62 274 PRO B O 1
ATOM 4908 N N . ASP B 1 275 ? -23.688 4.047 11.422 1 91.38 275 ASP B N 1
ATOM 4909 C CA . ASP B 1 275 ? -24.891 4.641 10.875 1 91.38 275 ASP B CA 1
ATOM 4910 C C . ASP B 1 275 ? -25.344 5.832 11.711 1 91.38 275 ASP B C 1
ATOM 4912 O O . ASP B 1 275 ? -25.391 5.758 12.945 1 91.38 275 ASP B O 1
ATOM 4916 N N . GLY B 1 276 ? -25.625 6.879 11.031 1 94.12 276 GLY B N 1
ATOM 4917 C CA . GLY B 1 276 ? -26.141 8.062 11.703 1 94.12 276 GLY B CA 1
ATOM 4918 C C . GLY B 1 276 ? -25.062 9.016 12.164 1 94.12 276 GLY B C 1
ATOM 4919 O O . GLY B 1 276 ? -25.344 10.164 12.492 1 94.12 276 GLY B O 1
ATOM 4920 N N . MET B 1 277 ? -23.891 8.57 12.203 1 95.75 277 MET B N 1
ATOM 4921 C CA . MET B 1 277 ? -22.797 9.438 12.609 1 95.75 277 MET B CA 1
ATOM 4922 C C . MET B 1 277 ? -22.328 10.312 11.453 1 95.75 277 MET B C 1
ATOM 4924 O O . MET B 1 277 ? -22.328 9.875 10.297 1 95.75 277 MET B O 1
ATOM 4928 N N . GLN B 1 278 ? -21.922 11.531 11.805 1 96.06 278 GLN B N 1
ATOM 4929 C CA . GLN B 1 278 ? -21.406 12.453 10.805 1 96.06 278 GLN B CA 1
ATOM 4930 C C . GLN B 1 278 ? -19.875 12.539 10.867 1 96.06 278 GLN B C 1
ATOM 4932 O O . GLN B 1 278 ? -19.297 12.531 11.953 1 96.06 278 GLN B O 1
ATOM 4937 N N . LYS B 1 279 ? -19.297 12.617 9.727 1 95.5 279 LYS B N 1
ATOM 4938 C CA . LYS B 1 279 ? -17.844 12.836 9.641 1 95.5 279 LYS B CA 1
ATOM 4939 C C . LYS B 1 279 ? -17.516 14.32 9.727 1 95.5 279 LYS B C 1
ATOM 4941 O O . LYS B 1 279 ? -18.344 15.172 9.414 1 95.5 279 LYS B O 1
ATOM 4946 N N . LEU B 1 280 ? -16.234 14.586 10.156 1 95.5 280 LEU B N 1
ATOM 4947 C CA . LEU B 1 280 ? -15.773 15.969 10.156 1 95.5 280 LEU B CA 1
ATOM 4948 C C . LEU B 1 280 ? -15.664 16.5 8.727 1 95.5 280 LEU B C 1
ATOM 4950 O O . LEU B 1 280 ? -15.914 17.688 8.484 1 95.5 280 LEU B O 1
ATOM 4954 N N . GLY B 1 281 ? -15.25 15.547 7.797 1 93.06 281 GLY B N 1
ATOM 4955 C CA . GLY B 1 281 ? -15.195 15.914 6.391 1 93.06 281 GLY B CA 1
ATOM 4956 C C . GLY B 1 281 ? -13.969 16.734 6.031 1 93.06 281 GLY B C 1
ATOM 4957 O O . GLY B 1 281 ? -13.102 16.969 6.879 1 93.06 281 GLY B O 1
ATOM 4958 N N . THR B 1 282 ? -13.867 17.062 4.777 1 93 282 THR B N 1
ATOM 4959 C CA . THR B 1 282 ? -12.82 17.906 4.203 1 93 282 THR B CA 1
ATOM 4960 C C . THR B 1 282 ? -13.422 19.172 3.588 1 93 282 THR B C 1
ATOM 4962 O O . THR B 1 282 ? -14.336 19.094 2.768 1 93 282 THR B O 1
ATOM 4965 N N . PHE B 1 283 ? -12.875 20.266 4.008 1 92.88 283 PHE B N 1
ATOM 4966 C CA . PHE B 1 283 ? -13.383 21.562 3.58 1 92.88 283 PHE B CA 1
ATOM 4967 C C . PHE B 1 283 ? -14.898 21.625 3.762 1 92.88 283 PHE B C 1
ATOM 4969 O O . PHE B 1 283 ? -15.625 22 2.834 1 92.88 283 PHE B O 1
ATOM 4976 N N . LYS B 1 284 ? -15.305 21.266 4.91 1 93.75 284 LYS B N 1
ATOM 4977 C CA . LYS B 1 284 ? -16.734 21.25 5.23 1 93.75 284 LYS B CA 1
ATOM 4978 C C . LYS B 1 284 ? -17.188 22.625 5.719 1 93.75 284 LYS B C 1
ATOM 4980 O O . LYS B 1 284 ? -16.703 23.125 6.738 1 93.75 284 LYS B O 1
ATOM 4985 N N . LEU B 1 285 ? -18.109 23.172 5.031 1 94.5 285 LEU B N 1
ATOM 4986 C CA . LEU B 1 285 ? -18.625 24.484 5.395 1 94.5 285 LEU B CA 1
ATOM 4987 C C . LEU B 1 285 ? -19.703 24.375 6.477 1 94.5 285 LEU B C 1
ATOM 4989 O O . LEU B 1 285 ? -20.516 23.438 6.453 1 94.5 285 LEU B O 1
ATOM 4993 N N . ALA B 1 286 ? -19.625 25.25 7.453 1 95.81 286 ALA B N 1
ATOM 4994 C CA . ALA B 1 286 ? -20.625 25.375 8.516 1 95.81 286 ALA B CA 1
ATOM 4995 C C . ALA B 1 286 ? -20.672 26.797 9.062 1 95.81 286 ALA B C 1
ATOM 4997 O O . ALA B 1 286 ? -20 27.125 10.047 1 95.81 286 ALA B O 1
ATOM 4998 N N . ASP B 1 287 ? -21.547 27.594 8.445 1 95.25 287 ASP B N 1
ATOM 4999 C CA . ASP B 1 287 ? -21.625 29.016 8.758 1 95.25 287 ASP B CA 1
ATOM 5000 C C . ASP B 1 287 ? -21.938 29.234 10.242 1 95.25 287 ASP B C 1
ATOM 5002 O O . ASP B 1 287 ? -22.906 28.688 10.766 1 95.25 287 ASP B O 1
ATOM 5006 N N . GLY B 1 288 ? -21.109 30 10.828 1 97.19 288 GLY B N 1
ATOM 5007 C CA . GLY B 1 288 ? -21.328 30.359 12.227 1 97.19 288 GLY B CA 1
ATOM 5008 C C . GLY B 1 288 ? -20.719 29.359 13.195 1 97.19 288 GLY B C 1
ATOM 5009 O O . GLY B 1 288 ? -20.719 29.594 14.406 1 97.19 288 GLY B O 1
ATOM 5010 N N . PHE B 1 289 ? -20.203 28.312 12.695 1 98.12 289 PHE B N 1
ATOM 5011 C CA . PHE B 1 289 ? -19.531 27.344 13.555 1 98.12 289 PHE B CA 1
ATOM 5012 C C . PHE B 1 289 ? -18.234 27.922 14.094 1 98.12 289 PHE B C 1
ATOM 5014 O O . PHE B 1 289 ? -17.531 28.641 13.391 1 98.12 289 PHE B O 1
ATOM 5021 N N . ARG B 1 290 ? -17.953 27.578 15.312 1 98.75 290 ARG B N 1
ATOM 5022 C CA . ARG B 1 290 ? -16.672 27.891 15.945 1 98.75 290 ARG B CA 1
ATOM 5023 C C . ARG B 1 290 ? -16.25 26.797 16.906 1 98.75 290 ARG B C 1
ATOM 5025 O O . ARG B 1 290 ? -17.062 26.266 17.656 1 98.75 290 ARG B O 1
ATOM 5032 N N . ALA B 1 291 ? -15.008 26.469 16.891 1 98.81 291 ALA B N 1
ATOM 5033 C CA . ALA B 1 291 ? -14.461 25.516 17.859 1 98.81 291 ALA B CA 1
ATOM 5034 C C . ALA B 1 291 ? -13.094 25.984 18.375 1 98.81 291 ALA B C 1
ATOM 5036 O O . ALA B 1 291 ? -12.234 26.375 17.578 1 98.81 291 ALA B O 1
ATOM 5037 N N . ASN B 1 292 ? -12.898 25.984 19.672 1 98.94 292 ASN B N 1
ATOM 5038 C CA . ASN B 1 292 ? -11.602 26.172 20.297 1 98.94 292 ASN B CA 1
ATOM 5039 C C . ASN B 1 292 ? -10.93 24.828 20.609 1 98.94 292 ASN B C 1
ATOM 5041 O O . ASN B 1 292 ? -11.547 23.953 21.188 1 98.94 292 ASN B O 1
ATOM 5045 N N . SER B 1 293 ? -9.703 24.703 20.188 1 98.94 293 SER B N 1
ATOM 5046 C CA . SER B 1 293 ? -8.961 23.469 20.406 1 98.94 293 SER B CA 1
ATOM 5047 C C . SER B 1 293 ? -7.711 23.719 21.25 1 98.94 293 SER B C 1
ATOM 5049 O O . SER B 1 293 ? -7.035 24.734 21.078 1 98.94 293 SER B O 1
ATOM 5051 N N . TYR B 1 294 ? -7.441 22.75 22.078 1 98.94 294 TYR B N 1
ATOM 5052 C CA . TYR B 1 294 ? -6.285 22.766 22.969 1 98.94 294 TYR B CA 1
ATOM 5053 C C . TYR B 1 294 ? -5.508 21.453 22.891 1 98.94 294 TYR B C 1
ATOM 5055 O O . TYR B 1 294 ? -6.098 20.391 22.766 1 98.94 294 TYR B O 1
ATOM 5063 N N . MET B 1 295 ? -4.195 21.578 23 1 98.94 295 MET B N 1
ATOM 5064 C CA . MET B 1 295 ? -3.359 20.391 23.125 1 98.94 295 MET B CA 1
ATOM 5065 C C . MET B 1 295 ? -2.246 20.609 24.141 1 98.94 295 MET B C 1
ATOM 5067 O O . MET B 1 295 ? -1.628 21.672 24.172 1 98.94 295 MET B O 1
ATOM 5071 N N . ILE B 1 296 ? -2.049 19.672 24.969 1 98.94 296 ILE B N 1
ATOM 5072 C CA . ILE B 1 296 ? -0.854 19.547 25.797 1 98.94 296 ILE B CA 1
ATOM 5073 C C . ILE B 1 296 ? -0.207 18.188 25.594 1 98.94 296 ILE B C 1
ATOM 5075 O O . ILE B 1 296 ? -0.903 17.172 25.469 1 98.94 296 ILE B O 1
ATOM 5079 N N . GLY B 1 297 ? 1.104 18.188 25.5 1 98.88 297 GLY B N 1
ATOM 5080 C CA . GLY B 1 297 ? 1.804 16.938 25.297 1 98.88 297 GLY B CA 1
ATOM 5081 C C . GLY B 1 297 ? 3.221 16.953 25.844 1 98.88 297 GLY B C 1
ATOM 5082 O O . GLY B 1 297 ? 3.715 17.984 26.266 1 98.88 297 GLY B O 1
ATOM 5083 N N . ALA B 1 298 ? 3.803 15.805 25.828 1 98.94 298 ALA B N 1
ATOM 5084 C CA . ALA B 1 298 ? 5.176 15.641 26.297 1 98.94 298 ALA B CA 1
ATOM 5085 C C . ALA B 1 298 ? 5.859 14.469 25.609 1 98.94 298 ALA B C 1
ATOM 5087 O O . ALA B 1 298 ? 5.195 13.516 25.188 1 98.94 298 ALA B O 1
ATOM 5088 N N . THR B 1 299 ? 7.109 14.578 25.469 1 98.88 299 THR B N 1
ATOM 5089 C CA . THR B 1 299 ? 7.988 13.516 25 1 98.88 299 THR B CA 1
ATOM 5090 C C . THR B 1 299 ? 9.172 13.328 25.953 1 98.88 299 THR B C 1
ATOM 5092 O O . THR B 1 299 ? 9.844 14.289 26.297 1 98.88 299 THR B O 1
ATOM 5095 N N . VAL B 1 300 ? 9.422 12.117 26.344 1 98.88 300 VAL B N 1
ATOM 5096 C CA . VAL B 1 300 ? 10.555 11.766 27.203 1 98.88 300 VAL B CA 1
ATOM 5097 C C . VAL B 1 300 ? 11.523 10.867 26.438 1 98.88 300 VAL B C 1
ATOM 5099 O O . VAL B 1 300 ? 11.242 9.688 26.219 1 98.88 300 VAL B O 1
ATOM 5102 N N . PRO B 1 301 ? 12.656 11.445 26.125 1 98 301 PRO B N 1
ATOM 5103 C CA . PRO B 1 301 ? 13.672 10.609 25.5 1 98 301 PRO B CA 1
ATOM 5104 C C . PRO B 1 301 ? 14.422 9.734 26.5 1 98 301 PRO B C 1
ATOM 5106 O O . PRO B 1 301 ? 14.797 10.203 27.578 1 98 301 PRO B O 1
ATOM 5109 N N . LEU B 1 302 ? 14.609 8.508 26.172 1 97.69 302 LEU B N 1
ATOM 5110 C CA . LEU B 1 302 ? 15.32 7.531 26.984 1 97.69 302 LEU B CA 1
ATOM 5111 C C . LEU B 1 302 ? 16.281 6.711 26.141 1 97.69 302 LEU B C 1
ATOM 5113 O O . LEU B 1 302 ? 16.125 5.496 26.016 1 97.69 302 LEU B O 1
ATOM 5117 N N . GLY B 1 303 ? 17.391 7.402 25.594 1 96.81 303 GLY B N 1
ATOM 5118 C CA . GLY B 1 303 ? 18.312 6.723 24.688 1 96.81 303 GLY B CA 1
ATOM 5119 C C . GLY B 1 303 ? 17.656 6.332 23.375 1 96.81 303 GLY B C 1
ATOM 5120 O O . GLY B 1 303 ? 17.156 7.188 22.641 1 96.81 303 GLY B O 1
ATOM 5121 N N . ARG B 1 304 ? 17.578 5.09 23.109 1 97.62 304 ARG B N 1
ATOM 5122 C CA . ARG B 1 304 ? 16.953 4.582 21.891 1 97.62 304 ARG B CA 1
ATOM 5123 C C . ARG B 1 304 ? 15.438 4.508 22.047 1 97.62 304 ARG B C 1
ATOM 5125 O O . ARG B 1 304 ? 14.719 4.246 21.094 1 97.62 304 ARG B O 1
ATOM 5132 N N . HIS B 1 305 ? 15.008 4.742 23.281 1 98.5 305 HIS B N 1
ATOM 5133 C CA . HIS B 1 305 ? 13.586 4.715 23.594 1 98.5 305 HIS B CA 1
ATOM 5134 C C . HIS B 1 305 ? 13.023 6.129 23.719 1 98.5 305 HIS B C 1
ATOM 5136 O O . HIS B 1 305 ? 13.75 7.066 24.047 1 98.5 305 HIS B O 1
ATOM 5142 N N . ALA B 1 306 ? 11.789 6.227 23.406 1 98.75 306 ALA B N 1
ATOM 5143 C CA . ALA B 1 306 ? 11.047 7.434 23.766 1 98.75 306 ALA B CA 1
ATOM 5144 C C . ALA B 1 306 ? 9.602 7.102 24.141 1 98.75 306 ALA B C 1
ATOM 5146 O O . ALA B 1 306 ? 8.984 6.219 23.531 1 98.75 306 ALA B O 1
ATOM 5147 N N . ILE B 1 307 ? 9.117 7.746 25.094 1 98.88 307 ILE B N 1
ATOM 5148 C CA . ILE B 1 307 ? 7.707 7.715 25.469 1 98.88 307 ILE B CA 1
ATOM 5149 C C . ILE B 1 307 ? 7.086 9.094 25.25 1 98.88 307 ILE B C 1
ATOM 5151 O O . ILE B 1 307 ? 7.676 10.117 25.609 1 98.88 307 ILE B O 1
ATOM 5155 N N . PHE B 1 308 ? 5.93 9.172 24.672 1 98.81 308 PHE B N 1
ATOM 5156 C CA . PHE B 1 308 ? 5.305 10.461 24.406 1 98.81 308 PHE B CA 1
ATOM 5157 C C . PHE B 1 308 ? 3.785 10.352 24.484 1 98.81 308 PHE B C 1
ATOM 5159 O O . PHE B 1 308 ? 3.234 9.25 24.375 1 98.81 308 PHE B O 1
ATOM 5166 N N . GLY B 1 309 ? 3.146 11.406 24.703 1 98.88 309 GLY B N 1
ATOM 5167 C CA . GLY B 1 309 ? 1.7 11.461 24.844 1 98.88 309 GLY B CA 1
ATOM 5168 C C . GLY B 1 309 ? 1.136 12.859 24.688 1 98.88 309 GLY B C 1
ATOM 5169 O O . GLY B 1 309 ? 1.886 13.836 24.656 1 98.88 309 GLY B O 1
ATOM 5170 N N . SER B 1 310 ? -0.155 12.914 24.484 1 98.94 310 SER B N 1
ATOM 5171 C CA . SER B 1 310 ? -0.835 14.203 24.391 1 98.94 310 SER B CA 1
ATOM 5172 C C . SER B 1 310 ? -2.305 14.086 24.781 1 98.94 310 SER B C 1
ATOM 5174 O O . SER B 1 310 ? -2.865 12.984 24.766 1 98.94 310 SER B O 1
ATOM 5176 N N . TRP B 1 311 ? -2.836 15.133 25.234 1 98.94 311 TRP B N 1
ATOM 5177 C CA . TRP B 1 311 ? -4.266 15.367 25.406 1 98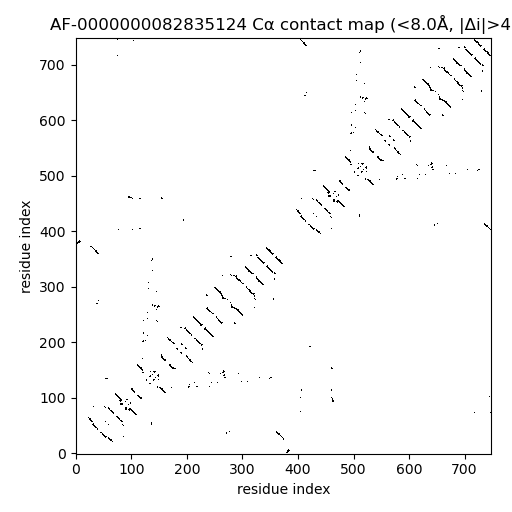.94 311 TRP B CA 1
ATOM 5178 C C . TRP B 1 311 ? -4.738 16.531 24.531 1 98.94 311 TRP B C 1
ATOM 5180 O O . TRP B 1 311 ? -4.109 17.594 24.516 1 98.94 311 TRP B O 1
ATOM 5190 N N . GLN B 1 312 ? -5.789 16.266 23.812 1 98.94 312 GLN B N 1
ATOM 5191 C CA . GLN B 1 312 ? -6.43 17.281 22.984 1 98.94 312 GLN B CA 1
ATOM 5192 C C . GLN B 1 312 ? -7.887 17.484 23.406 1 98.94 312 GLN B C 1
ATOM 5194 O O . GLN B 1 312 ? -8.578 16.531 23.75 1 98.94 312 GLN B O 1
ATOM 5199 N N . ARG B 1 313 ? -8.328 18.688 23.312 1 98.88 313 ARG B N 1
ATOM 5200 C CA . ARG B 1 313 ? -9.711 19.062 23.594 1 98.88 313 ARG B CA 1
ATOM 5201 C C . ARG B 1 313 ? -10.227 20.094 22.609 1 98.88 313 ARG B C 1
ATOM 5203 O O . ARG B 1 313 ? -9.547 21.094 22.344 1 98.88 313 ARG B O 1
ATOM 5210 N N . ALA B 1 314 ? -11.336 19.859 22 1 98.88 314 ALA B N 1
ATOM 5211 C CA . ALA B 1 314 ? -12.008 20.828 21.141 1 98.88 314 ALA B CA 1
ATOM 5212 C C . ALA B 1 314 ? -13.43 21.094 21.625 1 98.88 314 ALA B C 1
ATOM 5214 O O . ALA B 1 314 ? -14.195 20.156 21.875 1 98.88 314 ALA B O 1
ATOM 5215 N N . THR B 1 315 ? -13.828 22.375 21.766 1 98.88 315 THR B N 1
ATOM 5216 C CA . THR B 1 315 ? -15.133 22.797 22.25 1 98.88 315 THR B CA 1
ATOM 5217 C C . THR B 1 315 ? -15.875 23.609 21.203 1 98.88 315 THR B C 1
ATOM 5219 O O . THR B 1 315 ? -15.469 24.719 20.859 1 98.88 315 THR B O 1
ATOM 5222 N N . PRO B 1 316 ? -16.969 23.109 20.766 1 98.81 316 PRO B N 1
ATOM 5223 C CA . PRO B 1 316 ? -17.75 23.859 19.781 1 98.81 316 PRO B CA 1
ATOM 5224 C C . PRO B 1 316 ? -18.734 24.844 20.422 1 98.81 316 PRO B C 1
ATOM 5226 O O . PRO B 1 316 ? -19.094 24.672 21.594 1 98.81 316 PRO B O 1
ATOM 5229 N N . ASN B 1 317 ? -19.141 25.812 19.625 1 98.75 317 ASN B N 1
ATOM 5230 C CA . ASN B 1 317 ? -20.125 26.781 20.125 1 98.75 317 ASN B CA 1
ATOM 5231 C C . ASN B 1 317 ? -21.547 26.375 19.766 1 98.75 317 ASN B C 1
ATOM 5233 O O . ASN B 1 317 ? -22.516 26.906 20.328 1 98.75 317 ASN B O 1
ATOM 5237 N N . ASN B 1 318 ? -21.703 25.516 18.828 1 98.62 318 ASN B N 1
ATOM 5238 C CA . ASN B 1 318 ? -23.016 25.047 18.375 1 98.62 318 ASN B CA 1
ATOM 5239 C C . ASN B 1 318 ? -22.906 23.703 17.656 1 98.62 318 ASN B C 1
ATOM 5241 O O . ASN B 1 318 ? -21.828 23.109 17.594 1 98.62 318 ASN B O 1
ATOM 5245 N N . ALA B 1 319 ? -24 23.188 17.094 1 98.56 319 ALA B N 1
ATOM 5246 C CA . ALA B 1 319 ? -24.078 21.844 16.531 1 98.56 319 ALA B CA 1
ATOM 5247 C C . ALA B 1 319 ? -24.031 21.875 15.008 1 98.56 319 ALA B C 1
ATOM 5249 O O . ALA B 1 319 ? -24.344 20.875 14.352 1 98.56 319 ALA B O 1
ATOM 5250 N N . LYS B 1 320 ? -23.578 22.906 14.375 1 97.38 320 LYS B N 1
ATOM 5251 C CA . LYS B 1 320 ? -23.781 23.109 12.938 1 97.38 320 LYS B CA 1
ATOM 5252 C C . LYS B 1 320 ? -22.844 22.25 12.117 1 97.38 320 LYS B C 1
ATOM 5254 O O . LYS B 1 320 ? -23.109 21.938 10.953 1 97.38 320 LYS B O 1
ATOM 5259 N N . LEU B 1 321 ? -21.734 21.891 12.688 1 97.56 321 LEU B N 1
ATOM 5260 C CA . LEU B 1 321 ? -20.734 21.188 11.906 1 97.56 321 LEU B CA 1
ATOM 5261 C C . LEU B 1 321 ? -21.125 19.719 11.711 1 97.56 321 LEU B C 1
ATOM 5263 O O . LEU B 1 321 ? -21.156 19.219 10.578 1 97.56 321 LEU B O 1
ATOM 5267 N N . THR B 1 322 ? -21.547 19.016 12.82 1 98 322 THR B N 1
ATOM 5268 C CA . THR B 1 322 ? -21.766 17.578 12.727 1 98 322 THR B CA 1
ATOM 5269 C C . THR B 1 322 ? -23.125 17.203 13.328 1 98 322 THR B C 1
ATOM 5271 O O . THR B 1 322 ? -23.406 16.031 13.562 1 98 322 THR B O 1
ATOM 5274 N N . GLY B 1 323 ? -23.891 18.141 13.656 1 97.75 323 GLY B N 1
ATOM 5275 C CA . GLY B 1 323 ? -25.234 17.906 14.164 1 97.75 323 GLY B CA 1
ATOM 5276 C C . GLY B 1 323 ? -25.297 17.766 15.672 1 97.75 323 GLY B C 1
ATOM 5277 O O . GLY B 1 323 ? -26.344 17.438 16.234 1 97.75 323 GLY B O 1
ATOM 5278 N N . ASP B 1 324 ? -24.203 17.906 16.375 1 98.12 324 ASP B N 1
ATOM 5279 C CA . ASP B 1 324 ? -24.078 17.844 17.828 1 98.12 324 ASP B CA 1
ATOM 5280 C C . ASP B 1 324 ? -23 18.812 18.328 1 98.12 324 ASP B C 1
ATOM 5282 O O . ASP B 1 324 ? -22.297 19.438 17.531 1 98.12 324 ASP B O 1
ATOM 5286 N N . ASP B 1 325 ? -22.953 19.078 19.594 1 98.56 325 ASP B N 1
ATOM 5287 C CA . ASP B 1 325 ? -22.047 20.109 20.109 1 98.56 325 ASP B CA 1
ATOM 5288 C C . ASP B 1 325 ? -21.312 19.625 21.359 1 98.56 325 ASP B C 1
ATOM 5290 O O . ASP B 1 325 ? -21.078 20.391 22.281 1 98.56 325 ASP B O 1
ATOM 5294 N N . ALA B 1 326 ? -21.047 18.344 21.406 1 98.75 326 ALA B N 1
ATOM 5295 C CA . ALA B 1 326 ? -20.312 17.797 22.547 1 98.75 326 ALA B CA 1
ATOM 5296 C C . ALA B 1 326 ? -18.859 18.234 22.516 1 98.75 326 ALA B C 1
ATOM 5298 O O . ALA B 1 326 ? -18.297 18.453 21.438 1 98.75 326 ALA B O 1
ATOM 5299 N N . THR B 1 327 ? -18.25 18.359 23.688 1 98.88 327 THR B N 1
ATOM 5300 C CA . THR B 1 327 ? -16.812 18.578 23.781 1 98.88 327 THR B CA 1
ATOM 5301 C C . THR B 1 327 ? -16.047 17.328 23.344 1 98.88 327 THR B C 1
ATOM 5303 O O . THR B 1 327 ? -16.297 16.234 23.859 1 98.88 327 THR B O 1
ATOM 5306 N N . PHE B 1 328 ? -15.195 17.469 22.406 1 98.75 328 PHE B N 1
ATOM 5307 C CA . PHE B 1 328 ? -14.414 16.422 21.797 1 98.75 328 PHE B CA 1
ATOM 5308 C C . PHE B 1 328 ? -13.055 16.281 22.469 1 98.75 328 PHE B C 1
ATOM 5310 O O . PHE B 1 328 ? -12.258 17.219 22.469 1 98.75 328 PHE B O 1
ATOM 5317 N N . ASN B 1 329 ? -12.711 15.086 23.031 1 98.88 329 ASN B N 1
ATOM 5318 C CA . ASN B 1 329 ? -11.43 14.828 23.688 1 98.88 329 ASN B CA 1
ATOM 5319 C C . ASN B 1 329 ? -10.688 13.672 23.031 1 98.88 329 ASN B C 1
ATOM 5321 O O . ASN B 1 329 ? -11.297 12.695 22.609 1 98.88 329 ASN B O 1
ATOM 5325 N N . VAL B 1 330 ? -9.367 13.773 23.031 1 98.88 330 VAL B N 1
ATOM 5326 C CA . VAL B 1 330 ? -8.5 12.688 22.578 1 98.88 330 VAL B CA 1
ATOM 5327 C C . VAL B 1 330 ? -7.352 12.5 23.578 1 98.88 330 VAL B C 1
ATOM 5329 O O . VAL B 1 330 ? -6.672 13.469 23.938 1 98.88 330 VAL B O 1
ATOM 5332 N N . TYR B 1 331 ? -7.16 11.312 24.016 1 98.94 331 TYR B N 1
ATOM 5333 C CA . TYR B 1 331 ? -6.055 10.906 24.875 1 98.94 331 TYR B CA 1
ATOM 5334 C C . TYR B 1 331 ? -5.148 9.906 24.172 1 98.94 331 TYR B C 1
ATOM 5336 O O . TYR B 1 331 ? -5.617 8.891 23.656 1 98.94 331 TYR B O 1
ATOM 5344 N N . SER B 1 332 ? -3.84 10.219 24.156 1 98.94 332 SER B N 1
ATOM 5345 C CA . SER B 1 332 ? -2.967 9.328 23.391 1 98.94 332 SER B CA 1
ATOM 5346 C C . SER B 1 332 ? -1.638 9.117 24.109 1 98.94 332 SER B C 1
ATOM 5348 O O . SER B 1 332 ? -1.123 10.031 24.766 1 98.94 332 SER B O 1
ATOM 5350 N N . LEU B 1 333 ? -1.115 7.922 23.938 1 98.94 333 LEU B N 1
ATOM 5351 C CA . LEU B 1 333 ? 0.194 7.504 24.438 1 98.94 333 LEU B CA 1
ATOM 5352 C C . LEU B 1 333 ? 0.957 6.734 23.359 1 98.94 333 LEU B C 1
ATOM 5354 O O . LEU B 1 333 ? 0.376 5.91 22.656 1 98.94 333 LEU B O 1
ATOM 5358 N N . GLY B 1 334 ? 2.271 7.066 23.281 1 98.88 334 GLY B N 1
ATOM 5359 C CA . GLY B 1 334 ? 3.109 6.41 22.281 1 98.88 334 GLY B CA 1
ATOM 5360 C C . GLY B 1 334 ? 4.469 6.008 22.828 1 98.88 334 GLY B C 1
ATOM 5361 O O . GLY B 1 334 ? 4.922 6.543 23.844 1 98.88 334 GLY B O 1
ATOM 5362 N N . TYR B 1 335 ? 5.027 5.047 22.172 1 98.88 335 TYR B N 1
ATOM 5363 C CA . TYR B 1 335 ? 6.355 4.512 22.453 1 98.88 335 TYR B CA 1
ATOM 5364 C C . TYR B 1 335 ? 7.102 4.199 21.156 1 98.88 335 TYR B C 1
ATOM 5366 O O . TYR B 1 335 ? 6.508 3.693 20.203 1 98.88 335 TYR B O 1
ATOM 5374 N N . THR B 1 336 ? 8.375 4.574 21.156 1 98.69 336 THR B N 1
ATOM 5375 C CA . THR B 1 336 ? 9.203 4.172 20.031 1 98.69 336 THR B CA 1
ATOM 5376 C C . THR B 1 336 ? 10.547 3.625 20.516 1 98.69 336 THR B C 1
ATOM 5378 O O . THR B 1 336 ? 11.031 4.008 21.578 1 98.69 336 THR B O 1
ATOM 5381 N N . TYR B 1 337 ? 11.062 2.715 19.781 1 98.81 337 TYR B N 1
ATOM 5382 C CA . TYR B 1 337 ? 12.406 2.172 19.938 1 98.81 337 TYR B CA 1
ATOM 5383 C C . TYR B 1 337 ? 13.188 2.273 18.641 1 98.81 337 TYR B C 1
ATOM 5385 O O . TYR B 1 337 ? 12.82 1.651 17.641 1 98.81 337 TYR B O 1
ATOM 5393 N N . ASP B 1 338 ? 14.281 2.949 18.688 1 98.31 338 ASP B N 1
ATOM 5394 C CA . ASP B 1 338 ? 15.109 3.105 17.484 1 98.31 338 ASP B CA 1
ATOM 5395 C C . ASP B 1 338 ? 16.172 2.016 17.422 1 98.31 338 ASP B C 1
ATOM 5397 O O . ASP B 1 338 ? 17.109 2.004 18.219 1 98.31 338 ASP B O 1
ATOM 5401 N N . PHE B 1 339 ? 16.016 1.213 16.375 1 97.81 339 PHE B N 1
ATOM 5402 C CA . PHE B 1 339 ? 17.156 0.356 16.078 1 97.81 339 PHE B CA 1
ATOM 5403 C C . PHE B 1 339 ? 18.328 1.179 15.555 1 97.81 339 PHE B C 1
ATOM 5405 O O . PHE B 1 339 ? 19.469 0.97 15.961 1 97.81 339 PHE B O 1
ATOM 5412 N N . THR B 1 340 ? 18.078 1.955 14.555 1 96.62 340 THR B N 1
ATOM 5413 C CA . THR B 1 340 ? 18.953 2.947 13.945 1 96.62 340 THR B CA 1
ATOM 5414 C C . THR B 1 340 ? 18.203 4.254 13.695 1 96.62 340 THR B C 1
ATOM 5416 O O . THR B 1 340 ? 17.047 4.387 14.078 1 96.62 340 THR B O 1
ATOM 5419 N N . LYS B 1 341 ? 18.859 5.125 13.086 1 95.19 341 LYS B N 1
ATOM 5420 C CA . LYS B 1 341 ? 18.188 6.371 12.719 1 95.19 341 LYS B CA 1
ATOM 5421 C C . LYS B 1 341 ? 17.141 6.141 11.633 1 95.19 341 LYS B C 1
ATOM 5423 O O . LYS B 1 341 ? 16.281 6.988 11.414 1 95.19 341 LYS B O 1
ATOM 5428 N N . ARG B 1 342 ? 17.141 5.039 10.953 1 96.75 342 ARG B N 1
ATOM 5429 C CA . ARG B 1 342 ? 16.297 4.812 9.789 1 96.75 342 ARG B CA 1
ATOM 5430 C C . ARG B 1 342 ? 15.188 3.807 10.094 1 96.75 342 ARG B C 1
ATOM 5432 O O . ARG B 1 342 ? 14.211 3.703 9.352 1 96.75 342 ARG B O 1
ATOM 5439 N N . THR B 1 343 ? 15.398 3.049 11.164 1 98 343 THR B N 1
ATOM 5440 C CA . THR B 1 343 ? 14.461 1.967 11.453 1 98 343 THR B CA 1
ATOM 5441 C C . THR B 1 343 ? 14.008 2.02 12.914 1 98 343 THR B C 1
ATOM 5443 O O . THR B 1 343 ? 14.844 2.057 13.82 1 98 343 THR B O 1
ATOM 5446 N N . ASN B 1 344 ? 12.727 1.997 13.07 1 98.62 344 ASN B N 1
ATOM 5447 C CA . ASN B 1 344 ? 12.234 1.968 14.445 1 98.62 344 ASN B CA 1
ATOM 5448 C C . ASN B 1 344 ? 10.992 1.098 14.57 1 98.62 344 ASN B C 1
ATOM 5450 O O . ASN B 1 344 ? 10.266 0.895 13.594 1 98.62 344 ASN B O 1
ATOM 5454 N N . LEU B 1 345 ? 10.773 0.574 15.781 1 98.62 345 LEU B N 1
ATOM 5455 C CA . LEU B 1 345 ? 9.508 0.007 16.234 1 98.62 345 LEU B CA 1
ATOM 5456 C C . LEU B 1 345 ? 8.68 1.049 16.969 1 98.62 345 LEU B C 1
ATOM 5458 O O . LEU B 1 345 ? 9.227 1.932 17.641 1 98.62 345 LEU B O 1
ATOM 5462 N N . TYR B 1 346 ? 7.402 0.882 16.875 1 98.81 346 TYR B N 1
ATOM 5463 C CA . TYR B 1 346 ? 6.547 1.775 17.656 1 98.81 346 TYR B CA 1
ATOM 5464 C C . TYR B 1 346 ? 5.316 1.04 18.172 1 98.81 346 TYR B C 1
ATOM 5466 O O . TYR B 1 346 ? 4.945 -0.012 17.641 1 98.81 346 TYR B O 1
ATOM 5474 N N . ALA B 1 347 ? 4.773 1.568 19.172 1 98.88 347 ALA B N 1
ATOM 5475 C CA . ALA B 1 347 ? 3.457 1.231 19.703 1 98.88 347 ALA B CA 1
ATOM 5476 C C . ALA B 1 347 ? 2.703 2.484 20.141 1 98.88 347 ALA B C 1
ATOM 5478 O O . ALA B 1 347 ? 3.314 3.459 20.594 1 98.88 347 ALA B O 1
ATOM 5479 N N . TYR B 1 348 ? 1.402 2.467 19.969 1 98.75 348 TYR B N 1
ATOM 5480 C CA . TYR B 1 348 ? 0.639 3.592 20.5 1 98.75 348 TYR B CA 1
ATOM 5481 C C . TYR B 1 348 ? -0.775 3.162 20.875 1 98.75 348 TYR B C 1
ATOM 5483 O O . TYR B 1 348 ? -1.239 2.1 20.453 1 98.75 348 TYR B O 1
ATOM 5491 N N . ALA B 1 349 ? -1.378 3.895 21.719 1 98.81 349 ALA B N 1
ATOM 5492 C CA . ALA B 1 349 ? -2.793 3.814 22.062 1 98.81 349 ALA B CA 1
ATOM 5493 C C . ALA B 1 349 ? -3.445 5.195 22.031 1 98.81 349 ALA B C 1
ATOM 5495 O O . ALA B 1 349 ? -2.82 6.191 22.406 1 98.81 349 ALA B O 1
ATOM 5496 N N . SER B 1 350 ? -4.66 5.254 21.594 1 98.88 350 SER B N 1
ATOM 5497 C CA . SER B 1 350 ? -5.41 6.508 21.547 1 98.88 350 SER B CA 1
ATOM 5498 C C . SER B 1 350 ? -6.891 6.281 21.828 1 98.88 350 SER B C 1
ATOM 5500 O O . SER B 1 350 ? -7.453 5.262 21.422 1 98.88 350 SER B O 1
ATOM 5502 N N . TYR B 1 351 ? -7.469 7.125 22.531 1 98.81 351 TYR B N 1
ATOM 5503 C CA . TYR B 1 351 ? -8.883 7.102 22.875 1 98.81 351 TYR B CA 1
ATOM 5504 C C . TYR B 1 351 ? -9.539 8.445 22.578 1 98.81 351 TYR B C 1
ATOM 5506 O O . TYR B 1 351 ? -9.141 9.477 23.125 1 98.81 351 TYR B O 1
ATOM 5514 N N . GLY B 1 352 ? -10.508 8.461 21.703 1 98.75 352 GLY B N 1
ATOM 5515 C CA . GLY B 1 352 ? -11.328 9.625 21.406 1 98.75 352 GLY B CA 1
ATOM 5516 C C . GLY B 1 352 ? -12.711 9.555 22.031 1 98.75 352 GLY B C 1
ATOM 5517 O O . GLY B 1 352 ? -13.406 8.547 21.906 1 98.75 352 GLY B O 1
ATOM 5518 N N . ASP B 1 353 ? -13.07 10.602 22.703 1 98.62 353 ASP B N 1
ATOM 5519 C CA . ASP B 1 353 ? -14.375 10.734 23.344 1 98.62 353 ASP B CA 1
ATOM 5520 C C . ASP B 1 353 ? -15.18 11.875 22.719 1 98.62 353 ASP B C 1
ATOM 5522 O O . ASP B 1 353 ? -14.648 12.953 22.469 1 98.62 353 ASP B O 1
ATOM 5526 N N . ASN B 1 354 ? -16.516 11.547 22.469 1 98.69 354 ASN B N 1
ATOM 5527 C CA . ASN B 1 354 ? -17.344 12.484 21.734 1 98.69 354 ASN B CA 1
ATOM 5528 C C . ASN B 1 354 ? -16.703 12.898 20.406 1 98.69 354 ASN B C 1
ATOM 5530 O O . ASN B 1 354 ? -16.609 14.094 20.109 1 98.69 354 ASN B O 1
ATOM 5534 N N . TYR B 1 355 ? -16.266 11.812 19.719 1 98.5 355 TYR B N 1
ATOM 5535 C CA . TYR B 1 355 ? -15.539 12.023 18.484 1 98.5 355 TYR B CA 1
ATOM 5536 C C . TYR B 1 355 ? -16.344 12.898 17.516 1 98.5 355 TYR B C 1
ATOM 5538 O O . TYR B 1 355 ? -17.547 12.727 17.375 1 98.5 355 TYR B O 1
ATOM 5546 N N . ALA B 1 356 ? -15.664 13.914 16.953 1 98.31 356 ALA B N 1
ATOM 5547 C CA . ALA B 1 356 ? -16.281 14.844 16 1 98.31 356 ALA B CA 1
ATOM 5548 C C . ALA B 1 356 ? -17.438 15.594 16.641 1 98.31 356 ALA B C 1
ATOM 5550 O O . ALA B 1 356 ? -18.453 15.875 15.992 1 98.31 356 ALA B O 1
ATOM 5551 N N . PHE B 1 357 ? -17.375 15.828 17.812 1 98.69 357 PHE B N 1
ATOM 5552 C CA . PHE B 1 357 ? -18.297 16.625 18.609 1 98.69 357 PHE B CA 1
ATOM 5553 C C . PHE B 1 357 ? -19.609 15.891 18.812 1 98.69 357 PHE B C 1
ATOM 5555 O O . PHE B 1 357 ? -20.641 16.516 19.078 1 98.69 357 PHE B O 1
ATOM 5562 N N . GLN B 1 358 ? -19.672 14.656 18.625 1 98.56 358 GLN B N 1
ATOM 5563 C CA . GLN B 1 358 ? -20.922 13.906 18.75 1 98.56 358 GLN B CA 1
ATOM 5564 C C . GLN B 1 358 ? -20.953 13.078 20.031 1 98.56 358 GLN B C 1
ATOM 5566 O O . GLN B 1 358 ? -20.078 12.227 20.234 1 98.56 358 GLN B O 1
ATOM 5571 N N . HIS B 1 359 ? -22.016 13.32 20.812 1 98.06 359 HIS B N 1
ATOM 5572 C CA . HIS B 1 359 ? -22.172 12.586 22.062 1 98.06 359 HIS B CA 1
ATOM 5573 C C . HIS B 1 359 ? -22.141 11.078 21.828 1 98.06 359 HIS B C 1
ATOM 5575 O O . HIS B 1 359 ? -22.688 10.586 20.844 1 98.06 359 HIS B O 1
ATOM 5581 N N . ASP B 1 360 ? -21.375 10.328 22.656 1 96.12 360 ASP B N 1
ATOM 5582 C CA . ASP B 1 360 ? -21.328 8.875 22.719 1 96.12 360 ASP B CA 1
ATOM 5583 C C . ASP B 1 360 ? -20.484 8.312 21.578 1 96.12 360 ASP B C 1
ATOM 5585 O O . ASP B 1 360 ? -20.375 7.094 21.422 1 96.12 360 ASP B O 1
ATOM 5589 N N . ALA B 1 361 ? -19.984 9.188 20.719 1 98.25 361 ALA B N 1
ATOM 5590 C CA . ALA B 1 361 ? -19.047 8.711 19.703 1 98.25 361 ALA B CA 1
ATOM 5591 C C . ALA B 1 361 ? -17.672 8.477 20.297 1 98.25 361 ALA B C 1
ATOM 5593 O O . ALA B 1 361 ? -17.047 9.406 20.812 1 98.25 361 ALA B O 1
ATOM 5594 N N . ARG B 1 362 ? -17.188 7.234 20.203 1 98.38 362 ARG B N 1
ATOM 5595 C CA . ARG B 1 362 ? -15.906 6.887 20.812 1 98.38 362 ARG B CA 1
ATOM 5596 C C . ARG B 1 362 ? -15.039 6.086 19.844 1 98.38 362 ARG B C 1
ATOM 5598 O O . ARG B 1 362 ? -15.547 5.277 19.062 1 98.38 362 ARG B O 1
ATOM 5605 N N . ASP B 1 363 ? -13.797 6.32 19.859 1 98.44 363 ASP B N 1
ATOM 5606 C CA . ASP B 1 363 ? -12.789 5.578 19.109 1 98.44 363 ASP B CA 1
ATOM 5607 C C . ASP B 1 363 ? -11.641 5.133 20.016 1 98.44 363 ASP B C 1
ATOM 5609 O O . ASP B 1 363 ? -11.062 5.945 20.734 1 98.44 363 ASP B O 1
ATOM 5613 N N . THR B 1 364 ? -11.344 3.836 20.031 1 98.62 364 THR B N 1
ATOM 5614 C CA . THR B 1 364 ? -10.195 3.273 20.734 1 98.62 364 THR B CA 1
ATOM 5615 C C . THR B 1 364 ? -9.266 2.541 19.766 1 98.62 364 THR B C 1
ATOM 5617 O O . THR B 1 364 ? -9.703 1.647 19.031 1 98.62 364 THR B O 1
ATOM 5620 N N . ALA B 1 365 ? -8.023 2.918 19.812 1 98.44 365 ALA B N 1
ATOM 5621 C CA . ALA B 1 365 ? -7.102 2.295 18.875 1 98.44 365 ALA B CA 1
ATOM 5622 C C . ALA B 1 365 ? -5.777 1.956 19.547 1 98.44 365 ALA B C 1
ATOM 5624 O O . ALA B 1 365 ? -5.305 2.699 20.422 1 98.44 365 ALA B O 1
ATOM 5625 N N . PHE B 1 366 ? -5.25 0.856 19.125 1 98.19 366 PHE B N 1
ATOM 5626 C CA . PHE B 1 366 ? -3.916 0.376 19.469 1 98.19 366 PHE B CA 1
ATOM 5627 C C . PHE B 1 366 ? -3.219 -0.2 18.234 1 98.19 366 PHE B C 1
ATOM 5629 O O . PHE B 1 366 ? -3.85 -0.863 17.406 1 98.19 366 PHE B O 1
ATOM 5636 N N . ALA B 1 367 ? -1.919 0.081 18.172 1 98.69 367 ALA B N 1
ATOM 5637 C CA . ALA B 1 367 ? -1.182 -0.558 17.094 1 98.69 367 ALA B CA 1
ATOM 5638 C C . ALA B 1 367 ? 0.299 -0.693 17.438 1 98.69 367 ALA B C 1
ATOM 5640 O O . ALA B 1 367 ? 0.828 0.08 18.234 1 98.69 367 ALA B O 1
ATOM 5641 N N . VAL B 1 368 ? 0.948 -1.645 16.922 1 98.75 368 VAL B N 1
ATOM 5642 C CA . VAL B 1 368 ? 2.395 -1.826 16.875 1 98.75 368 VAL B CA 1
ATOM 5643 C C . VAL B 1 368 ? 2.859 -1.969 15.43 1 98.75 368 VAL B C 1
ATOM 5645 O O . VAL B 1 368 ? 2.162 -2.562 14.602 1 98.75 368 VAL B O 1
ATOM 5648 N N . GLY B 1 369 ? 3.996 -1.361 15.18 1 98.69 369 GLY B N 1
ATOM 5649 C CA . GLY B 1 369 ? 4.465 -1.435 13.805 1 98.69 369 GLY B CA 1
ATOM 5650 C C . GLY B 1 369 ? 5.945 -1.144 13.656 1 98.69 369 GLY B C 1
ATOM 5651 O O . GLY B 1 369 ? 6.625 -0.863 14.648 1 98.69 369 GLY B O 1
ATOM 5652 N N . LEU B 1 370 ? 6.402 -1.371 12.445 1 98.75 370 LEU B N 1
ATOM 5653 C CA . LEU B 1 370 ? 7.77 -1.132 12 1 98.75 370 LEU B CA 1
ATOM 5654 C C . LEU B 1 370 ? 7.812 -0.052 10.922 1 98.75 370 LEU B C 1
ATOM 5656 O O . LEU B 1 370 ? 7 -0.059 10 1 98.75 370 LEU B O 1
ATOM 5660 N N . ARG B 1 371 ? 8.75 0.862 11.148 1 98.62 371 ARG B N 1
ATOM 5661 C CA . ARG B 1 371 ? 9 1.892 10.141 1 98.62 371 ARG B CA 1
ATOM 5662 C C . ARG B 1 371 ? 10.453 1.872 9.68 1 98.62 371 ARG B C 1
ATOM 5664 O O . ARG B 1 371 ? 11.367 1.837 10.5 1 98.62 371 ARG B O 1
ATOM 5671 N N . HIS B 1 372 ? 10.625 1.913 8.383 1 98.56 372 HIS B N 1
ATOM 5672 C CA . HIS B 1 372 ? 11.953 1.958 7.789 1 98.56 372 HIS B CA 1
ATOM 5673 C C . HIS B 1 372 ? 12.062 3.086 6.77 1 98.56 372 HIS B C 1
ATOM 5675 O O . HIS B 1 372 ? 11.234 3.186 5.859 1 98.56 372 HIS B O 1
ATOM 5681 N N . ARG B 1 373 ? 13.078 3.85 6.945 1 97.62 373 ARG B N 1
ATOM 5682 C CA . ARG B 1 373 ? 13.398 4.922 6.008 1 97.62 373 ARG B CA 1
ATOM 5683 C C . ARG B 1 373 ? 14.586 4.551 5.129 1 97.62 373 ARG B C 1
ATOM 5685 O O . ARG B 1 373 ? 15.555 3.959 5.609 1 97.62 373 ARG B O 1
ATOM 5692 N N . PHE B 1 374 ? 14.539 4.957 3.844 1 95.56 374 PHE B N 1
ATOM 5693 C CA . PHE B 1 374 ? 15.641 4.684 2.93 1 95.56 374 PHE B CA 1
ATOM 5694 C C . PHE B 1 374 ? 15.93 5.895 2.049 1 95.56 374 PHE B C 1
ATOM 5696 O O . PHE B 1 374 ? 15.062 6.746 1.855 1 95.56 374 PHE B O 1
#

Radius of gyration: 29.99 Å; Cα contacts (8 Å, |Δi|>4): 2254; chains: 2; bounding box: 99×71×64 Å

pLDDT: mean 91.37, std 18.42, range [19.27, 98.94]

Sequence (748 aa):
MKKTLLAVALLTGFAGAAHAADSVTLYGLIDAGIGYEQVKFKGQSQSRIAGVQGVSSGSRFGLRGTEDLGDGLRAVFNLEGGFGPMNGQSLQNGRLWGRQATVGLDSDSWGRLEFGRQTNLASKYFGSIDPFSISYNTANLGTTFSSANTMRLDNMVLYQTPSMGGFKVGVGYSFSADDTVEDGVKEKHQTGFATGNNNRVLTVGAQYLNGPLNLAAAYDRFNPSNDNIGGKSSSRIQEYIVGGTYDFEVVKLAAAFSQTRDGWFIGQNMGTTPDGMQKLGTFKLADGFRANSYMIGATVPLGRHAIFGSWQRATPNNAKLTGDDATFNVYSLGYTYDFTKRTNLYAYASYGDNYAFQHDARDTAFAVGLRHRFMKKTLLAVALLTGFAGAAHAADSVTLYGLIDAGIGYEQVKFKGQSQSRIAGVQGVSSGSRFGLRGTEDLGDGLRAVFNLEGGFGPMNGQSLQNGRLWGRQATVGLDSDSWGRLEFGRQTNLASKYFGSIDPFSISYNTANLGTTFSSANTMRLDNMVLYQTPSMGGFKVGVGYSFSADDTVEDGVKEKHQTGFATGNNNRVLTVGAQYLNGPLNLAAAYDRFNPSNDNIGGKSSSRIQEYIVGGTYDFEVVKLAAAFSQTRDGWFIGQNMGTTPDGMQKLGTFKLADGFRANSYMIGATVPLGRHAIFGSWQRATPNNAKLTGDDATFNVYSLGYTYDFTKRTNLYAYASYGDNYAFQHDARDTAFAVGLRHRF

Secondary structure (DSSP, 8-state):
----------------------PEEEEEEEEEEEEEEEEEETTEEEEEEEEEESSSS--EEEEEEEEEEETTEEEEEEEEEEB-TTT--B-TTT-TT-SEEEEEEEETTTEEEEEEEEE-HHHHHHTTTSTTTT-SGGGSGGGT-GGGS--EESSEEEEEPPPBTTEEEEEEEESSS-S----SSTT-----SSGGGS-EEEEEEEEEEETTEEEEEEEEEEE--TT-TTS-----EEEEEEEEEEE-SS-EEEEEEEEEEEEEEEPPP-S---TTPPP--EEEEEEEEEEEEEEEEEEEEETTEEEEEEEEEEEESSSTTTS--PPEEEEEEEEEEESSSSEEEEEEEEEEESGGG-TT-EEEEEEEEEEEE-/----------------------PEEEEEEEEEEEEEEEEEETTEEEEEEEEEESSSS--EEEEEEEEEEETTEEEEEEEEEEB-TTT--B-TTT-TT-SEEEEEEEETTTEEEEEEEEE-HHHHHHTTTSTTTT-SGGGSGGGT-GGGS--EESSEEEEEPPPBTTEEEEEEEESSS-S----SSTT--S--SSGGGS-EEEEEEEEEEETTEEEEEEEEEEE--TT-TTS-----EEEEEEEEEEE-SS-EEEEEEEEEEEEEEE----S---TTPPP--EEEEEEEEEEEEEEEEEEEEETTEEEEEEEEEEEESSSTTTS--PPEEEEEEEEEEESSSSEEEEEEEEEEESGGG-TT-EEEEEEEEEEEE-

Solvent-accessible surface area (backbone atoms only — not comparable to full-atom values): 35436 Å² total; per-residue (Å²): 135,84,65,74,49,75,60,74,78,78,80,74,77,78,73,64,74,75,59,77,68,71,45,75,41,75,39,38,32,48,22,41,34,43,29,37,40,36,43,33,44,82,89,45,75,51,70,49,76,43,80,39,56,29,40,79,45,68,17,31,39,32,43,33,36,51,36,84,57,57,96,61,31,26,41,38,39,38,40,22,22,27,40,37,80,87,77,69,43,53,28,71,89,60,16,56,21,38,58,22,12,36,42,34,42,38,28,73,83,72,15,34,42,38,32,18,15,30,61,41,44,36,23,64,60,43,26,81,36,31,73,48,48,52,19,44,67,78,51,10,54,10,54,63,38,27,62,32,38,66,38,60,29,13,24,21,42,38,38,32,46,42,72,59,93,33,33,32,44,36,44,33,41,19,46,31,32,60,82,68,59,62,35,74,63,86,77,46,38,38,61,52,67,36,40,61,26,13,31,25,34,43,28,32,28,38,35,38,46,59,91,49,37,36,39,38,38,23,39,39,39,38,42,61,12,52,49,26,80,96,42,67,62,88,49,45,30,34,33,45,38,40,36,27,31,43,49,68,74,63,40,30,41,23,40,37,42,34,43,34,29,13,33,36,46,30,48,64,79,67,99,68,77,59,91,90,61,55,66,57,42,63,66,30,76,14,73,84,26,38,33,43,22,40,37,43,30,33,35,34,62,54,86,54,31,34,42,32,32,38,41,36,39,29,42,43,78,49,34,66,71,46,73,32,50,31,61,21,37,34,42,29,43,37,38,40,38,46,80,50,97,42,32,33,41,37,38,40,40,29,39,30,38,16,43,67,17,25,73,63,19,32,40,40,38,37,38,39,35,44,37,40,50,86,140,73,84,71,72,78,47,79,58,80,73,78,76,78,72,64,74,79,58,74,70,65,47,74,41,77,39,36,32,46,22,36,33,42,31,38,40,37,43,34,45,82,91,43,75,51,48,28,62,38,61,40,56,28,40,77,44,69,18,31,40,33,42,33,37,49,38,80,68,57,96,60,31,26,40,36,40,37,39,24,21,28,40,37,36,35,60,9,34,42,27,71,88,62,29,74,48,43,56,23,40,36,43,36,42,39,30,73,83,70,15,34,42,36,40,33,29,30,63,40,44,37,21,65,60,43,26,82,38,30,72,47,48,52,18,45,66,77,49,11,54,11,56,60,38,27,63,32,38,66,38,61,30,27,55,22,42,39,38,33,46,42,72,61,93,33,34,33,45,36,42,33,42,20,58,31,31,63,81,70,61,63,33,81,60,85,80,57,37,44,59,52,88,53,62,61,26,12,30,26,33,44,27,32,27,39,35,38,46,59,90,47,37,38,38,37,38,24,39,39,38,37,42,62,11,52,51,28,87,94,41,66,63,89,48,45,28,33,33,44,39,40,36,26,31,44,50,70,75,65,40,31,41,23,40,35,43,34,44,35,28,12,32,36,44,30,46,67,79,66,91,66,77,59,90,90,60,56,68,59,43,65,68,31,78,14,73,84,28,36,32,44,23,39,37,42,31,32,35,32,62,56,86,54,30,34,43,30,32,40,41,36,39,29,41,44,77,49,34,64,71,46,74,31,48,29,61,22,36,34,44,27,41,37,38,38,38,45,66,48,97,43,32,33,41,38,37,38,40,29,40,30,37,16,43,68,17,25,73,62,19,31,36,38,38,37,38,40,37,42,37,42,49,84

InterPro domains:
  IPR001702 Porin, Gram-negative type [PR00182] (54-65)
  IPR001702 Porin, Gram-negative type [PR00182] (98-108)
  IPR001702 Porin, Gram-negative type [PR00182] (157-168)
  IPR001702 Porin, Gram-negative type [PR00182] (331-348)
  IPR002299 Porin, Neisseria sp. type [PR00184] (56-81)
  IPR002299 Porin, Neisseria sp. type [PR00184] (156-173)
  IPR002299 Porin, Neisseria sp. type [PR00184] (328-352)
  IPR023614 Porin domain superfamily [G3DSA:2.40.160.10] (12-374)
  IPR033900 Porin domain, Gram-negative type [PF13609] (7-354)
  IPR033900 Porin domain, Gram-negative type [cd00342] (23-374)
  IPR050298 Gram-negative bacterial outer membrane porin [PTHR34501] (1-374)

Foldseek 3Di:
DCPPPPPPPPPPPPVPPCPVPQDKDKWWKWKKFWKKKWWWDPHDIDIDTDIDTQFLHFTKIWIWGWADPDPQKIKIWIAMWTAGPVVGATDCLRDRRNAWGWIWMAGPAFGIKIWFKHAFPLLVQCLVQQPSSLGRFCQGPCQQVQSNNSQIFGGKIKTKGPQDQQKIKMKMKHLAGDQPPDPPVPQQRCDDDDSLSHWMKIKIKMWGDDVQKIKMKMKMKIQGHCRHDVGHDPFIKMKIKIWIWGCPVQKIKIKMKMKIAQAGAHHGDDPDADPPWFTSDHPGGFHGKMKMKMKIKMWGDDDQKIKIWMKMWIFIPDCRRTNATAIKIKTKIKMWGDPDPFKIKMKMWMKIACRPRHHRIIMIMIIIMMMGID/DPCPPPPCPPPPPCPPPVQVPFDKDKKWKWKKFWKKKWWWDPHDIDIDTDIDTQFLHFTKIWIWGWHDPDPQKIKIWIAMWTAGPVVGATDCLRDRRNAWTWIWMAGPAFGIKIWFKHAFPLLVQCLVQQPSSLGRFCQGPCQQVQSNNSQIFGGKIKTKGPQDQQKIKMKMKHLAGDQPPDPPPNPQRCDDDDSLSHWMKIKIKMWGDDVQKIKMKMKMKIQGHQSDDVGHDPFIKMKIKIWIWGCPVQKIKIKMKMKIAQAGAHHRDDPDADPPWFTSDHPGGFHGKMKMKMKIKMWGDDPQKIKIWMKMWIFIPDCRRTNATAIKIKTKIKMWGDPDPFKIKMKMWMKIACRPRHHGIIMIMIIIMMMGID